Protein 7BNR (pdb70)

GO terms:
  GO:0005737 cytoplasm (C, EXP)
  GO:0043273 CTPase activity (F, EXP)

B-factor: mean 39.51, std 19.96, range [14.96, 132.94]

Nearest PDB structures (foldseek):
  7bnr-assembly1_A  TM=1.005E+00  e=9.667E-33  Myxococcus xanthus DK 1622
  7bnk-assembly1_B  TM=9.927E-01  e=6.647E-30  Myxococcus xanthus DK 1622
  7o0n-assembly1_B  TM=9.907E-01  e=1.112E-29  Myxococcus xanthus DK 1622
  6sdk-assembly1_B  TM=9.493E-01  e=6.784E-20  Bacillus subtilis subsp. subtilis str. 168
  7ng0-assembly1_A-2  TM=9.329E-01  e=1.340E-18  Geobacillus thermoleovorans CCB_US3_UF5

Foldseek 3Di:
DKDKAFLVLEDEDPPQPDDDDDPVVLQLLLLLCLQPNDPDAWEWEQDDPGTYTLAQVSVSVSCVVNVHGITIYDYDDDDPVVSNVVSCCVPPVDDDQFLLRVLVVLVCCCPVVPDDLVRVCNNNSHDSVSNVLSVLLVPADPVLVVCSRVVLADSLLSVLLSLAPDNVVSVVLSCVCSVVVHDSVVSNVVSVVVD/DDKAFLVLEDEDPPQPDDDDDPVVLQLLLLQCLQPNDPDAWEWEDDDPGTYGLAQPSVSVSCVVNPHRITHHDYDHDDPVVSRVVSVCVPPVDDDQALLSVLVVLVCCCPVVNDDLVRVCRNSSHDSVSNVLSVLLVPADPVLNVCSRVVLAPSLLSSLLSLQPDRVVSVVLSVVCNVVVDDSVSSNVVSVVNVVD

Structure (mmCIF, N/CA/C/O backbone):
data_7BNR
#
_entry.id   7BNR
#
_cell.length_a   45.750
_cell.length_b   80.870
_cell.length_c   135.710
_cell.angle_alpha   90.000
_cell.angle_beta   90.000
_cell.angle_gamma   90.000
#
_symmetry.space_group_name_H-M   'P 21 21 21'
#
loop_
_entity.id
_entity.type
_entity.pdbx_description
1 polymer 'ParB family protein'
2 non-polymer "Cytosine 5'-[gamma-thio]triphosphate"
3 non-polymer GLYCEROL
4 non-polymer 'MAGNESIUM ION'
5 water water
#
loop_
_atom_site.group_PDB
_atom_site.id
_atom_site.type_symbol
_atom_site.label_atom_id
_atom_site.label_alt_id
_atom_site.label_comp_id
_atom_site.label_asym_id
_atom_site.label_e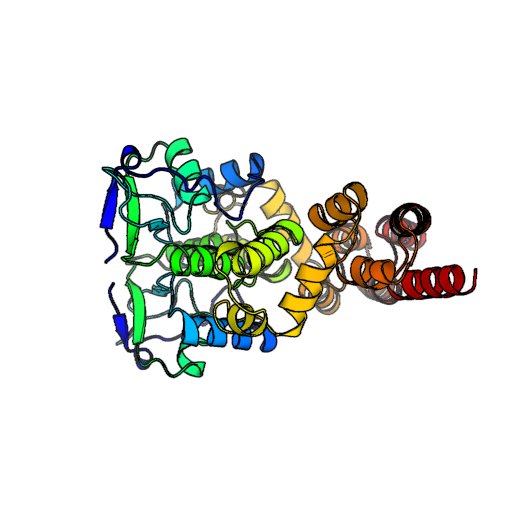ntity_id
_atom_site.label_seq_id
_atom_site.pdbx_PDB_ins_code
_atom_site.Cartn_x
_atom_site.Cartn_y
_atom_site.Cartn_z
_atom_site.occupancy
_atom_site.B_iso_or_equiv
_atom_site.auth_seq_id
_atom_site.auth_comp_id
_atom_site.auth_asym_id
_atom_site.auth_atom_id
_atom_site.pdbx_PDB_model_num
ATOM 1 N N . GLY A 1 3 ? -27.63662 24.36279 -37.22279 1.000 65.70306 37 GLY A N 1
ATOM 2 C CA . GLY A 1 3 ? -27.40114 22.95495 -37.48830 1.000 55.83780 37 GLY A CA 1
ATOM 3 C C . GLY A 1 3 ? -25.95484 22.66419 -37.83443 1.000 56.53709 37 GLY A C 1
ATOM 4 O O . GLY A 1 3 ? -25.18292 23.57846 -38.12642 1.000 43.52722 37 GLY A O 1
ATOM 5 N N . VAL A 1 4 ? -25.57344 21.39253 -37.79646 1.000 52.28683 38 VAL A N 1
ATOM 6 C CA . VAL A 1 4 ? -24.21868 20.99152 -38.15716 1.000 52.53493 38 VAL A CA 1
ATOM 7 C C . VAL A 1 4 ? -24.17997 20.73235 -39.65541 1.000 60.85303 38 VAL A C 1
ATOM 8 O O . VAL A 1 4 ? -24.85089 19.82643 -40.16123 1.000 57.99118 38 VAL A O 1
ATOM 12 N N . LEU A 1 5 ? -23.39894 21.53637 -40.36137 1.000 55.92395 39 LEU A N 1
ATOM 13 C CA . LEU A 1 5 ? -23.22840 21.43716 -41.79730 1.000 50.22719 39 LEU A CA 1
ATOM 14 C C . LEU A 1 5 ? -21.74073 21.31213 -42.08955 1.000 42.35949 39 LEU A C 1
ATOM 15 O O . LEU A 1 5 ? -20.89876 21.55765 -41.22362 1.000 43.02631 39 LEU A O 1
ATOM 20 N N . LYS A 1 6 ? -21.40872 20.91378 -43.31173 1.000 35.50565 40 LYS A N 1
ATOM 21 C CA . LYS A 1 6 ? -20.02014 20.88008 -43.75612 1.000 33.51572 40 LYS A CA 1
ATOM 22 C C . LYS A 1 6 ? -19.73502 22.17196 -44.50952 1.000 29.13363 40 LYS A C 1
ATOM 23 O O . LYS A 1 6 ? -20.43682 22.49385 -45.47223 1.000 34.11143 40 LYS A O 1
ATOM 29 N N . LEU A 1 7 ? -18.71841 22.91888 -44.06255 1.000 29.78877 41 LEU A N 1
ATOM 30 C CA . LEU A 1 7 ? -18.37312 24.14442 -44.76986 1.000 31.32105 41 LEU A CA 1
ATOM 31 C C . LEU A 1 7 ? -17.05839 23.96882 -45.52040 1.000 29.70502 41 LEU A C 1
ATOM 32 O O . LEU A 1 7 ? -16.13363 23.33961 -44.99570 1.000 29.44698 41 LEU A O 1
ATOM 37 N N . PRO A 1 8 ? -16.94163 24.49060 -46.74112 1.000 33.08648 42 PRO A N 1
ATOM 38 C CA . PRO A 1 8 ? -15.64697 24.45622 -47.42993 1.000 29.37442 42 PRO A CA 1
ATOM 39 C C . PRO A 1 8 ? -14.56845 25.09116 -46.56485 1.000 37.17966 42 PRO A C 1
ATOM 40 O O . PRO A 1 8 ? -14.75504 26.16594 -45.99162 1.000 31.60694 42 PRO A O 1
ATOM 44 N N . ILE A 1 9 ? -13.43130 24.40564 -46.45043 1.000 32.24810 43 ILE A N 1
ATOM 45 C CA . ILE A 1 9 ? -12.40103 24.87973 -45.53312 1.000 30.65962 43 ILE A CA 1
ATOM 46 C C . ILE A 1 9 ? -11.90033 26.26492 -45.92984 1.000 33.28569 43 ILE A C 1
ATOM 47 O O . ILE A 1 9 ? -11.55955 27.07786 -45.06245 1.000 31.42602 43 ILE A O 1
ATOM 52 N N . GLU A 1 10 ? -11.86900 26.57050 -47.22939 1.000 29.78889 44 GLU A N 1
ATOM 53 C CA . GLU A 1 10 ? -11.37582 27.86365 -47.69487 1.000 30.83017 44 GLU A CA 1
ATOM 54 C C . GLU A 1 10 ? -12.35799 29.00068 -47.44829 1.000 34.44032 44 GLU A C 1
ATOM 55 O O . GLU A 1 10 ? -11.97018 30.16746 -47.57209 1.000 34.84030 44 GLU A O 1
ATOM 61 N N . SER A 1 11 ? -13.61308 28.69926 -47.12260 1.000 30.02843 45 SER A N 1
ATOM 62 C CA . SER A 1 11 ? -14.58150 29.74117 -46.79879 1.000 32.01622 45 SER A CA 1
ATOM 63 C C . SER A 1 11 ? -14.45949 30.21534 -45.35554 1.000 29.58259 45 SER A C 1
ATOM 64 O O . SER A 1 11 ? -15.16635 31.15225 -44.95875 1.000 30.21354 45 SER A O 1
ATOM 67 N N . ILE A 1 12 ? -13.56604 29.60800 -44.57926 1.000 25.80707 46 ILE A N 1
ATOM 68 C CA . ILE A 1 12 ? -13.39848 29.88300 -43.15685 1.000 23.56902 46 ILE A CA 1
ATOM 69 C C . ILE A 1 12 ? -12.05192 30.56245 -42.95610 1.000 27.92888 46 ILE A C 1
ATOM 70 O O . ILE A 1 12 ? -11.04266 30.13259 -43.52725 1.000 27.40691 46 ILE A O 1
ATOM 75 N N . HIS A 1 13 ? -12.03639 31.63512 -42.16709 1.000 24.09273 47 HIS A N 1
ATOM 76 C CA . HIS A 1 13 ? -10.79210 32.29855 -41.80962 1.000 21.72118 47 HIS A CA 1
ATOM 77 C C . HIS A 1 13 ? -10.70936 32.46384 -40.29715 1.000 21.73369 47 HIS A C 1
ATOM 78 O O . HIS A 1 13 ? -11.71988 32.45896 -39.58948 1.000 22.01657 47 HIS A O 1
ATOM 85 N N . ARG A 1 14 ? -9.47997 32.62249 -39.81313 1.000 21.06281 48 ARG A N 1
ATOM 86 C CA . ARG A 1 14 ? -9.24298 32.69061 -38.38174 1.000 19.84398 48 ARG A CA 1
ATOM 87 C C . ARG A 1 14 ? -9.72931 34.01809 -37.81325 1.000 20.85833 48 ARG A C 1
ATOM 88 O O . ARG A 1 14 ? -9.89964 35.00755 -38.52865 1.000 23.73546 48 ARG A O 1
ATOM 96 N N . ASP A 1 15 ? -9.95345 34.02542 -36.50227 1.000 21.52334 49 ASP A N 1
ATOM 97 C CA . ASP A 1 15 ? -10.14890 35.26784 -35.76414 1.000 24.02073 49 ASP A CA 1
ATOM 98 C C . ASP A 1 15 ? -8.76637 35.77291 -35.37005 1.000 21.71559 49 ASP A C 1
ATOM 99 O O . ASP A 1 15 ? -8.07919 35.14759 -34.55371 1.000 21.75713 49 ASP A O 1
ATOM 104 N N . LYS A 1 16 ? -8.34140 36.88628 -35.96287 1.000 22.43918 50 LYS A N 1
ATOM 105 C CA . LYS A 1 16 ? -7.02680 37.40517 -35.60614 1.000 21.08951 50 LYS A CA 1
ATOM 106 C C . LYS A 1 16 ? -6.96826 37.83252 -34.14324 1.000 21.70262 50 LYS A C 1
ATOM 107 O O . LYS A 1 16 ? -5.87378 37.94619 -33.58443 1.000 25.31985 50 LYS A O 1
ATOM 113 N N . ASP A 1 17 ? -8.11705 38.02781 -33.49492 1.000 20.65756 51 ASP A N 1
ATOM 114 C CA . ASP A 1 17 ? -8.16843 38.33834 -32.07123 1.000 21.81599 51 ASP A CA 1
ATOM 115 C C . ASP A 1 17 ? -8.53751 37.12552 -31.21940 1.000 22.09818 51 ASP A C 1
ATOM 116 O O . ASP A 1 17 ? -9.03638 37.28267 -30.09989 1.000 23.21342 51 ASP A O 1
ATOM 121 N N . ALA A 1 18 ? -8.26537 35.91763 -31.71239 1.000 22.74943 52 ALA A N 1
ATOM 122 C CA . ALA A 1 18 ? -8.54509 34.72578 -30.93331 1.000 22.40618 52 ALA A CA 1
ATOM 123 C C . ALA A 1 18 ? -7.80211 34.78120 -29.60065 1.000 21.92554 52 ALA A C 1
ATOM 124 O O . ALA A 1 18 ? -6.69619 35.31934 -29.51997 1.000 22.22910 52 ALA A O 1
ATOM 126 N N . PRO A 1 19 ? -8.38579 34.22041 -28.53756 1.000 24.74749 53 PRO A N 1
ATOM 127 C CA . PRO A 1 19 ? -7.69877 34.23644 -27.23786 1.000 23.21194 53 PRO A CA 1
ATOM 128 C C . PRO A 1 19 ? -6.42887 33.39904 -27.20936 1.000 23.45340 53 PRO A C 1
ATOM 129 O O . PRO A 1 19 ? -5.52203 33.71509 -26.42977 1.000 25.50997 53 PRO A O 1
ATOM 133 N N . ARG A 1 20 ? -6.33600 32.34643 -28.01825 1.000 21.42843 54 ARG A N 1
ATOM 134 C CA . ARG A 1 20 ? -5.10207 31.56688 -28.10628 1.000 21.41584 54 ARG A CA 1
ATOM 135 C C . ARG A 1 20 ? -4.10121 32.28892 -28.99759 1.000 23.45933 54 ARG A C 1
ATOM 136 O O . ARG A 1 20 ? -4.39618 32.56796 -30.16569 1.000 24.60242 54 ARG A O 1
ATOM 144 N N . THR A 1 21 ? -2.90439 32.55123 -28.46588 1.000 23.31480 55 THR A N 1
ATOM 145 C CA . THR A 1 21 ? -1.84335 33.14200 -29.26682 1.000 25.98643 55 THR A CA 1
ATOM 146 C C . THR A 1 21 ? -0.68449 32.19398 -29.54527 1.000 32.07261 55 THR A C 1
ATOM 147 O O . THR A 1 21 ? 0.07065 32.43889 -30.49076 1.000 44.95575 55 THR A O 1
ATOM 151 N N . TYR A 1 22 ? -0.53788 31.11306 -28.77768 1.000 28.90629 56 TYR A N 1
ATOM 152 C CA . TYR A 1 22 ? 0.50789 30.11836 -29.00400 1.000 31.93794 56 TYR A CA 1
ATOM 153 C C . TYR A 1 22 ? -0.11621 28.84152 -29.54640 1.000 28.25548 56 TYR A C 1
ATOM 154 O O . TYR A 1 22 ? -0.98499 28.25110 -28.89650 1.000 29.80558 56 TYR A O 1
ATOM 163 N N . PHE A 1 23 ? 0.34390 28.40760 -30.71704 1.000 30.58122 57 PHE A N 1
ATOM 164 C CA . PHE A 1 23 ? -0.12486 27.17559 -31.35248 1.000 27.80343 57 PHE A CA 1
ATOM 165 C C . PHE A 1 23 ? 1.03467 26.18350 -31.40761 1.000 29.68606 57 PHE A C 1
ATOM 166 O O . PHE A 1 23 ? 1.92066 26.28950 -32.26236 1.000 34.18037 57 PHE A O 1
ATOM 174 N N . ASP A 1 24 ? 1.02722 25.22285 -30.48627 1.000 26.61983 58 ASP A N 1
ATOM 175 C CA . ASP A 1 24 ? 2.08744 24.22697 -30.42770 1.000 31.12506 58 ASP A CA 1
ATOM 176 C C . ASP A 1 24 ? 2.07478 23.3590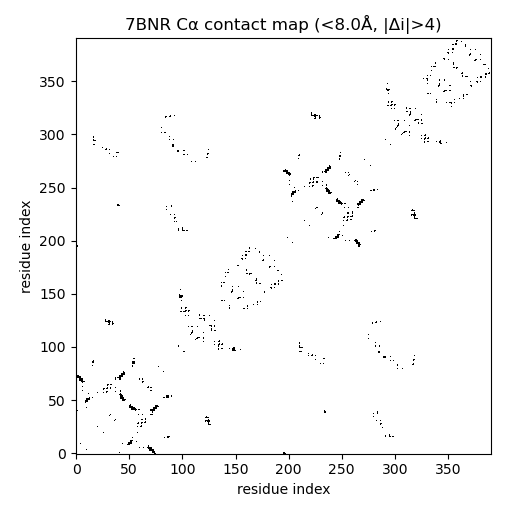8 -31.68095 1.000 32.05617 58 ASP A C 1
ATOM 177 O O . ASP A 1 24 ? 1.04883 22.76994 -32.02876 1.000 28.21236 58 ASP A O 1
ATOM 182 N N . GLU A 1 25 ? 3.21691 23.30471 -32.37424 1.000 32.90891 59 GLU A N 1
ATOM 183 C CA . GLU A 1 25 ? 3.28193 22.56756 -33.63404 1.000 32.90849 59 GLU A CA 1
ATOM 184 C C . GLU A 1 25 ? 3.07490 21.07577 -33.42282 1.000 32.33097 59 GLU A C 1
ATOM 185 O O . GLU A 1 25 ? 2.34963 20.43162 -34.18831 1.000 32.69921 59 GLU A O 1
ATOM 191 N N . GLU A 1 26 ? 3.73624 20.49940 -32.41815 1.000 32.57044 60 GLU A N 1
ATOM 192 C CA . GLU A 1 26 ? 3.63382 19.05792 -32.22057 1.000 32.77093 60 GLU A CA 1
ATOM 193 C C . GLU A 1 26 ? 2.20106 18.65415 -31.89936 1.000 34.04686 60 GLU A C 1
ATOM 194 O O . GLU A 1 26 ? 1.68556 17.67070 -32.44454 1.000 30.64807 60 GLU A O 1
ATOM 200 N N . LYS A 1 27 ? 1.53320 19.40818 -31.02625 1.000 29.66381 61 LYS A N 1
ATOM 201 C CA . LYS A 1 27 ? 0.15806 19.05342 -30.67889 1.000 26.90390 61 LYS A CA 1
ATOM 202 C C . LYS A 1 27 ? -0.78354 19.23572 -31.85592 1.000 27.57363 61 LYS A C 1
ATOM 203 O O . LYS A 1 27 ? -1.76518 18.49247 -31.98768 1.000 24.54442 61 LYS A O 1
ATOM 209 N N . LEU A 1 28 ? -0.52745 20.23088 -32.70714 1.000 25.16173 62 LEU A N 1
ATOM 210 C CA . LEU A 1 28 ? -1.32433 20.36266 -33.92540 1.000 25.64571 62 LEU A CA 1
ATOM 211 C C . LEU A 1 28 ? -1.12817 19.16661 -34.83751 1.000 25.67253 62 LEU A C 1
ATOM 212 O O . LEU A 1 28 ? -2.08417 18.65359 -35.45102 1.000 26.92800 62 LEU A O 1
ATOM 217 N N . LYS A 1 29 ? 0.10185 18.70415 -34.94977 1.000 26.12057 63 LYS A N 1
ATOM 218 C CA . LYS A 1 29 ? 0.28754 17.44379 -35.65353 1.000 26.49147 63 LYS A CA 1
ATOM 219 C C . LYS A 1 29 ? -0.39650 16.24285 -35.00949 1.000 27.52815 63 LYS A C 1
ATOM 220 O O . LYS A 1 29 ? -0.90794 15.38067 -35.72226 1.000 28.61940 63 LYS A O 1
ATOM 226 N N . GLU A 1 30 ? -0.39728 16.13044 -33.67572 1.000 24.41468 64 GLU A N 1
ATOM 227 C CA . GLU A 1 30 ? -1.18610 15.04444 -33.08312 1.000 21.64180 64 GLU A CA 1
ATOM 228 C C . GLU A 1 30 ? -2.66056 15.17356 -33.43229 1.000 25.24104 64 GLU A C 1
ATOM 229 O O . GLU A 1 30 ? -3.28671 14.17976 -33.80002 1.000 21.63275 64 GLU A O 1
ATOM 235 N N . LEU A 1 31 ? -3.22129 16.38117 -33.35267 1.000 22.42849 65 LEU A N 1
ATOM 236 C CA . LEU A 1 31 ? -4.62534 16.58870 -33.71876 1.000 20.41127 65 LEU A CA 1
ATOM 237 C C . LEU A 1 31 ? -4.91101 16.15873 -35.15568 1.000 21.02568 65 LEU A C 1
ATOM 238 O O . LEU A 1 31 ? -5.91927 15.49789 -35.43666 1.000 20.22325 65 LEU A O 1
ATOM 243 N N . SER A 1 32 ? -4.03489 16.53402 -36.08637 1.000 21.86096 66 SER A N 1
ATOM 244 C CA . SER A 1 32 ? -4.25177 16.17367 -37.48408 1.000 23.23649 66 SER A CA 1
ATOM 245 C C . SER A 1 32 ? -4.23550 14.65656 -37.67327 1.000 25.05867 66 SER A C 1
ATOM 246 O O . SER A 1 32 ? -5.05984 14.10433 -38.41240 1.000 23.97469 66 SER A O 1
ATOM 249 N N . GLU A 1 33 ? -3.31695 13.95887 -37.00261 1.000 24.02752 67 GLU A N 1
ATOM 250 C CA . GLU A 1 33 ? -3.31328 12.50095 -37.09366 1.000 20.67620 67 GLU A CA 1
ATOM 251 C C . GLU A 1 33 ? -4.61758 11.91292 -36.56642 1.000 20.23000 67 GLU A C 1
ATOM 252 O O . GLU A 1 33 ? -5.12883 10.92745 -37.11545 1.000 23.28209 67 GLU A O 1
ATOM 258 N N . SER A 1 34 ? -5.16881 12.49262 -35.49530 1.000 21.00770 68 SER A N 1
ATOM 259 C CA . SER A 1 34 ? -6.43247 11.97021 -34.97972 1.000 20.81894 68 SER A CA 1
ATOM 260 C C . SER A 1 34 ? -7.57105 12.22744 -35.95674 1.000 21.21765 68 SER A C 1
ATOM 261 O O . SER A 1 34 ? -8.50307 11.41769 -36.04686 1.000 21.50124 68 SER A O 1
ATOM 264 N N . ILE A 1 35 ? -7.50158 13.33226 -36.70453 1.000 20.35546 69 ILE A N 1
ATOM 265 C CA . ILE A 1 35 ? -8.52621 13.62771 -37.70249 1.000 22.36984 69 ILE A CA 1
ATOM 266 C C . ILE A 1 35 ? -8.41445 12.68494 -38.90152 1.000 22.47584 69 ILE A C 1
ATOM 267 O O . ILE A 1 35 ? -9.43192 12.26048 -39.46830 1.000 24.23533 69 ILE A O 1
ATOM 272 N N . LYS A 1 36 ? -7.19270 12.31787 -39.29758 1.000 22.78662 70 LYS A N 1
ATOM 273 C CA . LYS A 1 36 ? -7.05114 11.31086 -40.34582 1.000 25.09880 70 LYS A CA 1
ATOM 274 C C . LYS A 1 36 ? -7.74041 10.00966 -39.95183 1.000 25.64099 70 LYS A C 1
ATOM 275 O O . LYS A 1 36 ? -8.31562 9.32110 -40.80169 1.000 25.09387 70 LYS A O 1
ATOM 281 N N . ALA A 1 37 ? -7.69105 9.65348 -38.66533 1.000 22.79477 71 ALA A N 1
ATOM 282 C CA . ALA A 1 37 ? -8.27611 8.39155 -38.22564 1.000 22.74128 71 ALA A CA 1
ATOM 283 C C . ALA A 1 37 ? -9.77573 8.50270 -37.97339 1.000 21.64860 71 ALA A C 1
ATOM 284 O O . ALA A 1 37 ? -10.52690 7.57432 -38.30050 1.000 24.84315 71 ALA A O 1
ATOM 286 N N . GLN A 1 38 ? -10.22877 9.61480 -37.38701 1.000 20.29189 72 GLN A N 1
ATOM 287 C CA . GLN A 1 38 ? -11.58040 9.70675 -36.84843 1.000 21.09341 72 GLN A CA 1
ATOM 288 C C . GLN A 1 38 ? -12.44641 10.76681 -37.49948 1.000 20.85757 72 GLN A C 1
ATOM 289 O O . GLN A 1 38 ? -13.65294 10.80254 -37.22196 1.000 23.63327 72 GLN A O 1
ATOM 295 N N . GLY A 1 39 ? -11.88062 11.62295 -38.34313 1.000 21.11363 73 GLY A N 1
ATOM 296 C CA . GLY A 1 39 ? -12.56078 12.84046 -38.74981 1.000 19.60843 73 GLY A CA 1
ATOM 297 C C . GLY A 1 39 ? -12.58568 13.85291 -37.61308 1.000 19.58592 73 GLY A C 1
ATOM 298 O O . GLY A 1 39 ? -12.02466 13.64827 -36.53511 1.000 21.47687 73 GLY A O 1
ATOM 299 N N . VAL A 1 40 ? -13.26857 14.96724 -37.86821 1.000 20.93178 74 VAL A N 1
ATOM 300 C CA . VAL A 1 40 ? -13.50963 15.98475 -36.84842 1.000 20.30231 74 VAL A CA 1
ATOM 301 C C . VAL A 1 40 ? -14.76190 15.59778 -36.07013 1.000 21.71873 74 VAL A C 1
ATOM 302 O O . VAL A 1 40 ? -15.86247 15.55644 -36.63053 1.000 22.74563 74 VAL A O 1
ATOM 306 N N . LEU A 1 41 ? -14.58998 15.31028 -34.77741 1.000 18.27277 75 LEU A N 1
ATOM 307 C CA . LEU A 1 41 ? -15.67699 14.81772 -33.93405 1.000 20.70490 75 LEU A CA 1
ATOM 308 C C . LEU A 1 41 ? -16.63738 15.92136 -33.51546 1.000 21.79225 75 LEU A C 1
ATOM 309 O O . LEU A 1 41 ? -17.84511 15.68206 -33.39140 1.000 21.69818 75 LEU A O 1
ATOM 314 N N . GLN A 1 42 ? -16.11051 17.10795 -33.22849 1.000 19.11147 76 GLN A N 1
ATOM 315 C CA A GLN A 1 42 ? -16.89819 18.22263 -32.71356 0.897 19.89461 76 GLN A CA 1
ATOM 316 C CA B GLN A 1 42 ? -16.91379 18.21286 -32.72649 0.103 20.05895 76 GLN A CA 1
ATOM 317 C C . GLN A 1 42 ? -16.89121 19.36503 -33.71852 1.000 18.02192 76 GLN A C 1
ATOM 318 O O . GLN A 1 42 ? -15.80666 19.87344 -34.05341 1.000 19.12290 76 GLN A O 1
ATOM 329 N N . PRO A 1 43 ? -18.05036 19.80548 -34.20089 1.000 22.04010 77 PRO A N 1
ATOM 330 C CA . PRO A 1 43 ? -18.08544 20.90797 -35.16598 1.000 18.78930 77 PRO A CA 1
ATOM 331 C C . PRO A 1 43 ? -17.44573 22.16184 -34.59719 1.000 20.24048 77 PRO A C 1
ATOM 332 O O . PRO A 1 43 ? -17.57422 22.47039 -33.40876 1.000 23.20917 77 PRO A O 1
ATOM 336 N N . ILE A 1 44 ? -16.76257 22.89019 -35.46402 1.000 20.47837 78 ILE A N 1
ATOM 337 C CA . ILE A 1 44 ? -16.26368 24.20245 -35.07682 1.000 19.71675 78 ILE A CA 1
ATOM 338 C C . ILE A 1 44 ? -17.41226 25.20330 -35.08973 1.000 24.10271 78 ILE A C 1
ATOM 339 O O . ILE A 1 44 ? -18.43032 25.01789 -35.75926 1.000 23.59626 78 ILE A O 1
ATOM 344 N N . LEU A 1 45 ? -17.25417 26.26863 -34.31370 1.000 19.98717 79 LEU A N 1
ATOM 345 C CA . LEU A 1 45 ? -18.24183 27.33855 -34.25103 1.000 18.69856 79 LEU A CA 1
ATOM 346 C C . LEU A 1 45 ? -17.72925 28.50600 -35.08898 1.000 18.47695 79 LEU A C 1
ATOM 347 O O . LEU A 1 45 ? -16.57418 28.91101 -34.94019 1.000 21.28657 79 LEU A O 1
ATOM 352 N N . VAL A 1 46 ? -18.57869 29.04400 -35.96926 1.000 18.07391 80 VAL A N 1
ATOM 353 C CA . VAL A 1 46 ? -18.18524 30.15077 -36.83627 1.000 19.77793 80 VAL A CA 1
ATOM 354 C C . VAL A 1 46 ? -19.30706 31.18112 -36.84766 1.000 20.29810 80 VAL A C 1
ATOM 355 O O . VAL A 1 46 ? -20.44084 30.90938 -36.44580 1.000 23.90194 80 VAL A O 1
ATOM 359 N N . ARG A 1 47 ? -18.97949 32.37538 -37.33700 1.000 21.78965 81 ARG A N 1
ATOM 360 C CA . ARG A 1 47 ? -19.97353 33.40500 -37.60062 1.000 24.36229 81 ARG A CA 1
ATOM 361 C C . ARG A 1 47 ? -19.72636 33.98028 -38.97924 1.000 22.85927 81 ARG A C 1
ATOM 362 O O . ARG A 1 47 ? -18.58535 34.04827 -39.44544 1.000 23.56098 81 ARG A O 1
ATOM 370 N N . LYS A 1 48 ? -20.80495 34.38599 -39.63739 1.000 24.39222 82 LYS A N 1
ATOM 371 C CA . LYS A 1 48 ? -20.64478 34.95621 -40.96742 1.000 26.36930 82 LYS A CA 1
ATOM 372 C C . LYS A 1 48 ? -19.76036 36.19708 -40.87144 1.000 27.93890 82 LYS A C 1
ATOM 373 O O . LYS A 1 48 ? -19.91992 37.01525 -39.96848 1.000 27.09296 82 LYS A O 1
ATOM 379 N N . ASP A 1 49 ? -18.81928 36.33380 -41.79808 1.000 28.09539 83 ASP A N 1
ATOM 380 C CA . ASP A 1 49 ? -17.83610 37.41497 -41.70777 1.000 28.22001 83 ASP A CA 1
ATOM 381 C C . ASP A 1 49 ? -17.27236 37.66584 -43.09152 1.000 28.28810 83 ASP A C 1
ATOM 382 O O . ASP A 1 49 ? -16.77102 36.73536 -43.73414 1.000 29.94852 83 ASP A O 1
ATOM 387 N N . GLY A 1 50 ? -17.35561 38.90605 -43.54816 1.000 30.37104 84 GLY A N 1
ATOM 388 C CA . GLY A 1 50 ? -16.96689 39.19882 -44.91655 1.000 38.67907 84 GLY A CA 1
ATOM 389 C C . GLY A 1 50 ? -17.83621 38.40677 -45.86884 1.000 37.99526 84 GLY A C 1
ATOM 390 O O . GLY A 1 50 ? -19.06537 38.36972 -45.73803 1.000 45.32418 84 GLY A O 1
ATOM 391 N N . ASP A 1 51 ? -17.20168 37.76244 -46.84370 1.000 37.35711 85 ASP A N 1
ATOM 392 C CA . ASP A 1 51 ? -17.90540 36.87500 -47.76088 1.000 40.73249 85 ASP A CA 1
ATOM 393 C C . ASP A 1 51 ? -17.85338 35.41704 -47.32266 1.000 43.49815 8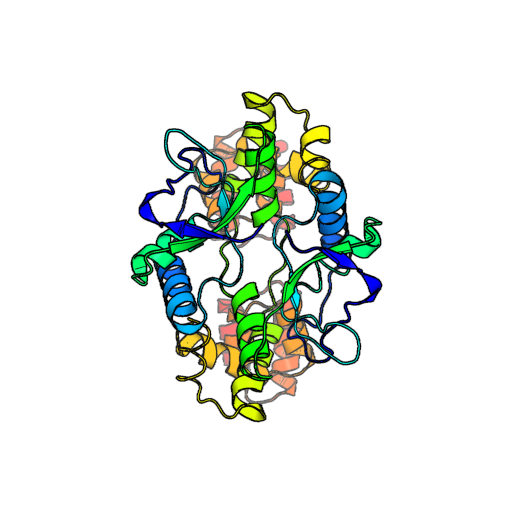5 ASP A C 1
ATOM 394 O O . ASP A 1 51 ? -18.35482 34.54668 -48.04347 1.000 42.58698 85 ASP A O 1
ATOM 399 N N . GLY A 1 52 ? -17.26314 35.13177 -46.16638 1.000 35.97967 86 GLY A N 1
ATOM 400 C CA . GLY A 1 52 ? -17.21662 33.77816 -45.65618 1.000 30.99754 86 GLY A CA 1
ATOM 401 C C . GLY A 1 52 ? -17.57894 33.71180 -44.18815 1.000 31.17746 86 GLY A C 1
ATOM 402 O O . GLY A 1 52 ? -18.59544 34.27718 -43.76428 1.000 28.72380 86 GLY A O 1
ATOM 403 N N . TYR A 1 53 ? -16.73027 33.05554 -43.40282 1.000 24.51239 87 TYR A N 1
ATOM 404 C CA . TYR A 1 53 ? -16.99084 32.77254 -41.99964 1.000 20.20027 87 TYR A CA 1
ATOM 405 C C . TYR A 1 53 ? -15.72930 33.00529 -41.18660 1.000 23.72572 87 TYR A C 1
ATOM 406 O O . TYR A 1 53 ? -14.63641 32.62876 -41.61536 1.000 24.61704 87 TYR A O 1
ATOM 415 N N . ARG A 1 54 ? -15.88899 33.61455 -40.01117 1.000 24.97820 88 ARG A N 1
ATOM 416 C CA A ARG A 1 54 ? -14.80885 33.77141 -39.04451 0.487 22.37170 88 ARG A CA 1
ATOM 417 C CA B ARG A 1 54 ? -14.80832 33.77544 -39.04900 0.513 22.37863 88 ARG A CA 1
ATOM 418 C C . ARG A 1 54 ? -14.96911 32.75204 -37.92907 1.000 22.52251 88 ARG A C 1
ATOM 419 O O . ARG A 1 54 ? -16.07852 32.52089 -37.43845 1.000 21.06918 88 ARG A O 1
ATOM 434 N N . ILE A 1 55 ? -13.85850 32.12864 -37.53527 1.000 20.93707 89 ILE A N 1
ATOM 435 C CA . ILE A 1 55 ? -13.91963 31.13203 -36.47411 1.000 20.53058 89 ILE A CA 1
ATOM 436 C C . ILE A 1 55 ? -14.21683 31.78559 -35.13587 1.000 21.18954 89 ILE A C 1
ATOM 437 O O . ILE A 1 55 ? -13.57404 32.77374 -34.74450 1.000 22.61141 89 ILE A O 1
ATOM 442 N N . ILE A 1 56 ? -15.19468 31.22538 -34.43186 1.000 18.53621 90 ILE A N 1
ATOM 443 C CA . ILE A 1 56 ? -15.45884 31.54379 -33.03609 1.000 18.49953 90 ILE A CA 1
ATOM 444 C C . ILE A 1 56 ? -14.67012 30.62671 -32.12230 1.000 22.66365 90 ILE A C 1
ATOM 445 O O . ILE A 1 56 ? -13.92499 31.07455 -31.24912 1.000 21.63182 90 ILE A O 1
ATOM 450 N N . ALA A 1 57 ? -14.83784 29.32238 -32.30861 1.000 20.48749 91 ALA A N 1
ATOM 451 C CA . ALA A 1 57 ? -14.09239 28.33959 -31.54539 1.000 21.15570 91 ALA A CA 1
ATOM 452 C C . ALA A 1 57 ? -13.76999 27.19225 -32.48351 1.000 22.05898 91 ALA A C 1
ATOM 453 O O . ALA A 1 57 ? -14.66688 26.68296 -33.15605 1.000 21.39292 91 ALA A O 1
ATOM 455 N N . GLY A 1 58 ? -12.50111 26.80489 -32.54298 1.000 19.26569 92 GLY A N 1
ATOM 456 C CA . GLY A 1 58 ? -12.11433 25.66378 -33.35198 1.000 19.75876 92 GLY A CA 1
ATOM 457 C C . GLY A 1 58 ? -10.97838 25.89859 -34.32977 1.000 20.60125 92 GLY A C 1
ATOM 458 O O . GLY A 1 58 ? -10.87866 25.18908 -35.33576 1.000 19.99885 92 GLY A O 1
ATOM 459 N N . GLU A 1 59 ? -10.09227 26.86674 -34.06125 1.000 17.14653 93 GLU A N 1
ATOM 460 C CA . GLU A 1 59 ? -9.02931 27.12040 -35.02305 1.000 18.00610 93 GLU A CA 1
ATOM 461 C C . GLU A 1 59 ? -8.06213 25.94211 -35.13751 1.000 21.67771 93 GLU A C 1
ATOM 462 O O . GLU A 1 59 ? -7.55442 25.66460 -36.22951 1.000 21.12678 93 GLU A O 1
ATOM 468 N N . ARG A 1 60 ? -7.76592 25.25001 -34.03201 1.000 20.54701 94 ARG A N 1
ATOM 469 C CA . ARG A 1 60 ? -6.84698 24.12063 -34.13700 1.000 19.56555 94 ARG A CA 1
ATOM 470 C C . ARG A 1 60 ? -7.44719 23.03231 -35.01736 1.000 18.32460 94 ARG A C 1
ATOM 471 O O . ARG A 1 60 ? -6.75603 22.46109 -35.87189 1.000 19.18513 94 ARG A O 1
ATOM 479 N N . ARG A 1 61 ? -8.74383 22.75239 -34.83757 1.000 18.95961 95 ARG A N 1
ATOM 480 C CA . ARG A 1 61 ? -9.41989 21.77753 -35.69426 1.000 19.07507 95 ARG A CA 1
ATOM 481 C C . ARG A 1 61 ? -9.35528 22.20270 -37.15506 1.000 23.09946 95 ARG A C 1
ATOM 482 O O . ARG A 1 61 ? -9.13993 21.37618 -38.04494 1.000 19.66123 95 ARG A O 1
ATOM 490 N N . TRP A 1 62 ? -9.54247 23.49597 -37.42307 1.000 18.65678 96 TRP A N 1
ATOM 491 C CA . TRP A 1 62 ? -9.49829 23.98407 -38.79794 1.000 20.53500 96 TRP A CA 1
ATOM 492 C C . TRP A 1 62 ? -8.08649 23.85753 -39.37534 1.000 21.22524 96 TRP A C 1
ATOM 493 O O . TRP A 1 62 ? -7.90716 23.38024 -40.50326 1.000 22.57752 96 TRP A O 1
ATOM 504 N N . ARG A 1 63 ? -7.06824 24.27612 -38.61110 1.000 20.91139 97 ARG A N 1
ATOM 505 C CA . ARG A 1 63 ? -5.68309 24.13370 -39.05802 1.000 21.10918 97 ARG A CA 1
ATOM 506 C C . ARG A 1 63 ? -5.32532 22.67397 -39.28819 1.000 21.52520 97 ARG A C 1
ATOM 507 O O . ARG A 1 63 ? -4.68591 22.32593 -40.28830 1.000 24.25968 97 ARG A O 1
ATOM 515 N N . ALA A 1 64 ? -5.68768 21.81362 -38.33888 1.000 23.24962 98 ALA A N 1
ATOM 516 C CA . ALA A 1 64 ? -5.31023 20.40836 -38.43477 1.000 23.60125 98 ALA A CA 1
ATOM 517 C C . ALA A 1 64 ? -6.06292 19.70665 -39.55673 1.000 22.51601 98 ALA A C 1
ATOM 518 O O . ALA A 1 64 ? -5.52947 18.77501 -40.17421 1.000 23.88882 98 ALA A O 1
ATOM 520 N N . SER A 1 65 ? -7.29787 20.13448 -39.82929 1.000 22.92028 99 SER A N 1
ATOM 521 C CA . SER A 1 65 ? -8.02619 19.60731 -40.97866 1.000 25.19790 99 SER A CA 1
ATOM 522 C C . SER A 1 65 ? -7.33094 19.97053 -42.28399 1.000 25.58627 99 SER A C 1
ATOM 523 O O . SER A 1 65 ? -7.22432 19.13334 -43.18859 1.000 28.64263 99 SER A O 1
ATOM 526 N N . GLN A 1 66 ? -6.85478 21.21610 -42.40525 1.000 25.17436 100 GLN A N 1
ATOM 527 C CA . GLN A 1 66 ? -6.06523 21.59590 -43.57421 1.000 29.14935 100 GLN A CA 1
ATOM 528 C C . GLN A 1 66 ? -4.86434 20.67310 -43.73510 1.000 31.49468 100 GLN A C 1
ATOM 529 O O . GLN A 1 66 ? -4.59654 20.15939 -44.82713 1.000 33.06859 100 GLN A O 1
ATOM 535 N N . ALA A 1 67 ? -4.12287 20.45756 -42.64684 1.000 30.38929 101 ALA A N 1
ATOM 536 C CA . ALA A 1 67 ? -2.91930 19.63846 -42.71877 1.000 34.54489 101 ALA A CA 1
ATOM 537 C C . ALA A 1 67 ? -3.24180 18.19294 -43.06532 1.000 38.08917 101 ALA A C 1
ATOM 538 O O . ALA A 1 67 ? -2.41536 17.50477 -43.67604 1.000 39.63926 101 ALA A O 1
ATOM 540 N N . ALA A 1 68 ? -4.42484 17.71418 -42.68735 1.000 31.03430 102 ALA A N 1
ATOM 541 C CA . ALA A 1 68 ? -4.83047 16.35254 -43.00900 1.000 30.86667 102 ALA A CA 1
ATOM 542 C C . ALA A 1 68 ? -5.39276 16.21799 -44.41805 1.000 36.94827 102 ALA A C 1
ATOM 543 O O . ALA A 1 68 ? -5.81734 15.12033 -44.79359 1.000 44.10861 102 ALA A O 1
ATOM 545 N N . GLY A 1 69 ? -5.40034 17.29147 -45.20448 1.000 37.13376 103 GLY A N 1
ATOM 546 C CA . GLY A 1 69 ? -5.89658 17.22899 -46.56267 1.000 39.85702 103 GLY A CA 1
ATOM 547 C C . GLY A 1 69 ? -7.40021 17.27076 -46.70808 1.000 41.73384 103 GLY A C 1
ATOM 548 O O . GLY A 1 69 ? -7.90524 16.99640 -47.80252 1.000 42.23703 103 GLY A O 1
ATOM 549 N N . LEU A 1 70 ? -8.13401 17.59008 -45.64486 1.000 33.07740 104 LEU A N 1
ATOM 550 C CA . LEU A 1 70 ? -9.57785 17.73239 -45.75567 1.000 32.97158 104 LEU A CA 1
ATOM 551 C C . LEU A 1 70 ? -9.93253 19.00461 -46.52059 1.000 36.35446 104 LEU A C 1
ATOM 552 O O . LEU A 1 70 ? -9.20733 20.00278 -46.48386 1.000 34.76421 104 LEU A O 1
ATOM 557 N N . LYS A 1 71 ? -11.06860 18.95882 -47.21891 1.000 31.05551 105 LYS A N 1
ATOM 558 C CA . LYS A 1 71 ? -11.55929 20.08377 -47.99617 1.000 33.50389 105 LYS A CA 1
ATOM 559 C C . LYS A 1 71 ? -12.76730 20.75594 -47.36391 1.000 29.75147 105 LYS A C 1
ATOM 560 O O . LYS A 1 71 ? -13.18818 21.81867 -47.83813 1.000 33.37650 105 LYS A O 1
ATOM 566 N N . GLU A 1 72 ? -13.32571 20.17031 -46.30899 1.000 28.11979 106 GLU A N 1
ATOM 567 C CA . GLU A 1 72 ? -14.48616 20.71568 -45.62903 1.000 31.49106 106 GLU A CA 1
ATOM 568 C C . GLU A 1 72 ? -14.38475 20.35502 -44.15562 1.000 30.58766 106 GLU A C 1
ATOM 569 O O . GLU A 1 72 ? -13.65500 19.43853 -43.76735 1.000 30.01651 106 GLU A O 1
ATOM 575 N N . VAL A 1 73 ? -15.12218 21.09393 -43.33621 1.000 25.13724 107 VAL A N 1
ATOM 576 C CA . VAL A 1 73 ? -15.07765 20.92349 -41.88756 1.000 24.29946 107 VAL A CA 1
ATOM 577 C C . VAL A 1 73 ? -16.48787 21.03660 -41.32253 1.000 25.35948 107 VAL A C 1
ATOM 578 O O . VAL A 1 73 ? -17.26196 21.90237 -41.75633 1.000 26.93551 107 VAL A O 1
ATOM 582 N N . PRO A 1 74 ? -16.87255 20.18471 -40.37601 1.000 23.45656 108 PRO A N 1
ATOM 583 C CA . PRO A 1 74 ? -18.18596 20.34487 -39.74023 1.000 22.82546 108 PRO A CA 1
ATOM 584 C C . PRO A 1 74 ? -18.22143 21.63240 -38.93500 1.000 20.65207 108 PRO A C 1
ATOM 585 O O . PRO A 1 74 ? -17.26466 21.97161 -38.23545 1.000 23.35330 108 PRO A O 1
ATOM 589 N N . ALA A 1 75 ? -19.33139 22.35760 -39.04228 1.000 21.21075 109 ALA A N 1
ATOM 590 C CA . ALA A 1 75 ? -19.39505 23.67110 -38.41402 1.000 22.41495 109 ALA A CA 1
ATOM 591 C C . ALA A 1 75 ? -20.82137 23.98712 -37.99042 1.000 26.07160 109 ALA A C 1
ATOM 592 O O . ALA A 1 75 ? -21.79146 23.44361 -38.52628 1.000 28.37805 109 ALA A O 1
ATOM 594 N N . ILE A 1 76 ? -20.92556 24.87041 -37.00074 1.000 21.14983 110 ILE A N 1
ATOM 595 C CA . ILE A 1 76 ? -22.19051 25.44272 -36.56247 1.000 21.78362 110 ILE A CA 1
ATOM 596 C C . ILE A 1 76 ? -22.07771 26.94947 -36.74109 1.000 20.96358 110 ILE A C 1
ATOM 597 O O . ILE A 1 76 ? -21.14569 27.56720 -36.21216 1.000 21.13548 110 ILE A O 1
ATOM 602 N N . VAL A 1 77 ? -23.00533 27.53348 -37.49636 1.000 21.39022 111 VAL A N 1
ATOM 603 C CA . VAL A 1 77 ? -23.01251 28.97533 -37.73364 1.000 19.14331 111 VAL A CA 1
ATOM 604 C C . VAL A 1 77 ? -23.83379 29.64761 -36.64281 1.000 21.98262 111 VAL A C 1
ATOM 605 O O . VAL A 1 77 ? -25.02409 29.35645 -36.47992 1.000 27.94301 111 VAL A O 1
ATOM 609 N N . ARG A 1 78 ? -23.20126 30.54896 -35.90070 1.000 21.04357 112 ARG A N 1
ATOM 610 C CA . ARG A 1 78 ? -23.83937 31.27326 -34.81201 1.000 20.43492 112 ARG A CA 1
ATOM 611 C C . ARG A 1 78 ? -24.04377 32.72041 -35.24432 1.000 23.79965 112 ARG A C 1
ATOM 612 O O . ARG A 1 78 ? -23.13459 33.33676 -35.80855 1.000 25.68905 112 ARG A O 1
ATOM 620 N N . ASP A 1 79 ? -25.23518 33.25339 -34.99531 1.000 23.97230 113 ASP A N 1
ATOM 621 C CA . ASP A 1 79 ? -25.50900 34.67252 -35.22274 1.000 25.08669 113 ASP A CA 1
ATOM 622 C C . ASP A 1 79 ? -25.39612 35.35284 -33.86576 1.000 23.10595 113 ASP A C 1
ATOM 623 O O . ASP A 1 79 ? -26.35877 35.42716 -33.10063 1.000 28.42291 113 ASP A O 1
ATOM 628 N N . VAL A 1 80 ? -24.19786 35.84906 -33.56474 1.000 22.86526 114 VAL A N 1
ATOM 629 C CA . VAL A 1 80 ? -23.89094 36.40783 -32.25911 1.000 23.34908 114 VAL A CA 1
ATOM 630 C C . VAL A 1 80 ? -23.13303 37.71342 -32.42021 1.000 20.26556 114 VAL A C 1
ATOM 631 O O . VAL A 1 80 ? -22.53866 37.99869 -33.46387 1.000 22.60242 114 VAL A O 1
ATOM 635 N N . THR A 1 81 ? -23.16730 38.50752 -31.35409 1.000 22.20208 115 THR A N 1
ATOM 636 C CA . THR A 1 81 ? -22.36341 39.71017 -31.25306 1.000 19.92389 115 THR A CA 1
ATOM 637 C C . THR A 1 81 ? -20.88433 39.34974 -31.15277 1.000 21.45049 115 THR A C 1
ATOM 638 O O . THR A 1 81 ? -20.50775 38.19420 -30.88846 1.000 23.93954 115 THR A O 1
ATOM 642 N N . GLU A 1 82 ? -20.04107 40.36425 -31.35870 1.000 21.13181 116 GLU A N 1
ATOM 643 C CA A GLU A 1 82 ? -18.60742 40.19542 -31.15018 0.521 23.25179 116 GLU A CA 1
ATOM 644 C CA B GLU A 1 82 ? -18.60851 40.18494 -31.15139 0.479 23.24575 116 GLU A CA 1
ATOM 645 C C . GLU A 1 82 ? -18.30977 39.81273 -29.70602 1.000 26.14805 116 GLU A C 1
ATOM 646 O O . GLU A 1 82 ? -17.49948 38.91365 -29.44304 1.000 23.84659 116 GLU A O 1
ATOM 657 N N . VAL A 1 83 ? -18.96801 40.47391 -28.75149 1.000 24.33328 117 VAL A N 1
ATOM 658 C CA . VAL A 1 83 ? -18.69494 40.17513 -27.35030 1.000 24.80963 117 VAL A CA 1
ATOM 659 C C . VAL A 1 83 ? -19.13174 38.75230 -27.01940 1.000 23.32595 117 VAL A C 1
ATOM 660 O O . VAL A 1 83 ? -18.39035 37.99685 -26.38197 1.000 23.35201 117 VAL A O 1
ATOM 664 N N . GLN A 1 84 ? -20.32710 38.34688 -27.46118 1.000 22.13553 118 GLN A N 1
ATOM 665 C CA . GLN A 1 84 ? -20.72179 36.97336 -27.14866 1.000 19.64357 118 GLN A CA 1
ATOM 666 C C . GLN A 1 84 ? -19.85841 35.96053 -27.89298 1.000 20.47197 118 GLN A C 1
ATOM 667 O O . GLN A 1 84 ? -19.55775 34.89322 -27.34758 1.000 20.37236 118 GLN A O 1
ATOM 673 N N . ALA A 1 85 ? -19.42378 36.26604 -29.11868 1.000 20.44233 119 ALA A N 1
ATOM 674 C CA . ALA A 1 85 ? -18.50024 35.34959 -29.78676 1.000 20.65792 119 ALA A CA 1
ATOM 675 C C . ALA A 1 85 ? -17.22067 35.17205 -28.97452 1.000 21.70411 119 ALA A C 1
ATOM 676 O O . ALA A 1 85 ? -16.66788 34.06483 -28.90279 1.000 20.83667 119 ALA A O 1
ATOM 678 N N . PHE A 1 86 ? -16.73396 36.24833 -28.34909 1.000 21.05226 120 PHE A N 1
ATOM 679 C CA . PHE A 1 86 ? -15.51401 36.12004 -27.55377 1.000 19.99796 120 PHE A CA 1
ATOM 680 C C . PHE A 1 86 ? -15.78929 35.37534 -26.25080 1.000 23.49155 120 PHE A C 1
ATOM 681 O O . PHE A 1 86 ? -14.96952 34.56220 -25.81104 1.000 21.90622 120 PHE A O 1
ATOM 689 N N . GLU A 1 87 ? -16.93908 35.62810 -25.62379 1.000 20.35156 121 GLU A N 1
ATOM 690 C CA . GLU A 1 87 ? -17.34559 34.81728 -24.47744 1.000 21.30817 121 GLU A CA 1
ATOM 691 C C . GLU A 1 87 ? -17.33621 33.33315 -24.83251 1.000 22.54808 121 GLU A C 1
ATOM 692 O O . GLU A 1 87 ? -16.83467 32.50415 -24.06721 1.000 21.25724 121 GLU A O 1
ATOM 698 N N . LEU A 1 88 ? -17.89096 32.98694 -26.00065 1.000 19.81530 122 LEU A N 1
ATOM 699 C CA . LEU A 1 88 ? -17.96874 31.58825 -26.41964 1.000 17.83274 122 LEU A CA 1
ATOM 700 C C . LEU A 1 88 ? -16.58298 31.00410 -26.63831 1.000 21.10454 122 LEU A C 1
ATOM 701 O O . LEU A 1 88 ? -16.31888 29.85290 -26.26993 1.000 19.61580 122 LEU A O 1
ATOM 706 N N . ALA A 1 89 ? -15.68896 31.78129 -27.25608 1.000 20.01961 123 ALA A N 1
ATOM 707 C CA . ALA A 1 89 ? -14.32442 31.31719 -27.46055 1.000 18.68519 123 ALA A CA 1
ATOM 708 C C . ALA A 1 89 ? -13.66154 30.95909 -26.13648 1.000 23.74825 123 ALA A C 1
ATOM 709 O O . ALA A 1 89 ? -12.97281 29.93621 -26.03613 1.000 21.67819 123 ALA A O 1
ATOM 711 N N . LEU A 1 90 ? -13.85230 31.79255 -25.11228 1.000 18.71912 124 LEU A N 1
ATOM 712 C CA . LEU A 1 90 ? -13.28588 31.50390 -23.79910 1.000 19.58030 124 LEU A CA 1
ATOM 713 C C . LEU A 1 90 ? -13.95091 30.28337 -23.16823 1.000 21.40432 124 LEU A C 1
ATOM 714 O O . LEU A 1 90 ? -13.26360 29.38132 -22.66700 1.000 19.68114 124 LEU A O 1
ATOM 719 N N . VAL A 1 91 ? -15.28664 30.23253 -23.19630 1.000 18.95500 125 VAL A N 1
ATOM 720 C CA . VAL A 1 91 ? -16.00667 29.12783 -22.56163 1.000 19.51649 125 VAL A CA 1
ATOM 721 C C . VAL A 1 91 ? -15.58927 27.79766 -23.17397 1.000 20.14177 125 VAL A C 1
ATOM 722 O O . VAL A 1 91 ? -15.36487 26.80988 -22.45652 1.000 20.12134 125 VAL A O 1
ATOM 726 N N . GLU A 1 92 ? -15.46133 27.74795 -24.50359 1.000 17.09099 126 GLU A N 1
ATOM 727 C CA . GLU A 1 92 ? -15.14012 26.47925 -25.16006 1.000 21.74932 126 GLU A CA 1
ATOM 728 C C . GLU A 1 92 ? -13.83669 25.90151 -24.62246 1.000 22.59546 126 GLU A C 1
ATOM 729 O O . GLU A 1 92 ? -13.72317 24.68726 -24.41271 1.000 19.87664 126 GLU A O 1
ATOM 735 N N . ASN A 1 93 ? -12.83536 26.75106 -24.40359 1.000 19.66287 127 ASN A N 1
ATOM 736 C CA . ASN A 1 93 ? -11.54513 26.26610 -23.93142 1.000 20.89535 127 ASN A CA 1
ATOM 737 C C . ASN A 1 93 ? -11.46301 26.13851 -22.42115 1.000 23.54237 127 ASN A C 1
ATOM 738 O O . ASN A 1 93 ? -10.75225 25.25893 -21.92720 1.000 26.65011 127 ASN A O 1
ATOM 743 N N . LEU A 1 94 ? -12.14897 26.99485 -21.66848 1.000 19.87788 128 LEU A N 1
ATOM 744 C CA . LEU A 1 94 ? -11.95577 27.02227 -20.22704 1.000 22.13034 128 LEU A CA 1
ATOM 745 C C . LEU A 1 94 ? -12.82469 26.01411 -19.49193 1.000 30.21262 128 LEU A C 1
ATOM 746 O O . LEU A 1 94 ? -12.44702 25.57549 -18.40049 1.000 35.46264 128 LEU A O 1
ATOM 751 N N . GLN A 1 95 ? -13.95125 25.60846 -20.07178 1.000 19.88671 129 GLN A N 1
ATOM 752 C CA . GLN A 1 95 ? -14.90665 24.75483 -19.36735 1.000 19.24831 129 GLN A CA 1
ATOM 753 C C . GLN A 1 95 ? -14.71102 23.30000 -19.79670 1.000 21.85053 129 GLN A C 1
ATOM 754 O O . GLN A 1 95 ? -15.56571 22.69243 -20.45216 1.000 21.49666 129 GLN A O 1
ATOM 760 N N . ARG A 1 96 ? -13.55792 22.74457 -19.40566 1.000 20.58921 130 ARG A N 1
ATOM 761 C CA . ARG A 1 96 ? -13.18654 21.37832 -19.77696 1.000 21.41755 130 ARG A CA 1
ATOM 762 C C . ARG A 1 96 ? -12.42026 20.74579 -18.62420 1.000 24.17113 130 ARG A C 1
ATOM 763 O O . ARG A 1 96 ? -11.74507 21.44065 -17.85768 1.000 25.44281 130 ARG A O 1
ATOM 771 N N . ALA A 1 97 ? -12.48027 19.41445 -18.53922 1.000 23.18035 131 ALA A N 1
ATOM 772 C CA . ALA A 1 97 ? -11.68864 18.66027 -17.57177 1.000 24.45005 131 ALA A CA 1
ATOM 773 C C . ALA A 1 97 ? -11.04830 17.47716 -18.28340 1.000 31.40711 131 ALA A C 1
ATOM 774 O O . ALA A 1 97 ? -11.74857 16.67175 -18.90515 1.000 26.30917 131 ALA A O 1
ATOM 776 N N . ASP A 1 98 ? -9.72488 17.38092 -18.20582 1.000 28.36041 132 ASP A N 1
ATOM 777 C CA . ASP A 1 98 ? -9.00582 16.31353 -18.88169 1.000 27.35552 132 ASP A CA 1
ATOM 778 C C . ASP A 1 98 ? -9.13657 14.99781 -18.11952 1.000 25.87035 132 ASP A C 1
ATOM 779 O O . ASP A 1 98 ? -9.38680 14.96457 -16.91238 1.000 26.38527 132 ASP A O 1
ATOM 784 N N . LEU A 1 99 ? -8.95783 13.90159 -18.84920 1.000 25.71817 133 LEU A N 1
ATOM 785 C CA . LEU A 1 99 ? -8.76166 12.60940 -18.20967 1.000 24.88480 133 LEU A CA 1
ATOM 786 C C . LEU A 1 99 ? -7.46482 12.65612 -17.41630 1.000 26.36558 133 LEU A C 1
ATOM 787 O O . LEU A 1 99 ? -6.47080 13.22008 -17.87643 1.000 25.33854 133 LEU A O 1
ATOM 792 N N . ASN A 1 100 ? -7.45266 12.05818 -16.23044 1.000 25.90104 134 ASN A N 1
ATOM 793 C CA . ASN A 1 100 ? -6.19300 12.00075 -15.50041 1.000 25.98146 134 ASN A CA 1
ATOM 794 C C . ASN A 1 100 ? -5.31220 10.91662 -16.11362 1.000 26.64578 134 ASN A C 1
ATOM 795 O O . ASN A 1 100 ? -5.74887 10.15596 -16.98163 1.000 25.04589 134 ASN A O 1
ATOM 800 N N . PRO A 1 101 ? -4.03954 10.85209 -15.72063 1.000 26.36580 135 PRO A N 1
ATOM 801 C CA . PRO A 1 101 ? -3.12109 9.91051 -16.38552 1.000 22.96150 135 PRO A CA 1
ATOM 802 C C . PRO A 1 101 ? -3.53954 8.46022 -16.26930 1.000 28.79352 135 PRO A C 1
ATOM 803 O O . PRO A 1 101 ? -3.27376 7.67664 -17.18951 1.000 26.59502 135 PRO A O 1
ATOM 807 N N . ILE A 1 102 ? -4.18171 8.06993 -15.16914 1.000 23.64964 136 ILE A N 1
ATOM 808 C CA . ILE A 1 102 ? -4.58362 6.67364 -15.03051 1.000 25.09945 136 ILE A CA 1
ATOM 809 C C . ILE A 1 102 ? -5.78941 6.38331 -15.91490 1.000 28.78755 136 ILE A C 1
ATOM 810 O O . ILE A 1 102 ? -5.86880 5.33157 -16.55952 1.000 26.05775 136 ILE A O 1
ATOM 815 N N . GLU A 1 103 ? -6.73519 7.32295 -15.98150 1.000 27.50106 137 GLU A N 1
ATOM 816 C CA . GLU A 1 103 ? -7.87846 7.16212 -16.87211 1.000 25.68288 137 GLU A CA 1
ATOM 817 C C . GLU A 1 103 ? -7.42689 7.01105 -18.32042 1.000 25.62619 137 GLU A C 1
ATOM 818 O O . GLU A 1 103 ? -7.93717 6.15529 -19.05516 1.000 25.76801 137 GLU A O 1
ATOM 824 N N . GLU A 1 104 ? -6.47210 7.83808 -18.74835 1.000 23.45581 138 GLU A N 1
ATOM 825 C CA . GLU A 1 104 ? -5.92442 7.71336 -20.09596 1.000 23.71438 138 GLU A CA 1
ATOM 826 C C . GLU A 1 104 ? -5.30320 6.33917 -20.29762 1.000 25.29679 138 GLU A C 1
ATOM 827 O O . GLU A 1 104 ? -5.59332 5.64917 -21.28280 1.000 23.30781 138 GLU A O 1
ATOM 833 N N . ALA A 1 105 ? -4.44924 5.92305 -19.35884 1.000 24.86252 139 ALA A N 1
ATOM 834 C CA . ALA A 1 105 ? -3.78736 4.62661 -19.46799 1.000 22.52845 139 ALA A CA 1
ATOM 835 C C . ALA A 1 105 ? -4.79719 3.48598 -19.52152 1.000 24.03894 139 ALA A C 1
ATOM 836 O O . ALA A 1 105 ? -4.64083 2.54626 -20.31119 1.000 23.80457 139 ALA A O 1
ATOM 838 N N . GLU A 1 106 ? -5.82238 3.53356 -18.66820 1.000 22.64230 140 GLU A N 1
ATOM 839 C CA . GLU A 1 106 ? -6.81827 2.46727 -18.66963 1.000 25.43494 140 GLU A CA 1
ATOM 840 C C . GLU A 1 106 ? -7.59479 2.44675 -19.98001 1.000 24.35719 140 GLU A C 1
ATOM 841 O O . GLU A 1 106 ? -8.05153 1.38042 -20.41347 1.000 25.94100 140 GLU A O 1
ATOM 847 N N . GLY A 1 107 ? -7.76962 3.61239 -20.61044 1.000 24.18695 141 GLY A N 1
ATOM 848 C CA . GLY A 1 107 ? -8.40307 3.64792 -21.92031 1.000 23.78067 141 GLY A CA 1
ATOM 849 C C . GLY A 1 107 ? -7.58849 2.91708 -22.97310 1.000 24.75808 141 GLY A C 1
ATOM 850 O O . GLY A 1 107 ? -8.12329 2.12126 -23.74982 1.000 24.60943 141 GLY A O 1
ATOM 851 N N . TYR A 1 108 ? -6.28002 3.18376 -23.01705 1.000 21.32393 142 TYR A N 1
ATOM 852 C CA . TYR A 1 108 ? -5.40869 2.43903 -23.92181 1.000 22.82952 142 TYR A CA 1
ATOM 853 C C . TYR A 1 108 ? -5.44311 0.95013 -23.60108 1.000 23.14011 142 TYR A C 1
ATOM 854 O O . TYR A 1 108 ? -5.46537 0.10580 -24.50656 1.000 23.02835 142 TYR A O 1
ATOM 863 N N . LYS A 1 109 ? -5.42931 0.61075 -22.30665 1.000 23.14638 143 LYS A N 1
ATOM 864 C CA . LYS A 1 109 ? -5.43380 -0.78817 -21.89191 1.000 25.27742 143 LYS A CA 1
ATOM 865 C C . LYS A 1 109 ? -6.67696 -1.50951 -22.39883 1.000 25.34054 143 LYS A C 1
ATOM 866 O O . LYS A 1 109 ? -6.60400 -2.67837 -22.80914 1.000 25.51183 143 LYS A O 1
ATOM 872 N N . ARG A 1 110 ? -7.83417 -0.84017 -22.36035 1.000 24.46334 144 ARG A N 1
ATOM 873 C CA . ARG A 1 110 ? -9.04740 -1.47463 -22.86363 1.000 26.40634 144 ARG A CA 1
ATOM 874 C C . ARG A 1 110 ? -8.95533 -1.70477 -24.36788 1.000 26.72523 144 ARG A C 1
ATOM 875 O O . ARG A 1 110 ? -9.35474 -2.76430 -24.86364 1.000 26.26427 144 ARG A O 1
ATOM 883 N N . LEU A 1 111 ? -8.42390 -0.72951 -25.11174 1.000 24.42612 145 LEU A N 1
ATOM 884 C CA . LEU A 1 111 ? -8.21084 -0.93837 -26.54172 1.000 24.61628 145 LEU A CA 1
ATOM 885 C C . LEU A 1 111 ? -7.30015 -2.13794 -26.79083 1.000 27.19786 145 LEU A C 1
ATOM 886 O O . LEU A 1 111 ? -7.52511 -2.91701 -27.72465 1.000 25.87543 145 LEU A O 1
ATOM 891 N N . VAL A 1 112 ? -6.27547 -2.31376 -25.95863 1.000 24.81402 146 VAL A N 1
ATOM 892 C CA . VAL A 1 112 ? -5.34585 -3.42122 -26.16522 1.000 24.83087 146 VAL A CA 1
ATOM 893 C C . VAL A 1 112 ? -5.97619 -4.74268 -25.73812 1.000 28.97557 146 VAL A C 1
ATOM 894 O O . VAL A 1 112 ? -5.96101 -5.72455 -26.49023 1.000 34.11568 146 VAL A O 1
ATOM 898 N N . ASP A 1 113 ? -6.52943 -4.79749 -24.52409 1.000 28.51472 147 ASP A N 1
ATOM 899 C CA . ASP A 1 113 ? -7.02188 -6.07278 -23.99756 1.000 31.14738 147 ASP A CA 1
ATOM 900 C C . ASP A 1 113 ? -8.35881 -6.47841 -24.61314 1.000 32.33258 147 ASP A C 1
ATOM 901 O O . ASP A 1 113 ? -8.48907 -7.57234 -25.17727 1.000 39.77933 147 ASP A O 1
ATOM 906 N N . GLU A 1 114 ? -9.37477 -5.62691 -24.48148 1.000 30.55682 148 GLU A N 1
ATOM 907 C CA . GLU A 1 114 ? -10.71340 -6.00510 -24.92231 1.000 30.78244 148 GLU A CA 1
ATOM 908 C C . GLU A 1 114 ? -10.83708 -5.97200 -26.43972 1.000 33.45071 148 GLU A C 1
ATOM 909 O O . GLU A 1 114 ? -11.41007 -6.88466 -27.04372 1.000 32.92951 148 GLU A O 1
ATOM 915 N N . PHE A 1 115 ? -10.33041 -4.91756 -27.07445 1.000 26.87721 149 PHE A N 1
ATOM 916 C CA . PHE A 1 115 ? -10.48501 -4.74675 -28.51199 1.000 28.65139 149 PHE A CA 1
ATOM 917 C C . PHE A 1 115 ? -9.27592 -5.22789 -29.31101 1.000 30.21399 149 PHE A C 1
ATOM 918 O O . PHE A 1 115 ? -9.27211 -5.10856 -30.53963 1.000 30.76337 149 PHE A O 1
ATOM 926 N N . LYS A 1 116 ? -8.26365 -5.77957 -28.64467 1.000 27.85917 150 LYS A N 1
ATOM 927 C CA . LYS A 1 116 ? -7.20088 -6.55050 -29.30052 1.000 29.55465 150 LYS A CA 1
ATOM 928 C C . LYS A 1 116 ? -6.36081 -5.70969 -30.26678 1.000 36.15954 150 LYS A C 1
ATOM 929 O O . LYS A 1 116 ? -5.89702 -6.19473 -31.30192 1.000 32.24678 150 LYS A O 1
ATOM 935 N N . LEU A 1 117 ? -6.12961 -4.45090 -29.91961 1.000 28.03566 151 LEU A N 1
ATOM 936 C CA . LEU A 1 117 ? -5.25685 -3.59539 -30.70934 1.000 25.37117 151 LEU A CA 1
ATOM 937 C C . LEU A 1 117 ? -3.82958 -3.66597 -30.17312 1.000 24.74872 151 LEU A C 1
ATOM 938 O O . LEU A 1 117 ? -3.61438 -3.83515 -28.96948 1.000 27.65422 151 LEU A O 1
ATOM 943 N N . THR A 1 118 ? -2.85142 -3.56147 -31.07902 1.000 24.68067 152 THR A N 1
ATOM 944 C CA . THR A 1 118 ? -1.47130 -3.36277 -30.64666 1.000 22.73305 152 THR A CA 1
ATOM 945 C C . THR A 1 118 ? -1.26542 -1.90558 -30.22880 1.000 22.54439 152 THR A C 1
ATOM 946 O O . THR A 1 118 ? -2.05777 -1.02190 -30.56378 1.000 23.36068 152 THR A O 1
ATOM 950 N N . GLN A 1 119 ? -0.16918 -1.65137 -29.50519 1.000 21.66078 153 GLN A N 1
ATOM 951 C CA . GLN A 1 119 ? 0.13343 -0.26961 -29.13246 1.000 23.03595 153 GLN A CA 1
ATOM 952 C C . GLN A 1 119 ? 0.27279 0.62069 -30.36249 1.000 21.79747 153 GLN A C 1
ATOM 953 O O . GLN A 1 119 ? -0.18583 1.76882 -30.36104 1.000 22.21551 153 GLN A O 1
ATOM 959 N N . GLU A 1 120 ? 0.92801 0.12210 -31.41344 1.000 23.74512 154 GLU A N 1
ATOM 960 C CA . GLU A 1 120 ? 1.02282 0.89294 -32.64963 1.000 22.74079 154 GLU A CA 1
ATOM 961 C C . GLU A 1 120 ? -0.35813 1.21611 -33.20095 1.000 25.82645 154 GLU A C 1
ATOM 962 O O . GLU A 1 120 ? -0.62690 2.35139 -33.61159 1.000 24.52451 154 GLU A O 1
ATOM 968 N N . GLN A 1 121 ? -1.24890 0.22306 -33.22526 1.000 23.55569 155 GLN A N 1
ATOM 969 C CA . GLN A 1 121 ? -2.59456 0.46881 -33.72835 1.000 23.62558 155 GLN A CA 1
ATOM 970 C C . GLN A 1 121 ? -3.32909 1.48935 -32.87069 1.000 21.03054 155 GLN A C 1
ATOM 971 O O . GLN A 1 121 ? -4.05179 2.34223 -33.39801 1.000 22.87576 155 GLN A O 1
ATOM 977 N N . VAL A 1 122 ? -3.15732 1.42773 -31.54854 1.000 20.94564 156 VAL A N 1
ATOM 978 C CA . VAL A 1 122 ? -3.76877 2.43748 -30.68800 1.000 23.20402 156 VAL A CA 1
ATOM 979 C C . VAL A 1 122 ? -3.24364 3.81952 -31.05407 1.000 25.36588 156 VAL A C 1
ATOM 980 O O . VAL A 1 122 ? -4.01565 4.77215 -31.20763 1.000 23.07103 156 VAL A O 1
ATOM 984 N N . SER A 1 123 ? -1.92121 3.93868 -31.22179 1.000 21.13457 157 SER A N 1
ATOM 985 C CA A SER A 1 123 ? -1.31533 5.21833 -31.58253 0.570 22.09654 157 SER A CA 1
ATOM 986 C CA B SER A 1 123 ? -1.32678 5.22429 -31.57345 0.057 22.19899 157 SER A CA 1
ATOM 987 C CA C SER A 1 123 ? -1.33531 5.23152 -31.56460 0.372 22.13437 157 SER A CA 1
ATOM 988 C C . SER A 1 123 ? -1.96301 5.80705 -32.82793 1.000 24.88505 157 SER A C 1
ATOM 989 O O . SER A 1 123 ? -2.23649 7.01337 -32.89374 1.000 24.30419 157 SER A O 1
ATOM 996 N N . VAL A 1 124 ? -2.20696 4.96792 -33.83462 1.000 20.85175 158 VAL A N 1
ATOM 997 C CA . VAL A 1 124 ? -2.80534 5.45025 -35.07576 1.000 21.39466 158 VAL A CA 1
ATOM 998 C C . VAL A 1 124 ? -4.24252 5.89429 -34.84291 1.000 25.99121 158 VAL A C 1
ATOM 999 O O . VAL A 1 124 ? -4.65716 6.96071 -35.31231 1.000 23.76926 158 VAL A O 1
ATOM 1003 N N . ARG A 1 125 ? -5.02591 5.08929 -34.11549 1.000 22.15585 159 ARG A N 1
ATOM 1004 C CA . ARG A 1 125 ? -6.44396 5.42044 -33.95566 1.000 20.56608 159 ARG A CA 1
ATOM 1005 C C . ARG A 1 125 ? -6.65398 6.66822 -33.10752 1.000 24.65797 159 ARG A C 1
ATOM 1006 O O . ARG A 1 125 ? -7.60859 7.41565 -33.34759 1.000 25.26531 159 ARG A O 1
ATOM 1014 N N . VAL A 1 126 ? -5.80542 6.91074 -32.10673 1.000 22.27508 160 VAL A N 1
ATOM 1015 C CA . VAL A 1 126 ? -6.02592 8.05463 -31.21958 1.000 21.30173 160 VAL A CA 1
ATOM 1016 C C . VAL A 1 126 ? -5.17404 9.26031 -31.57799 1.000 22.80516 160 VAL A C 1
ATOM 1017 O O . VAL A 1 126 ? -5.38037 10.33524 -30.99305 1.000 23.10015 160 VAL A O 1
ATOM 1021 N N . GLY A 1 127 ? -4.22938 9.12656 -32.50818 1.000 21.80729 161 GLY A N 1
ATOM 1022 C CA . GLY A 1 127 ? -3.38392 10.24749 -32.88377 1.000 22.17933 161 GLY A CA 1
ATOM 1023 C C . GLY A 1 127 ? -2.31415 10.61112 -31.87568 1.000 24.83648 161 GLY A C 1
ATOM 1024 O O . GLY A 1 127 ? -1.93715 11.78237 -31.77819 1.000 22.87715 161 GLY A O 1
ATOM 1025 N N . LYS A 1 128 ? -1.79891 9.63588 -31.12646 1.000 20.66176 162 LYS A N 1
ATOM 1026 C CA . LYS A 1 128 ? -0.74786 9.87751 -30.14877 1.000 23.10591 162 LYS A CA 1
ATOM 1027 C C . LYS A 1 128 ? 0.50303 9.10778 -30.55149 1.000 25.28263 162 LYS A C 1
ATOM 1028 O O . LYS A 1 128 ? 0.42425 8.08067 -31.23172 1.000 25.73034 162 LYS A O 1
ATOM 1034 N N . GLU A 1 129 ? 1.66627 9.59806 -30.13831 1.000 23.86203 163 GLU A N 1
ATOM 1035 C CA A GLU A 1 129 ? 2.88084 8.83590 -30.38085 0.398 27.50720 163 GLU A CA 1
ATOM 1036 C CA B GLU A 1 129 ? 2.89186 8.84266 -30.36108 0.602 27.48852 163 GLU A CA 1
ATOM 1037 C C . GLU A 1 129 ? 2.81764 7.50272 -29.64646 1.000 21.77055 163 GLU A C 1
ATOM 1038 O O . GLU A 1 129 ? 2.28704 7.40351 -28.53842 1.000 23.26203 163 GLU A O 1
ATOM 1049 N N . ARG A 1 130 ? 3.35990 6.46488 -30.28085 1.000 25.06163 164 ARG A N 1
ATOM 1050 C CA . ARG A 1 130 ? 3.29754 5.15117 -29.65377 1.000 22.01461 164 ARG A CA 1
ATOM 1051 C C . ARG A 1 130 ? 3.98518 5.16943 -28.29249 1.000 21.73651 164 ARG A C 1
ATOM 1052 O O . ARG A 1 130 ? 3.54059 4.49163 -27.35910 1.000 22.23520 164 ARG A O 1
ATOM 1060 N N . SER A 1 131 ? 5.07467 5.93841 -28.15665 1.000 22.33629 165 SER A N 1
ATOM 1061 C CA . SER A 1 131 ? 5.76305 5.98226 -26.86947 1.000 26.96427 165 SER A CA 1
ATOM 1062 C C . SER A 1 131 ? 4.86136 6.55661 -25.78622 1.000 25.11832 165 SER A C 1
ATOM 1063 O O . SER A 1 131 ? 4.98391 6.18056 -24.61496 1.000 25.88776 165 SER A O 1
ATOM 1066 N N . THR A 1 132 ? 3.96661 7.48169 -26.15085 1.000 24.61627 166 THR A N 1
ATOM 1067 C CA . THR A 1 132 ? 2.99763 7.99221 -25.18423 1.000 24.42782 166 THR A CA 1
ATOM 1068 C C . THR A 1 132 ? 2.07403 6.88137 -24.70904 1.000 25.24230 166 THR A C 1
ATOM 1069 O O . THR A 1 132 ? 1.79080 6.76296 -23.51092 1.000 23.65768 166 THR A O 1
ATOM 1073 N N . VAL A 1 133 ? 1.60647 6.04968 -25.63881 1.000 21.18391 167 VAL A N 1
ATOM 1074 C CA . VAL A 1 133 ? 0.76150 4.91815 -25.27391 1.000 21.72519 167 VAL A CA 1
ATOM 1075 C C . VAL A 1 133 ? 1.54012 3.94921 -24.39906 1.000 22.86100 167 VAL A C 1
ATOM 1076 O O . VAL A 1 133 ? 1.04581 3.48066 -23.36536 1.000 24.11578 167 VAL A O 1
ATOM 1080 N N . ALA A 1 134 ? 2.77395 3.63077 -24.80816 1.000 23.28434 168 ALA A N 1
ATOM 1081 C CA . ALA A 1 134 ? 3.57009 2.64765 -24.08110 1.000 26.07487 168 ALA A CA 1
ATOM 1082 C C . ALA A 1 134 ? 3.84530 3.10122 -22.65295 1.000 24.34151 168 ALA A C 1
ATOM 1083 O O . ALA A 1 134 ? 3.72347 2.31329 -21.70735 1.000 26.05915 168 ALA A O 1
ATOM 1085 N N . ASN A 1 135 ? 4.22101 4.37039 -22.47128 1.000 26.19005 169 ASN A N 1
ATOM 1086 C CA . ASN A 1 135 ? 4.55772 4.82682 -21.12823 1.000 28.61194 169 ASN A CA 1
ATOM 1087 C C . ASN A 1 135 ? 3.31825 4.93415 -20.24601 1.000 26.47454 169 ASN A C 1
ATOM 1088 O O . ASN A 1 135 ? 3.39435 4.67196 -19.03823 1.000 28.58225 169 ASN A O 1
ATOM 1093 N N . ALA A 1 136 ? 2.17462 5.29605 -20.82729 1.000 26.03061 170 ALA A N 1
ATOM 1094 C CA . ALA A 1 136 ? 0.92875 5.31611 -20.06538 1.000 25.77586 170 ALA A CA 1
ATOM 1095 C C . ALA A 1 136 ? 0.59008 3.92659 -19.53933 1.000 27.77806 170 ALA A C 1
ATOM 1096 O O . ALA A 1 136 ? 0.25851 3.75536 -18.36013 1.000 25.73428 170 ALA A O 1
ATOM 1098 N N . LEU A 1 137 ? 0.69864 2.91098 -20.39773 1.000 24.75449 171 LEU A N 1
ATOM 1099 C CA . LEU A 1 137 ? 0.37530 1.55337 -19.97687 1.000 27.27639 171 LEU A CA 1
ATOM 1100 C C . LEU A 1 137 ? 1.29083 1.08605 -18.85046 1.000 27.48805 171 LEU A C 1
ATOM 1101 O O . LEU A 1 137 ? 0.86290 0.33010 -17.96969 1.000 27.19840 171 LEU A O 1
ATOM 1106 N N . ARG A 1 138 ? 2.54730 1.53461 -18.84981 1.000 29.12148 172 ARG A N 1
ATOM 1107 C CA . ARG A 1 138 ? 3.46973 1.10848 -17.80424 1.000 26.75435 172 ARG A CA 1
ATOM 1108 C C . ARG A 1 138 ? 3.02150 1.58884 -16.42837 1.000 28.97448 172 ARG A C 1
ATOM 1109 O O . ARG A 1 138 ? 3.35674 0.96349 -15.41643 1.000 31.80040 172 ARG A O 1
ATOM 1117 N N . LEU A 1 139 ? 2.25620 2.68367 -16.36875 1.000 28.14102 173 LEU A N 1
ATOM 1118 C CA . LEU A 1 139 ? 1.79174 3.19128 -15.08104 1.000 29.60677 173 LEU A CA 1
ATOM 1119 C C . LEU A 1 139 ? 0.88622 2.19345 -14.37525 1.000 32.79030 173 LEU A C 1
ATOM 1120 O O . LEU A 1 139 ? 0.82411 2.17533 -13.13965 1.000 31.08564 173 LEU A O 1
ATOM 1125 N N . LEU A 1 140 ? 0.16972 1.36434 -15.13533 1.000 28.18640 174 LEU A N 1
ATOM 1126 C CA . LEU A 1 140 ? -0.83374 0.50133 -14.53058 1.000 30.66979 174 LEU A CA 1
ATOM 1127 C C . LEU A 1 140 ? -0.22762 -0.60645 -13.68167 1.000 34.07594 174 LEU A C 1
ATOM 1128 O O . LEU A 1 140 ? -0.96913 -1.27664 -12.95582 1.000 38.03281 174 LEU A O 1
ATOM 1133 N N . ALA A 1 141 ? 1.08792 -0.81315 -13.75220 1.000 35.07954 175 ALA A N 1
ATOM 1134 C CA . ALA A 1 141 ? 1.75877 -1.78034 -12.89432 1.000 37.57801 175 ALA A CA 1
ATOM 1135 C C . ALA A 1 141 ? 1.96324 -1.26053 -11.47919 1.000 40.53302 175 ALA A C 1
ATOM 1136 O O . ALA A 1 141 ? 2.36393 -2.03360 -10.60345 1.000 41.15122 175 ALA A O 1
ATOM 1138 N N . LEU A 1 142 ? 1.70315 0.01986 -11.23768 1.000 36.94890 176 LEU A N 1
ATOM 1139 C CA . LEU A 1 142 ? 1.87453 0.57735 -9.91095 1.000 38.18882 176 LEU A CA 1
ATOM 1140 C C . LEU A 1 142 ? 0.79614 0.05479 -8.96550 1.000 43.86941 176 LEU A C 1
ATOM 1141 O O . LEU A 1 142 ? -0.30486 -0.31520 -9.40097 1.000 37.95189 176 LEU A O 1
ATOM 1146 N N . PRO A 1 143 ? 1.09523 0.00501 -7.66589 1.000 42.38486 177 PRO A N 1
ATOM 1147 C CA . PRO A 1 143 ? 0.07364 -0.40179 -6.69019 1.000 45.34525 177 PRO A CA 1
ATOM 1148 C C . PRO A 1 143 ? -1.13915 0.51752 -6.75034 1.000 44.52471 177 PRO A C 1
ATOM 1149 O O . PRO A 1 143 ? -1.05202 1.67831 -7.15365 1.000 43.35465 177 PRO A O 1
ATOM 1153 N N . THR A 1 144 ? -2.28584 -0.01130 -6.31301 1.000 46.62033 178 THR A N 1
ATOM 1154 C CA . THR A 1 144 ? -3.52966 0.74882 -6.40147 1.000 44.93306 178 THR A CA 1
ATOM 1155 C C . THR A 1 144 ? -3.39983 2.11019 -5.72782 1.000 41.17236 178 THR A C 1
ATOM 1156 O O . THR A 1 144 ? -3.80063 3.13167 -6.29228 1.000 43.35484 178 THR A O 1
ATOM 1160 N N . ASP A 1 145 ? -2.83817 2.14533 -4.51536 1.000 46.37042 179 ASP A N 1
ATOM 1161 C CA . ASP A 1 145 ? -2.74303 3.41416 -3.79877 1.000 46.09403 179 ASP A CA 1
ATOM 1162 C C . ASP A 1 145 ? -1.81081 4.38561 -4.51428 1.000 40.43656 179 ASP A C 1
ATOM 1163 O O . ASP A 1 145 ? -2.06880 5.59510 -4.54094 1.000 41.91445 179 ASP A O 1
ATOM 1168 N N . VAL A 1 146 ? -0.72769 3.87713 -5.10662 1.000 47.04267 180 VAL A N 1
ATOM 1169 C CA . VAL A 1 146 ? 0.18460 4.74632 -5.84394 1.000 42.06617 180 VAL A CA 1
ATOM 1170 C C . VAL A 1 146 ? -0.49105 5.28713 -7.09724 1.000 41.75670 180 VAL A C 1
ATOM 1171 O O . VAL A 1 146 ? -0.38252 6.47908 -7.41446 1.000 38.61591 180 VAL A O 1
ATOM 1175 N N . LYS A 1 147 ? -1.20707 4.42855 -7.82730 1.000 40.88080 181 LYS A N 1
ATOM 1176 C CA . LYS A 1 147 ? -1.94109 4.90656 -8.99519 1.000 40.50399 181 LYS A CA 1
ATOM 1177 C C . LYS A 1 147 ? -2.94977 5.97674 -8.60482 1.000 37.04694 181 LYS A C 1
ATOM 1178 O O . LYS A 1 147 ? -3.18152 6.92798 -9.35984 1.000 39.24213 181 LYS A O 1
ATOM 1184 N N . GLY A 1 148 ? -3.55608 5.84342 -7.42311 1.000 40.59094 182 GLY A N 1
ATOM 1185 C CA . GLY A 1 148 ? -4.46920 6.87411 -6.95752 1.000 43.04779 182 GLY A CA 1
ATOM 1186 C C . GLY A 1 148 ? -3.78987 8.21923 -6.78570 1.000 41.67655 182 GLY A C 1
ATOM 1187 O O . GLY A 1 148 ? -4.39242 9.26606 -7.03372 1.000 40.64581 182 GLY A O 1
ATOM 1188 N N . MET A 1 149 ? -2.52440 8.20928 -6.35606 1.000 42.62864 183 MET A N 1
ATOM 1189 C CA . MET A 1 149 ? -1.78506 9.45790 -6.19484 1.000 44.20586 183 MET A CA 1
ATOM 1190 C C . MET A 1 149 ? -1.46726 10.09109 -7.54322 1.000 43.39810 183 MET A C 1
ATOM 1191 O O . MET A 1 149 ? -1.50396 11.31959 -7.68128 1.000 41.44246 183 MET A O 1
ATOM 1196 N N . VAL A 1 150 ? -1.14230 9.27169 -8.54675 1.000 41.52338 184 VAL A N 1
ATOM 1197 C CA . VAL A 1 150 ? -0.96915 9.79705 -9.89835 1.000 35.52689 184 VAL A CA 1
ATOM 1198 C C . VAL A 1 150 ? -2.28276 10.36743 -10.41363 1.000 37.64965 184 VAL A C 1
ATOM 1199 O O . VAL A 1 150 ? -2.31159 11.41752 -11.06724 1.000 39.98894 184 VAL A O 1
ATOM 1203 N N . ALA A 1 151 ? -3.39315 9.68921 -10.12103 1.000 38.03601 185 ALA A N 1
ATOM 1204 C CA . ALA A 1 151 ? -4.68425 10.13618 -10.63024 1.000 36.94569 185 ALA A CA 1
ATOM 1205 C C . ALA A 1 151 ? -5.06954 11.49998 -10.06609 1.000 42.51970 185 ALA A C 1
ATOM 1206 O O . ALA A 1 151 ? -5.54169 12.37050 -10.80769 1.000 41.92701 185 ALA A O 1
ATOM 1208 N N . ASP A 1 152 ? -4.88452 11.70983 -8.76085 1.000 43.96160 186 ASP A N 1
ATOM 1209 C CA . ASP A 1 152 ? -5.27564 12.97183 -8.14093 1.000 50.91519 186 ASP A CA 1
ATOM 1210 C C . ASP A 1 152 ? -4.18438 14.03207 -8.22061 1.000 47.07325 186 ASP A C 1
ATOM 1211 O O . ASP A 1 152 ? -4.33336 15.10177 -7.62242 1.000 52.27490 186 ASP A O 1
ATOM 1216 N N . GLY A 1 153 ? -3.09640 13.76160 -8.93910 1.000 45.35101 187 GLY A N 1
ATOM 1217 C CA . GLY A 1 153 ? -2.06668 14.75274 -9.16585 1.000 50.50493 187 GLY A CA 1
ATOM 1218 C C . GLY A 1 153 ? -1.07002 14.93917 -8.04341 1.000 52.90205 187 GLY A C 1
ATOM 1219 O O . GLY A 1 153 ? -0.17646 15.78609 -8.17183 1.000 56.01909 187 GLY A O 1
ATOM 1220 N N . SER A 1 154 ? -1.18471 14.18489 -6.94749 1.000 47.58013 188 SER A N 1
ATOM 1221 C CA . SER A 1 154 ? -0.21117 14.30725 -5.86842 1.000 49.38186 188 SER A CA 1
ATOM 1222 C C . SER A 1 154 ? 1.14886 13.73609 -6.25244 1.000 58.98715 188 SER A C 1
ATOM 1223 O O . SER A 1 154 ? 2.14710 14.04415 -5.59226 1.000 59.24419 188 SER A O 1
ATOM 1226 N N . LEU A 1 155 ? 1.20818 12.91353 -7.29754 1.000 53.12434 189 LEU A N 1
ATOM 1227 C CA . LEU A 1 155 ? 2.45294 12.36286 -7.81573 1.000 47.77071 189 LEU A CA 1
ATOM 1228 C C . LEU A 1 155 ? 2.49526 12.62711 -9.31104 1.000 51.36190 189 LEU A C 1
ATOM 1229 O O . LEU A 1 155 ? 1.53800 12.30204 -10.02031 1.000 50.95705 189 LEU A O 1
ATOM 1234 N N . SER A 1 156 ? 3.58798 13.20924 -9.79871 1.000 54.11940 190 SER A N 1
ATOM 1235 C CA . SER A 1 156 ? 3.61547 13.42817 -11.23381 1.000 56.89837 190 SER A CA 1
ATOM 1236 C C . SER A 1 156 ? 3.90856 12.11750 -11.94967 1.000 56.65575 190 SER A C 1
ATOM 1237 O O . SER A 1 156 ? 4.28913 11.10921 -11.34753 1.000 53.07452 190 SER A O 1
ATOM 1240 N N . MET A 1 157 ? 3.74208 12.15229 -13.26716 1.000 55.39033 191 MET A N 1
ATOM 1241 C CA . MET A 1 157 ? 4.11936 11.01370 -14.08809 1.000 51.04559 191 MET A CA 1
ATOM 1242 C C . MET A 1 157 ? 5.62071 10.76498 -14.01074 1.000 48.36011 191 MET A C 1
ATOM 1243 O O . MET A 1 157 ? 6.07059 9.61898 -14.12011 1.000 52.77788 191 MET A O 1
ATOM 1248 N N . GLY A 1 158 ? 6.40500 11.82275 -13.79848 1.000 46.91108 192 GLY A N 1
ATOM 1249 C CA . GLY A 1 158 ? 7.83702 11.64658 -13.61660 1.000 57.86717 192 GLY A CA 1
ATOM 1250 C C . GLY A 1 158 ? 8.17132 10.95270 -12.30910 1.000 49.88996 192 GLY A C 1
ATOM 1251 O O . GLY A 1 158 ? 9.00081 10.03953 -12.27175 1.000 55.00771 192 GLY A O 1
ATOM 1252 N N . HIS A 1 159 ? 7.54055 11.38541 -11.21419 1.000 54.86588 193 HIS A N 1
ATOM 1253 C CA . HIS A 1 159 ? 7.67457 10.65583 -9.95695 1.000 46.00557 193 HIS A CA 1
ATOM 1254 C C . HIS A 1 159 ? 7.27181 9.19805 -10.13620 1.000 47.10177 193 HIS A C 1
ATOM 1255 O O . HIS A 1 159 ? 7.98405 8.28426 -9.70500 1.000 43.69677 193 HIS A O 1
ATOM 1262 N N . ALA A 1 160 ? 6.12540 8.96257 -10.78043 1.000 43.27802 194 ALA A N 1
ATOM 1263 C CA . ALA A 1 160 ? 5.65381 7.59612 -10.97337 1.000 45.33961 194 ALA A CA 1
ATOM 1264 C C . ALA A 1 160 ? 6.63409 6.78468 -11.80994 1.000 47.54002 194 ALA A C 1
ATOM 1265 O O . ALA A 1 160 ? 6.90145 5.61627 -11.50535 1.000 43.36029 194 ALA A O 1
ATOM 1267 N N . ARG A 1 161 ? 7.17889 7.38314 -12.87222 1.000 48.13873 195 ARG A N 1
ATOM 1268 C CA . ARG A 1 161 ? 8.14191 6.66224 -13.69834 1.000 49.36089 195 ARG A CA 1
ATOM 1269 C C . ARG A 1 161 ? 9.35720 6.24268 -12.88203 1.000 45.92440 195 ARG A C 1
ATOM 1270 O O . ARG A 1 161 ? 9.85034 5.11741 -13.02070 1.000 51.80872 195 ARG A O 1
ATOM 1278 N N . ALA A 1 162 ? 9.84969 7.13209 -12.01804 1.000 44.50119 196 ALA A N 1
ATOM 1279 C CA . ALA A 1 162 ? 11.00736 6.79703 -11.19506 1.000 50.24194 196 ALA A CA 1
ATOM 1280 C C . ALA A 1 162 ? 10.68028 5.68833 -10.20185 1.000 47.18365 196 ALA A C 1
ATOM 1281 O O . ALA A 1 162 ? 11.50293 4.79579 -9.96578 1.000 46.77514 196 ALA A O 1
ATOM 1283 N N . LEU A 1 163 ? 9.48404 5.72727 -9.61114 1.000 47.58370 197 LEU A N 1
ATOM 1284 C CA . LEU A 1 163 ? 9.09623 4.71773 -8.63298 1.000 42.30554 197 LEU A CA 1
ATOM 1285 C C . LEU A 1 163 ? 8.89673 3.34768 -9.26404 1.000 46.08552 197 LEU A C 1
ATOM 1286 O O . LEU A 1 163 ? 8.96672 2.33618 -8.55851 1.000 47.11576 197 LEU A O 1
ATOM 1291 N N . LEU A 1 164 ? 8.65556 3.29010 -10.57414 1.000 45.56023 198 LEU A N 1
ATOM 1292 C CA . LEU A 1 164 ? 8.50914 2.00381 -11.24028 1.000 46.13684 198 LEU A CA 1
ATOM 1293 C C . LEU A 1 164 ? 9.77328 1.16105 -11.14041 1.000 57.12742 198 LEU A C 1
ATOM 1294 O O . LEU A 1 164 ? 9.71534 -0.05403 -11.35897 1.000 55.73324 198 LEU A O 1
ATOM 1299 N N . GLY A 1 165 ? 10.91103 1.77595 -10.80986 1.000 53.97790 199 GLY A N 1
ATOM 1300 C CA . GLY A 1 165 ? 12.15074 1.03183 -10.67424 1.000 60.91940 199 GLY A CA 1
ATOM 1301 C C . GLY A 1 165 ? 12.24357 0.19813 -9.41297 1.000 62.75383 199 GLY A C 1
ATOM 1302 O O . GLY A 1 165 ? 13.06614 -0.72151 -9.35287 1.000 75.06852 199 GLY A O 1
ATOM 1303 N N . VAL A 1 166 ? 11.42261 0.49003 -8.41216 1.000 60.04644 200 VAL A N 1
ATOM 1304 C CA . VAL A 1 166 ? 11.50968 -0.23578 -7.13838 1.000 60.71479 200 VAL A CA 1
ATOM 1305 C C . VAL A 1 166 ? 11.08415 -1.68503 -7.34898 1.000 71.18318 200 VAL A C 1
ATOM 1306 O O . VAL A 1 166 ? 9.98899 -1.93727 -7.88239 1.000 67.45193 200 VAL A O 1
ATOM 1310 N N . PRO A 1 167 ? 11.90219 -2.66306 -6.95046 1.000 86.97167 201 PRO A N 1
ATOM 1311 C CA . PRO A 1 167 ? 11.49874 -4.06567 -7.14367 1.000 89.18399 201 PRO A CA 1
ATOM 1312 C C . PRO A 1 167 ? 10.35803 -4.49586 -6.23882 1.000 89.17604 201 PRO A C 1
ATOM 1313 O O . PRO A 1 167 ? 9.44183 -5.18963 -6.69682 1.000 94.19994 201 PRO A O 1
ATOM 1317 N N . ARG A 1 168 ? 10.38642 -4.10986 -4.96514 1.000 83.20907 202 ARG A N 1
ATOM 1318 C CA . ARG A 1 168 ? 9.41320 -4.58191 -3.98839 1.000 77.62977 202 ARG A CA 1
ATOM 1319 C C . ARG A 1 168 ? 8.21747 -3.63962 -3.92480 1.000 78.16152 202 ARG A C 1
ATOM 1320 O O . ARG A 1 168 ? 8.37920 -2.43263 -3.71721 1.000 75.64501 202 ARG A O 1
ATOM 1322 N N . LEU A 1 169 ? 7.01919 -4.19828 -4.09488 1.000 79.21288 203 LEU A N 1
ATOM 1323 C CA . LEU A 1 169 ? 5.80985 -3.38476 -4.00919 1.000 79.19921 203 LEU A CA 1
ATOM 1324 C C . LEU A 1 169 ? 5.66349 -2.69151 -2.66124 1.000 74.12559 203 LEU A C 1
ATOM 1325 O O . LEU A 1 169 ? 5.26410 -1.51379 -2.64297 1.000 69.30254 203 LEU A O 1
ATOM 1327 N N . PRO A 1 170 ? 5.92947 -3.33874 -1.52485 1.000 67.26478 204 PRO A N 1
ATOM 1328 C CA . PRO A 1 170 ? 5.88388 -2.60213 -0.24946 1.000 67.51931 204 PRO A CA 1
ATOM 1329 C C . PRO A 1 170 ? 6.83264 -1.41496 -0.21154 1.000 66.79343 204 PRO A C 1
ATOM 1330 O O . PRO A 1 170 ? 6.41584 -0.30602 0.14862 1.000 63.68764 204 PRO A O 1
ATOM 1334 N N . GLU A 1 171 ? 8.10593 -1.61454 -0.56474 1.000 62.24104 205 GLU A N 1
ATOM 1335 C CA . GLU A 1 171 ? 9.01607 -0.47993 -0.69617 1.000 62.36061 205 GLU A CA 1
ATOM 1336 C C . GLU A 1 171 ? 8.47165 0.59939 -1.61111 1.000 54.01851 205 GLU A C 1
ATOM 1337 O O . GLU A 1 171 ? 8.53224 1.78949 -1.28378 1.000 55.23214 205 GLU A O 1
ATOM 1343 N N . LEU A 1 172 ? 7.97271 0.21280 -2.78143 1.000 54.54583 206 LEU A N 1
ATOM 1344 C CA . LEU A 1 172 ? 7.43423 1.21355 -3.69037 1.000 54.22541 206 LEU A CA 1
ATOM 1345 C C . LEU A 1 172 ? 6.40069 2.06560 -2.96774 1.000 49.77846 206 LEU A C 1
ATOM 1346 O O . LEU A 1 172 ? 6.49857 3.29795 -2.92980 1.000 47.86711 206 LEU A O 1
ATOM 1351 N N . GLN A 1 173 ? 5.43143 1.40423 -2.33911 1.000 51.53784 207 GLN A N 1
ATOM 1352 C CA . GLN A 1 173 ? 4.41470 2.07856 -1.54334 1.000 51.69679 207 GLN A CA 1
ATOM 1353 C C . GLN A 1 173 ? 5.02928 2.93902 -0.44429 1.000 53.27270 207 GLN A C 1
ATOM 1354 O O . GLN A 1 173 ? 4.58143 4.06706 -0.20766 1.000 56.67028 207 GLN A O 1
ATOM 1360 N N . ASN A 1 174 ? 6.06436 2.43412 0.23253 1.000 55.18301 208 ASN A N 1
ATOM 1361 C CA . ASN A 1 174 ? 6.69696 3.22421 1.28744 1.000 59.23608 208 ASN A CA 1
ATOM 1362 C C . ASN A 1 174 ? 7.39935 4.45054 0.71313 1.000 57.61363 208 ASN A C 1
ATOM 1363 O O . ASN A 1 174 ? 7.25251 5.56139 1.23569 1.000 61.23225 208 ASN A O 1
ATOM 1368 N N . LEU A 1 175 ? 8.16773 4.27186 -0.36314 1.000 48.80399 209 LEU A N 1
ATOM 1369 C CA . LEU A 1 175 ? 8.87592 5.40432 -0.95288 1.000 49.51174 209 LEU A CA 1
ATOM 1370 C C . LEU A 1 175 ? 7.90553 6.42513 -1.53502 1.000 52.48481 209 LEU A C 1
ATOM 1371 O O . LEU A 1 175 ? 8.14450 7.63550 -1.45050 1.000 55.33674 209 LEU A O 1
ATOM 1376 N N . ALA A 1 176 ? 6.80940 5.95780 -2.13772 1.000 53.35163 210 ALA A N 1
ATOM 1377 C CA . ALA A 1 176 ? 5.82522 6.87973 -2.69619 1.000 51.20001 210 ALA A CA 1
ATOM 1378 C C . ALA A 1 176 ? 5.21183 7.75183 -1.60900 1.000 59.65214 210 ALA A C 1
ATOM 1379 O O . ALA A 1 176 ? 4.95526 8.94138 -1.82608 1.000 64.27250 210 ALA A O 1
ATOM 1381 N N . LYS A 1 177 ? 4.96569 7.17401 -0.43180 1.000 62.59041 211 LYS A N 1
ATOM 1382 C CA . LYS A 1 177 ? 4.44090 7.95007 0.68654 1.000 73.63992 211 LYS A CA 1
ATOM 1383 C C . LYS A 1 177 ? 5.42277 9.04551 1.08825 1.000 74.80727 211 LYS A C 1
ATOM 1384 O O . LYS A 1 177 ? 5.04545 10.21478 1.22906 1.000 78.73721 211 LYS A O 1
ATOM 1390 N N . GLN A 1 178 ? 6.69852 8.68420 1.26134 1.000 68.17209 212 GLN A N 1
ATOM 1391 C CA . GLN A 1 178 ? 7.71557 9.68266 1.58114 1.000 74.18084 212 GLN A CA 1
ATOM 1392 C C . GLN A 1 178 ? 7.78426 10.76657 0.51290 1.000 73.38569 212 GLN A C 1
ATOM 1393 O O . GLN A 1 178 ? 7.92785 11.95317 0.82941 1.000 79.29278 212 GLN A O 1
ATOM 1399 N N . VAL A 1 179 ? 7.69163 10.37781 -0.75785 1.000 70.14370 213 VAL A N 1
ATOM 1400 C CA . VAL A 1 179 ? 7.89768 11.29886 -1.87054 1.000 74.85925 213 VAL A CA 1
ATOM 1401 C C . VAL A 1 179 ? 6.78730 12.33979 -1.91053 1.000 84.45374 213 VAL A C 1
ATOM 1402 O O . VAL A 1 179 ? 7.03387 13.53417 -1.70880 1.000 92.36367 213 VAL A O 1
ATOM 1406 N N . ALA A 1 180 ? 5.55706 11.89503 -2.17570 1.000 88.10835 214 ALA A N 1
ATOM 1407 C CA . ALA A 1 180 ? 4.45228 12.83546 -2.33130 1.000 92.71175 214 ALA A CA 1
ATOM 1408 C C . ALA A 1 180 ? 4.23679 13.67377 -1.07814 1.000 93.78097 214 ALA A C 1
ATOM 1409 O O . ALA A 1 180 ? 3.84374 14.84191 -1.17701 1.000 96.02112 214 ALA A O 1
ATOM 1411 N N . ASP A 1 181 ? 4.48534 13.10279 0.10326 1.000 86.70535 215 ASP A N 1
ATOM 1412 C CA . ASP A 1 181 ? 4.27074 13.84359 1.34505 1.000 85.75097 215 ASP A CA 1
ATOM 1413 C C . ASP A 1 181 ? 5.05063 15.15206 1.35020 1.000 92.11125 215 ASP A C 1
ATOM 1414 O O . ASP A 1 181 ? 4.49542 16.21856 1.63949 1.000 91.41981 215 ASP A O 1
ATOM 1419 N N . LYS A 1 182 ? 6.34054 15.09066 1.03352 1.000 97.31926 216 LYS A N 1
ATOM 1420 C CA . LYS A 1 182 ? 7.23023 16.23570 1.15792 1.000 92.77329 216 LYS A CA 1
ATOM 1421 C C . LYS A 1 182 ? 7.33601 17.05820 -0.11992 1.000 89.74764 216 LYS A C 1
ATOM 1422 O O . LYS A 1 182 ? 8.21737 17.91885 -0.21013 1.000 88.88444 216 LYS A O 1
ATOM 1428 N N . LYS A 1 183 ? 6.46029 16.83196 -1.09979 1.000 93.97860 217 LYS A N 1
ATOM 1429 C CA . LYS A 1 183 ? 6.64241 17.41810 -2.42623 1.000 92.71872 217 LYS A CA 1
ATOM 1430 C C . LYS A 1 183 ? 8.08283 17.21128 -2.88131 1.000 89.96457 217 LYS A C 1
ATOM 1431 O O . LYS A 1 183 ? 8.73529 18.11217 -3.41418 1.000 81.71460 217 LYS A O 1
ATOM 1433 N N . LEU A 1 184 ? 8.58234 16.00475 -2.63851 1.000 88.33389 218 LEU A N 1
ATOM 1434 C CA . LEU A 1 184 ? 9.98408 15.69306 -2.85797 1.000 77.61695 218 LEU A CA 1
ATOM 1435 C C . LEU A 1 184 ? 10.25586 15.65398 -4.35683 1.000 70.64514 218 LEU A C 1
ATOM 1436 O O . LEU A 1 184 ? 9.40034 15.24105 -5.13773 1.000 75.17284 218 LEU A O 1
ATOM 1441 N N . SER A 1 185 ? 11.43342 16.11558 -4.76932 1.000 65.25899 219 SER A N 1
ATOM 1442 C CA . SER A 1 185 ? 11.65717 16.31790 -6.19516 1.000 69.34303 219 SER A CA 1
ATOM 1443 C C . SER A 1 185 ? 11.79773 14.98389 -6.92676 1.000 65.23874 219 SER A C 1
ATOM 1444 O O . SER A 1 185 ? 12.10663 13.94535 -6.33597 1.000 68.46023 219 SER A O 1
ATOM 1447 N N . VAL A 1 186 ? 11.55146 15.02400 -8.23946 1.000 58.07522 220 VAL A N 1
ATOM 1448 C CA . VAL A 1 186 ? 11.77326 13.84385 -9.07186 1.000 57.30695 220 VAL A CA 1
ATOM 1449 C C . VAL A 1 186 ? 13.21019 13.36286 -8.92549 1.000 65.22777 220 VAL A C 1
ATOM 1450 O O . VAL A 1 186 ? 13.47079 12.16635 -8.75124 1.000 63.96351 220 VAL A O 1
ATOM 1454 N N . ARG A 1 187 ? 14.16500 14.29377 -8.98784 1.000 63.92616 221 ARG A N 1
ATOM 1455 C CA . ARG A 1 187 ? 15.56717 13.93355 -8.80865 1.000 64.46831 221 ARG A CA 1
ATOM 1456 C C . ARG A 1 187 ? 15.79213 13.27951 -7.45168 1.000 63.50887 221 ARG A C 1
ATOM 1457 O O . ARG A 1 187 ? 16.44672 12.23523 -7.35203 1.000 65.29001 221 ARG A O 1
ATOM 1459 N N . ASP A 1 188 ? 15.25453 13.88426 -6.38955 1.000 64.33410 222 ASP A N 1
ATOM 1460 C CA . ASP A 1 188 ? 15.39090 13.29532 -5.06209 1.000 64.01123 222 ASP A CA 1
ATOM 1461 C C . ASP A 1 188 ? 14.66470 11.95995 -4.96696 1.000 62.24775 222 ASP A C 1
ATOM 1462 O O . ASP A 1 188 ? 15.10811 11.06332 -4.24042 1.000 59.93062 222 ASP A O 1
ATOM 1467 N N . THR A 1 189 ? 13.54936 11.80833 -5.68569 1.000 56.45680 223 THR A N 1
ATOM 1468 C CA . THR A 1 189 ? 12.87657 10.51393 -5.73479 1.000 56.21330 223 THR A CA 1
ATOM 1469 C C . THR A 1 189 ? 13.75596 9.46534 -6.40300 1.000 55.13971 223 THR A C 1
ATOM 1470 O O . THR A 1 189 ? 13.87087 8.33582 -5.91304 1.000 53.19472 223 THR A O 1
ATOM 1474 N N . GLU A 1 190 ? 14.38767 9.82234 -7.52383 1.000 58.89559 224 GLU A N 1
ATOM 1475 C CA . GLU A 1 190 ? 15.29238 8.89266 -8.19156 1.000 57.45750 224 GLU A CA 1
ATOM 1476 C C . GLU A 1 190 ? 16.43675 8.48413 -7.27276 1.000 58.64110 224 GLU A C 1
ATOM 1477 O O . GLU A 1 190 ? 16.83167 7.31257 -7.24362 1.000 60.33867 224 GLU A O 1
ATOM 1483 N N . ARG A 1 191 ? 16.98871 9.43950 -6.51932 1.000 59.09628 225 ARG A N 1
ATOM 1484 C CA . ARG A 1 191 ? 18.04007 9.10680 -5.56374 1.000 64.13742 225 ARG A CA 1
ATOM 1485 C C . ARG A 1 191 ? 17.52269 8.15982 -4.48942 1.000 69.80586 225 ARG A C 1
ATOM 1486 O O . ARG A 1 191 ? 18.19372 7.18413 -4.13337 1.000 70.80798 225 ARG A O 1
ATOM 1488 N N . LEU A 1 192 ? 16.32709 8.43197 -3.96315 1.000 61.33481 226 LEU A N 1
ATOM 1489 C CA . LEU A 1 192 ? 15.74947 7.56556 -2.94222 1.000 64.90040 226 LEU A CA 1
ATOM 1490 C C . LEU A 1 192 ? 15.58232 6.14087 -3.45936 1.000 61.47855 226 LEU A C 1
ATOM 1491 O O . LEU A 1 192 ? 15.90149 5.17562 -2.75530 1.000 70.92641 226 LEU A O 1
ATOM 1496 N N . VAL A 1 193 ? 15.08728 5.98958 -4.69098 1.000 57.19462 227 VAL A N 1
ATOM 1497 C CA . VAL A 1 193 ? 14.93737 4.65988 -5.27841 1.000 52.70710 227 VAL A CA 1
ATOM 1498 C C . VAL A 1 193 ? 16.27954 3.94151 -5.32359 1.000 66.47027 227 VAL A C 1
ATOM 1499 O O . VAL A 1 193 ? 16.37133 2.74386 -5.02730 1.000 66.66235 227 VAL A O 1
ATOM 1503 N N . GLN A 1 194 ? 17.33890 4.65920 -5.70372 1.000 72.29810 228 GLN A N 1
ATOM 1504 C CA . GLN A 1 194 ? 18.67723 4.07559 -5.71918 1.000 73.32775 228 GLN A CA 1
ATOM 1505 C C . GLN A 1 194 ? 19.09712 3.64274 -4.32066 1.000 81.90818 228 GLN A C 1
ATOM 1506 O O . GLN A 1 194 ? 19.56252 2.51591 -4.11220 1.000 86.55618 228 GLN A O 1
ATOM 1512 N N . GLN A 1 195 ? 18.93740 4.54052 -3.34890 1.000 85.34387 229 GLN A N 1
ATOM 1513 C CA . GLN A 1 195 ? 19.27465 4.24609 -1.96167 1.000 84.82034 229 GLN A CA 1
ATOM 1514 C C . GLN A 1 195 ? 18.53507 3.01105 -1.45402 1.000 89.62300 229 GLN A C 1
ATOM 1515 O O . GLN A 1 195 ? 19.09156 2.21441 -0.68892 1.000 93.02239 229 GLN A O 1
ATOM 1521 N N . SER A 1 196 ? 17.28921 2.81593 -1.89768 1.000 92.34987 230 SER A N 1
ATOM 1522 C CA . SER A 1 196 ? 16.52007 1.64979 -1.46826 1.000 92.09895 230 SER A CA 1
ATOM 1523 C C . SER A 1 196 ? 17.12740 0.35271 -1.99202 1.000 96.52703 230 SER A C 1
ATOM 1524 O O . SER A 1 196 ? 17.16888 -0.65394 -1.27424 1.000 103.08137 230 SER A O 1
ATOM 1527 N N . ARG A 1 197 ? 17.59236 0.35182 -3.23721 1.000 89.46649 231 ARG A N 1
ATOM 1528 C CA . ARG A 1 197 ? 18.19123 -0.83954 -3.82844 1.000 85.43254 231 ARG A CA 1
ATOM 1529 C C . ARG A 1 197 ? 19.70820 -0.70578 -3.90929 1.000 92.29842 231 ARG A C 1
ATOM 1530 O O . ARG A 1 197 ? 20.36230 -0.33488 -2.93356 1.000 98.67475 231 ARG A O 1
ATOM 1532 N N . VAL B 1 4 ? -27.87887 21.08363 -34.81731 1.000 66.26798 38 VAL B N 1
ATOM 1533 C CA . VAL B 1 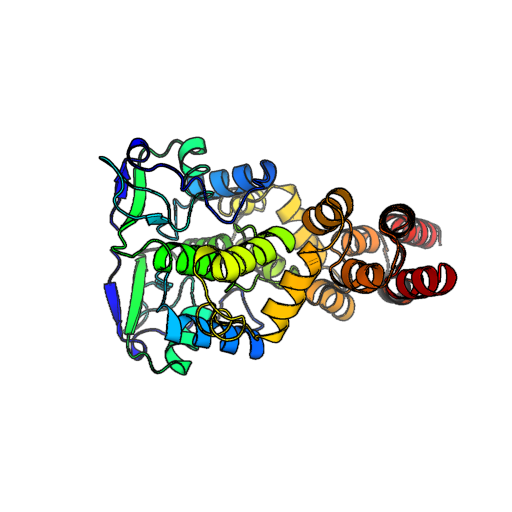4 ? -28.89691 21.80157 -34.06361 1.000 47.38202 38 VAL B CA 1
ATOM 1534 C C . VAL B 1 4 ? -29.85941 20.80435 -33.42493 1.000 47.14602 38 VAL B C 1
ATOM 1535 O O . VAL B 1 4 ? -30.74311 21.19341 -32.66121 1.000 42.61645 38 VAL B O 1
ATOM 1539 N N . LEU B 1 5 ? -29.67182 19.51873 -33.73619 1.000 50.67355 39 LEU B N 1
ATOM 1540 C CA . LEU B 1 5 ? -30.48527 18.45570 -33.15214 1.000 38.71237 39 LEU B CA 1
ATOM 1541 C C . LEU B 1 5 ? -30.46718 18.51991 -31.63427 1.000 37.87742 39 LEU B C 1
ATOM 1542 O O . LEU B 1 5 ? -29.40228 18.48166 -31.01380 1.000 35.98677 39 LEU B O 1
ATOM 1547 N N . LYS B 1 6 ? -31.65247 18.59456 -31.03890 1.000 34.68214 40 LYS B N 1
ATOM 1548 C CA . LYS B 1 6 ? -31.80994 18.62083 -29.59358 1.000 29.43346 40 LYS B CA 1
ATOM 1549 C C . LYS B 1 6 ? -32.46851 17.31836 -29.15974 1.000 34.05880 40 LYS B C 1
ATOM 1550 O O . LYS B 1 6 ? -33.53142 16.95708 -29.67460 1.000 40.94866 40 LYS B O 1
ATOM 1556 N N . LEU B 1 7 ? -31.83972 16.61630 -28.23077 1.000 27.34131 41 LEU B N 1
ATOM 1557 C CA . LEU B 1 7 ? -32.46032 15.39160 -27.74746 1.000 25.96384 41 LEU B CA 1
ATOM 1558 C C . LEU B 1 7 ? -33.00344 15.58517 -26.33951 1.000 29.56599 41 LEU B C 1
ATOM 1559 O O . LEU B 1 7 ? -32.36069 16.24935 -25.51722 1.000 29.30240 41 LEU B O 1
ATOM 1564 N N . PRO B 1 8 ? -34.17065 15.02180 -26.03024 1.000 32.48618 42 PRO B N 1
ATOM 1565 C CA . PRO B 1 8 ? -34.67780 15.08997 -24.65704 1.000 33.87082 42 PRO B CA 1
ATOM 1566 C C . PRO B 1 8 ? -33.63677 14.56274 -23.68653 1.000 31.19600 42 PRO B C 1
ATOM 1567 O O . PRO B 1 8 ? -33.02582 13.51541 -23.90733 1.000 32.96675 42 PRO B O 1
ATOM 1571 N N . ILE B 1 9 ? -33.42562 15.30341 -22.60105 1.000 32.52398 43 ILE B N 1
ATOM 1572 C CA . ILE B 1 9 ? -32.32433 14.95762 -21.71622 1.000 31.81900 43 ILE B CA 1
ATOM 1573 C C . ILE B 1 9 ? -32.57969 13.60594 -21.05063 1.000 33.89972 43 ILE B C 1
ATOM 1574 O O . ILE B 1 9 ? -31.63371 12.87776 -20.72344 1.000 35.78281 43 ILE B O 1
ATOM 1579 N N . GLU B 1 10 ? -33.85195 13.22103 -20.88814 1.000 30.04873 44 GLU B N 1
ATOM 1580 C CA . GLU B 1 10 ? -34.17577 11.93833 -20.27532 1.000 32.15249 44 GLU B CA 1
ATOM 1581 C C . GLU B 1 10 ? -33.96398 10.77048 -21.22523 1.000 33.83990 44 GLU B C 1
ATOM 1582 O O . GLU B 1 10 ? -33.93649 9.61893 -20.77422 1.000 38.23764 44 GLU B O 1
ATOM 1588 N N . SER B 1 11 ? -33.83862 11.03169 -22.52575 1.000 32.80168 45 SER B N 1
ATOM 1589 C CA . SER B 1 11 ? -33.63210 9.95292 -23.48288 1.000 31.52057 45 SER B CA 1
ATOM 1590 C C . SER B 1 11 ? -32.17268 9.54947 -23.59044 1.000 25.69365 45 SER B C 1
ATOM 1591 O O . SER B 1 11 ? -31.86022 8.62555 -24.34722 1.000 27.08990 45 SER B O 1
ATOM 1594 N N . ILE B 1 12 ? -31.28506 10.22661 -22.86439 1.000 23.83389 46 ILE B N 1
ATOM 1595 C CA . ILE B 1 12 ? -29.84361 9.99626 -22.91972 1.000 23.83963 46 ILE B CA 1
ATOM 1596 C C . ILE B 1 12 ? -29.41257 9.35641 -21.60800 1.000 28.19111 46 ILE B C 1
ATOM 1597 O O . ILE B 1 12 ? -29.85132 9.77751 -20.53126 1.000 30.04251 46 ILE B O 1
ATOM 1602 N N . HIS B 1 13 ? -28.57542 8.32749 -21.69471 1.000 26.12688 47 HIS B N 1
ATOM 1603 C CA . HIS B 1 13 ? -28.01616 7.69028 -20.51225 1.000 25.43608 47 HIS B CA 1
ATOM 1604 C C . HIS B 1 13 ? -26.52553 7.46909 -20.72123 1.000 27.09352 47 HIS B C 1
ATOM 1605 O O . HIS B 1 13 ? -26.02511 7.49573 -21.84654 1.000 25.47222 47 HIS B O 1
ATOM 1612 N N . ARG B 1 14 ? -25.81557 7.27788 -19.61500 1.000 26.96776 48 ARG B N 1
ATOM 1613 C CA . ARG B 1 14 ? -24.36263 7.22972 -19.67912 1.000 32.70217 48 ARG B CA 1
ATOM 1614 C C . ARG B 1 14 ? -23.87830 5.88611 -20.21322 1.000 31.35781 48 ARG B C 1
ATOM 1615 O O . ARG B 1 14 ? -24.58008 4.87452 -20.16678 1.000 29.80659 48 ARG B O 1
ATOM 1623 N N . ASP B 1 15 ? -22.65579 5.89110 -20.74027 1.000 26.81206 49 ASP B N 1
ATOM 1624 C CA . ASP B 1 15 ? -21.97385 4.64537 -21.07225 1.000 30.24212 49 ASP B CA 1
ATOM 1625 C C . ASP B 1 15 ? -21.33500 4.11650 -19.79505 1.000 32.39408 49 ASP B C 1
ATOM 1626 O O . ASP B 1 15 ? -20.43845 4.75188 -19.23278 1.000 32.31994 49 ASP B O 1
ATOM 1631 N N . LYS B 1 16 ? -21.79374 2.95978 -19.31683 1.000 29.35463 50 LYS B N 1
ATOM 1632 C CA . LYS B 1 16 ? -21.24539 2.45095 -18.06667 1.000 33.43245 50 LYS B CA 1
ATOM 1633 C C . LYS B 1 16 ? -19.75004 2.17457 -18.16717 1.000 43.10243 50 LYS B C 1
ATOM 1634 O O . LYS B 1 16 ? -19.06418 2.15243 -17.13896 1.000 48.55877 50 LYS B O 1
ATOM 1640 N N . ASP B 1 17 ? -19.22591 1.99233 -19.38072 1.000 38.14599 51 ASP B N 1
ATOM 1641 C CA . ASP B 1 17 ? -17.80667 1.74268 -19.60326 1.000 36.97122 51 ASP B CA 1
ATOM 1642 C C . ASP B 1 17 ? -17.06352 2.99078 -20.07577 1.000 35.97225 51 ASP B C 1
ATOM 1643 O O . ASP B 1 17 ? -16.02857 2.88214 -20.74287 1.000 36.50396 51 ASP B O 1
ATOM 1648 N N . ALA B 1 18 ? -17.56845 4.17601 -19.74261 1.000 30.75137 52 ALA B N 1
ATOM 1649 C CA . ALA B 1 18 ? -16.92341 5.39987 -20.18782 1.000 32.07373 52 ALA B CA 1
ATOM 1650 C C . ALA B 1 18 ? -15.50175 5.47710 -19.63136 1.000 29.49534 52 ALA B C 1
ATOM 1651 O O . ALA B 1 18 ? -15.21116 4.93229 -18.56002 1.000 35.49822 52 ALA B O 1
ATOM 1653 N N . PRO B 1 19 ? -14.58507 6.12439 -20.35474 1.000 30.45099 53 PRO B N 1
ATOM 1654 C CA . PRO B 1 19 ? -13.20505 6.22263 -19.85527 1.000 36.46612 53 PRO B CA 1
ATOM 1655 C C . PRO B 1 19 ? -13.07533 7.03647 -18.58026 1.000 30.06816 53 PRO B C 1
ATOM 1656 O O . PRO B 1 19 ? -12.16046 6.77739 -17.79422 1.000 33.63527 53 PRO B O 1
ATOM 1660 N N . ARG B 1 20 ? -13.95361 8.00662 -18.33884 1.000 32.97613 54 ARG B N 1
ATOM 1661 C CA . ARG B 1 20 ? -13.82665 8.84972 -17.15595 1.000 33.00271 54 ARG B CA 1
ATOM 1662 C C . ARG B 1 20 ? -14.55003 8.21633 -15.97464 1.000 42.99664 54 ARG B C 1
ATOM 1663 O O . ARG B 1 20 ? -15.73136 7.86462 -16.07221 1.000 39.58736 54 ARG B O 1
ATOM 1671 N N . THR B 1 21 ? -13.83138 8.07947 -14.86165 1.000 47.08747 55 THR B N 1
ATOM 1672 C CA . THR B 1 21 ? -14.37906 7.57793 -13.60987 1.000 55.34274 55 THR B CA 1
ATOM 1673 C C . THR B 1 21 ? -14.54445 8.65910 -12.55467 1.000 53.14934 55 THR B C 1
ATOM 1674 O O . THR B 1 21 ? -15.41112 8.53274 -11.68751 1.000 63.39666 55 THR B O 1
ATOM 1678 N N . TYR B 1 22 ? -13.74380 9.71966 -12.62192 1.000 48.85445 56 TYR B N 1
ATOM 1679 C CA . TYR B 1 22 ? -13.73634 10.78530 -11.62891 1.000 44.54555 56 TYR B CA 1
ATOM 1680 C C . TYR B 1 22 ? -14.45790 12.01208 -12.17414 1.000 37.72999 56 TYR B C 1
ATOM 1681 O O . TYR B 1 22 ? -14.11333 12.50466 -13.25358 1.000 40.86100 56 TYR B O 1
ATOM 1690 N N . PHE B 1 23 ? -15.43962 12.51512 -11.42040 1.000 40.88907 57 PHE B N 1
ATOM 1691 C CA A PHE B 1 23 ? -16.19621 13.71510 -11.78650 0.805 40.42821 57 PHE B CA 1
ATOM 1692 C CA B PHE B 1 23 ? -16.19189 13.71596 -11.78782 0.195 40.45871 57 PHE B CA 1
ATOM 1693 C C . PHE B 1 23 ? -16.08369 14.73981 -10.65929 1.000 40.08939 57 PHE B C 1
ATOM 1694 O O . PHE B 1 23 ? -16.78898 14.64391 -9.65104 1.000 44.77947 57 PHE B O 1
ATOM 1709 N N . ASP B 1 24 ? -15.19949 15.72191 -10.84073 1.000 35.63774 58 ASP B N 1
ATOM 1710 C CA . ASP B 1 24 ? -15.00251 16.79880 -9.87609 1.000 36.08570 58 ASP B CA 1
ATOM 1711 C C . ASP B 1 24 ? -16.25855 17.66188 -9.79682 1.000 37.74668 58 ASP B C 1
ATOM 1712 O O . ASP B 1 24 ? -16.71031 18.20068 -10.81182 1.000 36.06719 58 ASP B O 1
ATOM 1717 N N . GLU B 1 25 ? -16.81649 17.80822 -8.58954 1.000 42.24920 59 GLU B N 1
ATOM 1718 C CA . GLU B 1 25 ? -18.10043 18.49256 -8.45260 1.000 40.87327 59 GLU B CA 1
ATOM 1719 C C . GLU B 1 25 ? -17.97007 20.00617 -8.57362 1.000 36.53788 59 GLU B C 1
ATOM 1720 O O . GLU B 1 25 ? -18.89368 20.66126 -9.07169 1.000 34.62809 59 GLU B O 1
ATOM 1726 N N . GLU B 1 26 ? -16.84640 20.57671 -8.13119 1.000 37.01825 60 GLU B N 1
ATOM 1727 C CA . GLU B 1 26 ? -16.62480 22.00834 -8.31706 1.000 35.76546 60 GLU B CA 1
ATOM 1728 C C . GLU B 1 26 ? -16.56096 22.36427 -9.79504 1.000 29.93204 60 GLU B C 1
ATOM 1729 O O . GLU B 1 26 ? -17.14982 23.36045 -10.23156 1.000 33.74400 60 GLU B O 1
ATOM 1735 N N . LYS B 1 27 ? -15.84455 21.56072 -10.58181 1.000 33.44084 61 LYS B N 1
ATOM 1736 C CA . LYS B 1 27 ? -15.74217 21.82501 -12.01219 1.000 35.40219 61 LYS B CA 1
ATOM 1737 C C . LYS B 1 27 ? -17.06535 21.58140 -12.72824 1.000 31.81322 61 LYS B C 1
ATOM 1738 O O . LYS B 1 27 ? -17.38065 22.28491 -13.69461 1.000 28.56238 61 LYS B O 1
ATOM 1744 N N . LEU B 1 28 ? -17.84849 20.59341 -12.28381 1.000 28.47117 62 LEU B N 1
ATOM 1745 C CA . LEU B 1 28 ? -19.16558 20.38834 -12.88118 1.000 26.90669 62 LEU B CA 1
ATOM 1746 C C . LEU B 1 28 ? -20.07838 21.57803 -12.62143 1.000 27.08432 62 LEU B C 1
ATOM 1747 O O . LEU B 1 28 ? -20.87719 21.95778 -13.48660 1.000 28.41761 62 LEU B O 1
ATOM 1752 N N . LYS B 1 29 ? -19.98714 22.17106 -11.42935 1.000 27.70272 63 LYS B N 1
ATOM 1753 C CA . LYS B 1 29 ? -20.80236 23.34676 -11.13815 1.000 26.34707 63 LYS B CA 1
ATOM 1754 C C . LYS B 1 29 ? -20.42589 24.51009 -12.05021 1.000 28.76714 63 LYS B C 1
ATOM 1755 O O . LYS B 1 29 ? -21.30341 25.20281 -12.57731 1.000 29.70730 63 LYS B O 1
ATOM 1761 N N . GLU B 1 30 ? -19.12533 24.72826 -12.26578 1.000 27.37170 64 GLU B N 1
ATOM 1762 C CA . GLU B 1 30 ? -18.70262 25.76043 -13.20968 1.000 28.19616 64 GLU B CA 1
ATOM 1763 C C . GLU B 1 30 ? -19.22845 25.47659 -14.61099 1.000 30.76421 64 GLU B C 1
ATOM 1764 O O . GLU B 1 30 ? -19.70442 26.38534 -15.30076 1.000 24.71383 64 GLU B O 1
ATOM 1770 N N . LEU B 1 31 ? -19.12834 24.22478 -15.06345 1.000 23.73237 65 LEU B N 1
ATOM 1771 C CA . LEU B 1 31 ? -19.67995 23.87573 -16.36631 1.000 20.37729 65 LEU B CA 1
ATOM 1772 C C . LEU B 1 31 ? -21.15918 24.22283 -16.43859 1.000 23.38212 65 LEU B C 1
ATOM 1773 O O . LEU B 1 31 ? -21.63031 24.78200 -17.43469 1.000 26.10389 65 LEU B O 1
ATOM 1778 N N . SER B 1 32 ? -21.91186 23.87872 -15.38868 1.000 23.75732 66 SER B N 1
ATOM 1779 C CA . SER B 1 32 ? -23.33782 24.18270 -15.35835 1.000 24.44150 66 SER B CA 1
ATOM 1780 C C . SER B 1 32 ? -23.58619 25.68510 -15.41375 1.000 24.98372 66 SER B C 1
ATOM 1781 O O . SER B 1 32 ? -24.48317 26.14605 -16.12826 1.000 26.72809 66 SER B O 1
ATOM 1784 N N . GLU B 1 33 ? -22.80293 26.46806 -14.67177 1.000 25.81791 67 GLU B N 1
ATOM 1785 C CA . GLU B 1 33 ? -22.97665 27.91562 -14.73182 1.000 29.90934 67 GLU B CA 1
ATOM 1786 C C . GLU B 1 33 ? -22.73462 28.43916 -16.14329 1.000 26.50815 67 GLU B C 1
ATOM 1787 O O . GLU B 1 33 ? -23.45070 29.33602 -16.60910 1.000 27.90816 67 GLU B O 1
ATOM 1793 N N . SER B 1 34 ? -21.74249 27.87954 -16.84973 1.000 23.25371 68 SER B N 1
ATOM 1794 C CA . SER B 1 34 ? -21.49007 28.31849 -18.21822 1.000 24.66273 68 SER B CA 1
ATOM 1795 C C . SER B 1 34 ? -22.63920 27.93372 -19.14079 1.000 28.08062 68 SER B C 1
ATOM 1796 O O . SER B 1 34 ? -22.94878 28.67255 -20.08304 1.000 26.23500 68 SER B O 1
ATOM 1799 N N . ILE B 1 35 ? -23.29791 26.80128 -18.87795 1.000 21.69076 69 ILE B N 1
ATOM 1800 C CA . ILE B 1 35 ? -24.43421 26.40954 -19.70403 1.000 21.73399 69 ILE B CA 1
ATOM 1801 C C . ILE B 1 35 ? -25.63963 27.30198 -19.42743 1.000 24.57985 69 ILE B C 1
ATOM 1802 O O . ILE B 1 35 ? -26.41585 27.60952 -20.34246 1.000 26.60671 69 ILE B O 1
ATOM 1807 N N . LYS B 1 36 ? -25.82031 27.74283 -18.17997 1.000 27.72436 70 LYS B N 1
ATOM 1808 C CA . LYS B 1 36 ? -26.89693 28.68724 -17.89888 1.000 28.78126 70 LYS B CA 1
ATOM 1809 C C . LYS B 1 36 ? -26.74274 29.95106 -18.73403 1.000 32.78011 70 LYS B C 1
ATOM 1810 O O . LYS B 1 36 ? -27.73834 30.53802 -19.17700 1.000 32.24346 70 LYS B O 1
ATOM 1816 N N . ALA B 1 37 ? -25.50064 30.38439 -18.96141 1.000 27.10702 71 ALA B N 1
ATOM 1817 C CA . ALA B 1 37 ? -25.24364 31.63670 -19.66177 1.000 26.30838 71 ALA B CA 1
ATOM 1818 C C . ALA B 1 37 ? -25.19866 31.46940 -21.17467 1.000 29.06678 71 ALA B C 1
ATOM 1819 O O . ALA B 1 37 ? -25.66453 32.35228 -21.90449 1.000 30.39691 71 ALA B O 1
ATOM 1821 N N . GLN B 1 38 ? -24.64092 30.35620 -21.66244 1.000 25.11948 72 GLN B N 1
ATOM 1822 C CA . GLN B 1 38 ? -24.35394 30.19453 -23.07970 1.000 22.85281 72 GLN B CA 1
ATOM 1823 C C . GLN B 1 38 ? -25.06407 29.02046 -23.73641 1.000 23.94030 72 GLN B C 1
ATOM 1824 O O . GLN B 1 38 ? -24.99703 28.89669 -24.96459 1.000 27.60118 72 GLN B O 1
ATOM 1830 N N . GLY B 1 39 ? -25.72839 28.15793 -22.97338 1.000 23.76175 73 GLY B N 1
ATOM 1831 C CA . GLY B 1 39 ? -26.15132 26.88367 -23.51676 1.000 21.49018 73 GLY B CA 1
ATOM 1832 C C . GLY B 1 39 ? -24.94839 25.96249 -23.71342 1.000 21.69846 73 GLY B C 1
ATOM 1833 O O . GLY B 1 39 ? -23.82739 26.26318 -23.31761 1.000 23.63296 73 GLY B O 1
ATOM 1834 N N . VAL B 1 40 ? -25.21251 24.81502 -24.33374 1.000 23.97047 74 VAL B N 1
ATOM 1835 C CA . VAL B 1 40 ? -24.16954 23.85725 -24.69877 1.000 20.55877 74 VAL B CA 1
ATOM 1836 C C . VAL B 1 40 ? -23.64421 24.21826 -26.08384 1.000 22.15777 74 VAL B C 1
ATOM 1837 O O . VAL B 1 40 ? -24.40019 24.21275 -27.06275 1.000 24.06410 74 VAL B O 1
ATOM 1841 N N . LEU B 1 41 ? -22.34743 24.54510 -26.16075 1.000 19.24831 75 LEU B N 1
ATOM 1842 C CA . LEU B 1 41 ? -21.73157 25.04632 -27.39409 1.000 22.40780 75 LEU B CA 1
ATOM 1843 C C . LEU B 1 41 ? -21.39733 23.92133 -28.37645 1.000 21.70763 75 LEU B C 1
ATOM 1844 O O . LEU B 1 41 ? -21.52413 24.09208 -29.59331 1.000 24.22073 75 LEU B O 1
ATOM 1849 N N . GLN B 1 42 ? -20.89663 22.80350 -27.82276 1.000 20.34590 76 GLN B N 1
ATOM 1850 C CA . GLN B 1 42 ? -20.39021 21.54040 -28.35826 1.000 20.08989 76 GLN B CA 1
ATOM 1851 C C . GLN B 1 42 ? -21.44262 20.44696 -28.23789 1.000 17.17212 76 GLN B C 1
ATOM 1852 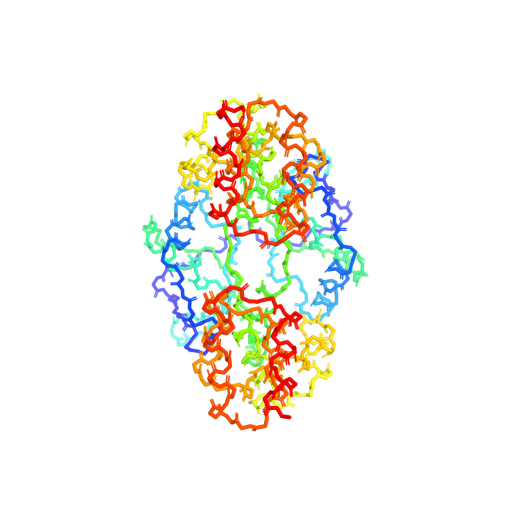O O . GLN B 1 42 ? -21.67287 19.96789 -27.11995 1.000 21.41122 76 GLN B O 1
ATOM 1858 N N . PRO B 1 43 ? -22.11448 20.01519 -29.31175 1.000 19.02393 77 PRO B N 1
ATOM 1859 C CA . PRO B 1 43 ? -23.06698 18.90182 -29.16977 1.000 18.75369 77 PRO B CA 1
ATOM 1860 C C . PRO B 1 43 ? -22.38384 17.67242 -28.60430 1.000 19.09585 77 PRO B C 1
ATOM 1861 O O . PRO B 1 43 ? -21.23357 17.37207 -28.92864 1.000 21.96273 77 PRO B O 1
ATOM 1865 N N . ILE B 1 44 ? -23.10933 16.95033 -27.75167 1.000 21.30425 78 ILE B N 1
ATOM 1866 C CA . ILE B 1 44 ? -22.61212 15.67314 -27.26340 1.000 22.80026 78 ILE B CA 1
ATOM 1867 C C . ILE B 1 44 ? -22.75201 14.63025 -28.36354 1.000 19.87945 78 ILE B C 1
ATOM 1868 O O . ILE B 1 44 ? -23.57299 14.75417 -29.27826 1.000 22.22123 78 ILE B O 1
ATOM 1873 N N . LEU B 1 45 ? -21.90581 13.61380 -28.30837 1.000 18.90599 79 LEU B N 1
ATOM 1874 C CA . LEU B 1 45 ? -21.95446 12.51557 -29.26160 1.000 17.14389 79 LEU B CA 1
ATOM 1875 C C . LEU B 1 45 ? -22.66406 11.35096 -28.58878 1.000 18.69191 79 LEU B C 1
ATOM 1876 O O . LEU B 1 45 ? -22.30346 10.97642 -27.46667 1.000 19.99771 79 LEU B O 1
ATOM 1881 N N . VAL B 1 46 ? -23.66640 10.78503 -29.26591 1.000 18.89103 80 VAL B N 1
ATOM 1882 C CA . VAL B 1 46 ? -24.42852 9.67989 -28.69931 1.000 22.14231 80 VAL B CA 1
ATOM 1883 C C . VAL B 1 46 ? -24.60871 8.57793 -29.73560 1.000 22.53746 80 VAL B C 1
ATOM 1884 O O . VAL B 1 46 ? -24.42764 8.76990 -30.93957 1.000 23.17863 80 VAL B O 1
ATOM 1888 N N . ARG B 1 47 ? -25.00567 7.41450 -29.24034 1.000 19.97783 81 ARG B N 1
ATOM 1889 C CA A ARG B 1 47 ? -25.37321 6.30846 -30.10434 0.596 21.47690 81 ARG B CA 1
ATOM 1890 C CA B ARG B 1 47 ? -25.31947 6.23845 -30.03966 0.404 21.60029 81 ARG B CA 1
ATOM 1891 C C . ARG B 1 47 ? -26.69797 5.73080 -29.63642 1.000 22.33501 81 ARG B C 1
ATOM 1892 O O . ARG B 1 47 ? -27.00822 5.70945 -28.44467 1.000 23.94856 81 ARG B O 1
ATOM 1907 N N . LYS B 1 48 ? -27.50747 5.30055 -30.60152 1.000 24.03420 82 LYS B N 1
ATOM 1908 C CA . LYS B 1 48 ? -28.78913 4.69510 -30.25932 1.000 25.96422 82 LYS B CA 1
ATOM 1909 C C . LYS B 1 48 ? -28.55612 3.48147 -29.36568 1.000 25.96412 82 LYS B C 1
ATOM 1910 O O . LYS B 1 48 ? -27.65751 2.67164 -29.61680 1.000 25.52785 82 LYS B O 1
ATOM 1916 N N . ASP B 1 49 ? -29.36674 3.36500 -28.31451 1.000 23.45903 83 ASP B N 1
ATOM 1917 C CA . ASP B 1 49 ? -29.20193 2.33021 -27.29678 1.000 24.74223 83 ASP B CA 1
ATOM 1918 C C . ASP B 1 49 ? -30.53462 2.12171 -26.59317 1.000 29.53523 83 ASP B C 1
ATOM 1919 O O . ASP B 1 49 ? -31.09192 3.07827 -26.04424 1.000 25.45108 83 ASP B O 1
ATOM 1924 N N . GLY B 1 50 ? -31.03676 0.88290 -26.59723 1.000 26.25704 84 GLY B N 1
ATOM 1925 C CA . GLY B 1 50 ? -32.36490 0.64314 -26.05643 1.000 27.88023 84 GLY B CA 1
ATOM 1926 C C . GLY B 1 50 ? -33.38643 1.49261 -26.78952 1.000 33.41425 84 GLY B C 1
ATOM 1927 O O . GLY B 1 50 ? -33.38334 1.57954 -28.02306 1.000 32.11074 84 GLY B O 1
ATOM 1928 N N . ASP B 1 51 ? -34.26772 2.13974 -26.02834 1.000 29.21032 85 ASP B N 1
ATOM 1929 C CA . ASP B 1 51 ? -35.24270 3.06836 -26.58560 1.000 28.76552 85 ASP B CA 1
ATOM 1930 C C . ASP B 1 51 ? -34.73433 4.50617 -26.63327 1.000 31.55076 85 ASP B C 1
ATOM 1931 O O . ASP B 1 51 ? -35.48929 5.40289 -27.02710 1.000 30.28703 85 ASP B O 1
ATOM 1936 N N . GLY B 1 52 ? -33.48699 4.75061 -26.23475 1.000 26.09944 86 GLY B N 1
ATOM 1937 C CA . GLY B 1 52 ? -32.93132 6.08978 -26.22994 1.000 25.48086 86 GLY B CA 1
ATOM 1938 C C . GLY B 1 52 ? -31.52324 6.13034 -26.78562 1.000 25.15850 86 GLY B C 1
ATOM 1939 O O . GLY B 1 52 ? -31.25637 5.59052 -27.86760 1.000 22.46658 86 GLY B O 1
ATOM 1940 N N . TYR B 1 53 ? -30.60958 6.75182 -26.04613 1.000 22.85302 87 TYR B N 1
ATOM 1941 C CA . TYR B 1 53 ? -29.26030 6.98406 -26.53294 1.000 22.99564 87 TYR B CA 1
ATOM 1942 C C . TYR B 1 53 ? -28.25936 6.81990 -25.40141 1.000 27.57576 87 TYR B C 1
ATOM 1943 O O . TYR B 1 53 ? -28.53723 7.15598 -24.24805 1.000 27.25519 87 TYR B O 1
ATOM 1952 N N . ARG B 1 54 ? -27.08774 6.29978 -25.75995 1.000 21.82335 88 ARG B N 1
ATOM 1953 C CA . ARG B 1 54 ? -25.96302 6.10584 -24.85648 1.000 23.33091 88 ARG B CA 1
ATOM 1954 C C . ARG B 1 54 ? -24.88608 7.12147 -25.21253 1.000 22.20495 88 ARG B C 1
ATOM 1955 O O . ARG B 1 54 ? -24.58627 7.31935 -26.39621 1.000 23.12997 88 ARG B O 1
ATOM 1963 N N . ILE B 1 55 ? -24.31867 7.78026 -24.20097 1.000 20.71124 89 ILE B N 1
ATOM 1964 C CA . ILE B 1 55 ? -23.31617 8.80867 -24.47510 1.000 20.35070 89 ILE B CA 1
ATOM 1965 C C . ILE B 1 55 ? -22.04194 8.17519 -25.01780 1.000 19.98573 89 ILE B C 1
ATOM 1966 O O . ILE B 1 55 ? -21.53731 7.18168 -24.47568 1.000 22.96685 89 ILE B O 1
ATOM 1971 N N . ILE B 1 56 ? -21.52618 8.74658 -26.10427 1.000 19.84361 90 ILE B N 1
ATOM 1972 C CA . ILE B 1 56 ? -20.16877 8.47318 -26.56866 1.000 20.63634 90 ILE B CA 1
ATOM 1973 C C . ILE B 1 56 ? -19.18050 9.44778 -25.94914 1.000 20.69800 90 ILE B C 1
ATOM 1974 O O . ILE B 1 56 ? -18.17501 9.04937 -25.35565 1.000 23.30620 90 ILE B O 1
ATOM 1979 N N . ALA B 1 57 ? -19.47192 10.73654 -26.08367 1.000 19.57457 91 ALA B N 1
ATOM 1980 C CA . ALA B 1 57 ? -18.64779 11.80243 -25.53920 1.000 20.07030 91 ALA B CA 1
ATOM 1981 C C . ALA B 1 57 ? -19.58065 12.91237 -25.09208 1.000 20.08791 91 ALA B C 1
ATOM 1982 O O . ALA B 1 57 ? -20.43171 13.34513 -25.87449 1.000 23.40428 91 ALA B O 1
ATOM 1984 N N . GLY B 1 58 ? -19.44518 13.35266 -23.83968 1.000 21.02947 92 GLY B N 1
ATOM 1985 C CA . GLY B 1 58 ? -20.28775 14.43540 -23.35593 1.000 22.61931 92 GLY B CA 1
ATOM 1986 C C . GLY B 1 58 ? -21.03371 14.19008 -22.05617 1.000 19.02757 92 GLY B C 1
ATOM 1987 O O . GLY B 1 58 ? -22.04141 14.85075 -21.79116 1.000 21.91335 92 GLY B O 1
ATOM 1988 N N . GLU B 1 59 ? -20.54145 13.27752 -21.21362 1.000 18.94651 93 GLU B N 1
ATOM 1989 C CA . GLU B 1 59 ? -21.23824 13.01005 -19.95989 1.000 20.62289 93 GLU B CA 1
ATOM 1990 C C . GLU B 1 59 ? -21.21470 14.21361 -19.02051 1.000 22.29042 93 GLU B C 1
ATOM 1991 O O . GLU B 1 59 ? -22.19832 14.46145 -18.31464 1.000 21.75099 93 GLU B O 1
ATOM 1997 N N . ARG B 1 60 ? -20.11216 14.97467 -18.97886 1.000 19.62370 94 ARG B N 1
ATOM 1998 C CA . ARG B 1 60 ? -20.11143 16.17158 -18.14218 1.000 20.85352 94 ARG B CA 1
ATOM 1999 C C . ARG B 1 60 ? -21.14334 17.17383 -18.64664 1.000 22.51216 94 ARG B C 1
ATOM 2000 O O . ARG B 1 60 ? -21.93319 17.71538 -17.86487 1.000 22.55652 94 ARG B O 1
ATOM 2008 N N . ARG B 1 61 ? -21.16420 17.42239 -19.96147 1.000 20.87945 95 ARG B N 1
ATOM 2009 C CA . ARG B 1 61 ? -22.17219 18.32620 -20.51808 1.000 21.61793 95 ARG B CA 1
ATOM 2010 C C . ARG B 1 61 ? -23.57928 17.86543 -20.15993 1.000 23.03626 95 ARG B C 1
ATOM 2011 O O . ARG B 1 61 ? -24.45330 18.67904 -19.83667 1.000 22.72154 95 ARG B O 1
ATOM 2019 N N . TRP B 1 62 ? -23.82318 16.55800 -20.22496 1.000 20.60473 96 TRP B N 1
ATOM 2020 C CA . TRP B 1 62 ? -25.16006 16.04456 -19.94501 1.000 21.61479 96 TRP B CA 1
ATOM 2021 C C . TRP B 1 62 ? -25.52593 16.23675 -18.47307 1.000 23.47556 96 TRP B C 1
ATOM 2022 O O . TRP B 1 62 ? -26.60764 16.75027 -18.15230 1.000 23.73132 96 TRP B O 1
ATOM 2033 N N . ARG B 1 63 ? -24.62680 15.85209 -17.55919 1.000 22.62116 97 ARG B N 1
ATOM 2034 C CA A ARG B 1 63 ? -24.88127 16.06993 -16.13783 0.514 23.24008 97 ARG B CA 1
ATOM 2035 C CA B ARG B 1 63 ? -24.88354 16.06998 -16.13819 0.486 23.24659 97 ARG B CA 1
ATOM 2036 C C . ARG B 1 63 ? -25.04161 17.54974 -15.82002 1.000 22.41288 97 ARG B C 1
ATOM 2037 O O . ARG B 1 63 ? -25.92981 17.93337 -15.05065 1.000 25.82503 97 ARG B O 1
ATOM 2052 N N . ALA B 1 64 ? -24.17389 18.39278 -16.38594 1.000 22.56257 98 ALA B N 1
ATOM 2053 C CA . ALA B 1 64 ? -24.23284 19.81960 -16.08832 1.000 23.45238 98 ALA B CA 1
ATOM 2054 C C . ALA B 1 64 ? -25.48431 20.45716 -16.67479 1.000 28.71209 98 ALA B C 1
ATOM 2055 O O . ALA B 1 64 ? -26.02809 21.40613 -16.09323 1.000 27.41799 98 ALA B O 1
ATOM 2057 N N . SER B 1 65 ? -25.95286 19.95475 -17.81943 1.000 23.84916 99 SER B N 1
ATOM 2058 C CA . SER B 1 65 ? -27.21116 20.44077 -18.37905 1.000 25.37673 99 SER B CA 1
ATOM 2059 C C . SER B 1 65 ? -28.38098 20.10238 -17.46753 1.000 29.46009 99 SER B C 1
ATOM 2060 O O . SER B 1 65 ? -29.29140 20.91995 -17.29183 1.000 29.63463 99 SER B O 1
ATOM 2063 N N . GLN B 1 66 ? -28.38294 18.89565 -16.89129 1.000 29.42736 100 GLN B N 1
ATOM 2064 C CA . GLN B 1 66 ? -29.40741 18.54867 -15.91011 1.000 32.25512 100 GLN B CA 1
ATOM 2065 C C . GLN B 1 66 ? -29.39222 19.52963 -14.74647 1.000 31.85072 100 GLN B C 1
ATOM 2066 O O . GLN B 1 66 ? -30.43726 20.04976 -14.33951 1.000 35.02294 100 GLN B O 1
ATOM 2072 N N . ALA B 1 67 ? -28.20408 19.79723 -14.19849 1.000 33.34753 101 ALA B N 1
ATOM 2073 C CA . ALA B 1 67 ? -28.10225 20.71315 -13.06774 1.000 34.44320 101 ALA B CA 1
ATOM 2074 C C . ALA B 1 67 ? -28.52465 22.12594 -13.44890 1.000 34.39218 101 ALA B C 1
ATOM 2075 O O . ALA B 1 67 ? -29.00449 22.88187 -12.59689 1.000 40.74376 101 ALA B O 1
ATOM 2077 N N . ALA B 1 68 ? -28.35725 22.50158 -14.71579 1.000 28.03062 102 ALA B N 1
ATOM 2078 C CA . ALA B 1 68 ? -28.74317 23.83377 -15.16034 1.000 36.53996 102 ALA B CA 1
ATOM 2079 C C . ALA B 1 68 ? -30.22910 23.95349 -15.46808 1.000 39.54866 102 ALA B C 1
ATOM 2080 O O . ALA B 1 68 ? -30.69617 25.06252 -15.74667 1.000 47.24530 102 ALA B O 1
ATOM 2082 N N . GLY B 1 69 ? -30.97413 22.85331 -15.43802 1.000 38.21659 103 GLY B N 1
ATOM 2083 C CA . GLY B 1 69 ? -32.40325 22.88854 -15.67551 1.000 41.40990 103 GLY B CA 1
ATOM 2084 C C . GLY B 1 69 ? -32.83677 22.73631 -17.11649 1.000 41.93826 103 GLY B C 1
ATOM 2085 O O . GLY B 1 69 ? -34.02541 22.91494 -17.40729 1.000 41.23673 103 GLY B O 1
ATOM 2086 N N . LEU B 1 70 ? -31.92017 22.41971 -18.02666 1.000 34.50303 104 LEU B N 1
ATOM 2087 C CA . LEU B 1 70 ? -32.28892 22.21554 -19.41985 1.000 32.81079 104 LEU B CA 1
ATOM 2088 C C . LEU B 1 70 ? -33.12444 20.95096 -19.55426 1.000 34.24423 104 LEU B C 1
ATOM 2089 O O . LEU B 1 70 ? -32.90657 19.96923 -18.83889 1.000 36.06596 104 LEU B O 1
ATOM 2094 N N . LYS B 1 71 ? -34.09332 20.96832 -20.46884 1.000 32.89375 105 LYS B N 1
ATOM 2095 C CA . LYS B 1 71 ? -34.84232 19.74892 -20.74275 1.000 31.73985 105 LYS B CA 1
ATOM 2096 C C . LYS B 1 71 ? -34.30662 18.98465 -21.94404 1.000 33.10558 105 LYS B C 1
ATOM 2097 O O . LYS B 1 71 ? -34.78125 17.87528 -22.21172 1.000 36.39387 105 LYS B O 1
ATOM 2103 N N . GLU B 1 72 ? -33.34480 19.54721 -22.67132 1.000 32.55260 106 GLU B N 1
ATOM 2104 C CA . GLU B 1 72 ? -32.82648 18.93973 -23.88752 1.000 31.21351 106 GLU B CA 1
ATOM 2105 C C . GLU B 1 72 ? -31.37406 19.36358 -24.05205 1.000 30.37210 106 GLU B C 1
ATOM 2106 O O . GLU B 1 72 ? -30.93306 20.36584 -23.48294 1.000 31.48296 106 GLU B O 1
ATOM 2112 N N . VAL B 1 73 ? -30.62821 18.58231 -24.82744 1.000 23.57948 107 VAL B N 1
ATOM 2113 C CA . VAL B 1 73 ? -29.21391 18.86331 -25.04881 1.000 24.91996 107 VAL B CA 1
ATOM 2114 C C . VAL B 1 73 ? -28.91012 18.69611 -26.53070 1.000 25.39675 107 VAL B C 1
ATOM 2115 O O . VAL B 1 73 ? -29.42741 17.76748 -27.17099 1.000 26.52705 107 VAL B O 1
ATOM 2119 N N . PRO B 1 74 ? -28.09625 19.56291 -27.12242 1.000 22.79682 108 PRO B N 1
ATOM 2120 C CA . PRO B 1 74 ? -27.71740 19.35722 -28.52341 1.000 20.72952 108 PRO B CA 1
ATOM 2121 C C . PRO B 1 74 ? -26.87875 18.09869 -28.64394 1.000 22.27455 108 PRO B C 1
ATOM 2122 O O . PRO B 1 74 ? -26.03848 17.80923 -27.78903 1.000 21.89843 108 PRO B O 1
ATOM 2126 N N . ALA B 1 75 ? -27.11509 17.34087 -29.71098 1.000 23.68237 109 ALA B N 1
ATOM 2127 C CA . ALA B 1 75 ? -26.45017 16.05364 -29.83305 1.000 22.86233 109 ALA B CA 1
ATOM 2128 C C . ALA B 1 75 ? -26.22219 15.70650 -31.29362 1.000 23.46999 109 ALA B C 1
ATOM 2129 O O . ALA B 1 75 ? -26.93812 16.16994 -32.18587 1.000 29.07031 109 ALA B O 1
ATOM 2131 N N . ILE B 1 76 ? -25.21854 14.86446 -31.51875 1.000 20.61465 110 ILE B N 1
ATOM 2132 C CA . ILE B 1 76 ? -24.94899 14.26414 -32.81465 1.000 19.01173 110 ILE B CA 1
ATOM 2133 C C . ILE B 1 76 ? -25.05536 12.75981 -32.62483 1.000 21.51604 110 ILE B C 1
ATOM 2134 O O . ILE B 1 76 ? -24.37721 12.19392 -31.76111 1.000 22.02803 110 ILE B O 1
ATOM 2139 N N . VAL B 1 77 ? -25.93015 12.12141 -33.39173 1.000 21.19051 111 VAL B N 1
ATOM 2140 C CA . VAL B 1 77 ? -26.09035 10.67300 -33.32009 1.000 21.53030 111 VAL B CA 1
ATOM 2141 C C . VAL B 1 77 ? -25.09384 10.01333 -34.26485 1.000 25.68156 111 VAL B C 1
ATOM 2142 O O . VAL B 1 77 ? -25.08892 10.29439 -35.46875 1.000 27.53388 111 VAL B O 1
ATOM 2146 N N . ARG B 1 78 ? -24.24972 9.13865 -33.71842 1.000 21.70776 112 ARG B N 1
ATOM 2147 C CA . ARG B 1 78 ? -23.24503 8.41103 -34.48350 1.000 21.28817 112 ARG B CA 1
ATOM 2148 C C . ARG B 1 78 ? -23.64050 6.94159 -34.56214 1.000 24.13771 112 ARG B C 1
ATOM 2149 O O . ARG B 1 78 ? -24.01113 6.34077 -33.54864 1.000 26.14291 112 ARG B O 1
ATOM 2157 N N . ASP B 1 79 ? -23.56163 6.36786 -35.75445 1.000 21.19632 113 ASP B N 1
ATOM 2158 C CA . ASP B 1 79 ? -23.81004 4.93894 -35.93504 1.000 21.60759 113 ASP B CA 1
ATOM 2159 C C . ASP B 1 79 ? -22.45310 4.25343 -36.00847 1.000 25.60593 113 ASP B C 1
ATOM 2160 O O . ASP B 1 79 ? -21.83712 4.17820 -37.07431 1.000 30.54279 113 ASP B O 1
ATOM 2165 N N . VAL B 1 80 ? -21.98347 3.75112 -34.86866 1.000 24.13610 114 VAL B N 1
ATOM 2166 C CA . VAL B 1 80 ? -20.63036 3.22450 -34.76478 1.000 22.93324 114 VAL B CA 1
ATOM 2167 C C . VAL B 1 80 ? -20.65696 1.91691 -33.98860 1.000 26.64144 114 VAL B C 1
ATOM 2168 O O . VAL B 1 80 ? -21.59791 1.62627 -33.24739 1.000 26.85337 114 VAL B O 1
ATOM 2172 N N . THR B 1 81 ? -19.58821 1.14311 -34.14601 1.000 25.20642 115 THR B N 1
ATOM 2173 C CA . THR B 1 81 ? -19.37131 -0.04600 -33.33499 1.000 28.43775 115 THR B CA 1
ATOM 2174 C C . THR B 1 81 ? -18.90993 0.34034 -31.92869 1.000 28.21790 115 THR B C 1
ATOM 2175 O O . THR B 1 81 ? -18.63759 1.50926 -31.63361 1.000 25.16156 115 THR B O 1
ATOM 2179 N N . GLU B 1 82 ? -18.83662 -0.66395 -31.04410 1.000 24.22903 116 GLU B N 1
ATOM 2180 C CA A GLU B 1 82 ? -18.36356 -0.40425 -29.68765 0.522 29.11534 116 GLU B CA 1
ATOM 2181 C CA B GLU B 1 82 ? -18.36057 -0.41190 -29.68646 0.478 29.11992 116 GLU B CA 1
ATOM 2182 C C . GLU B 1 82 ? -16.90917 0.04962 -29.68437 1.000 26.28731 116 GLU B C 1
ATOM 2183 O O . GLU B 1 82 ? -16.55076 0.99420 -28.97259 1.000 24.66571 116 GLU B O 1
ATOM 2194 N N . VAL B 1 83 ? -16.04941 -0.61096 -30.46360 1.000 23.62765 117 VAL B N 1
ATOM 2195 C CA . VAL B 1 83 ? -14.65417 -0.18033 -30.47555 1.000 22.85885 117 VAL B CA 1
ATOM 2196 C C . VAL B 1 83 ? -14.54537 1.22362 -31.06365 1.000 23.37597 117 VAL B C 1
ATOM 2197 O O . VAL B 1 83 ? -13.77624 2.06179 -30.57275 1.000 23.98347 117 VAL B O 1
ATOM 2201 N N . GLN B 1 84 ? -15.32372 1.51181 -32.11186 1.000 20.63038 118 GLN B N 1
ATOM 2202 C CA . GLN B 1 84 ? -15.28811 2.84774 -32.70807 1.000 22.09916 118 GLN B CA 1
ATOM 2203 C C . GLN B 1 84 ? -15.76272 3.90219 -31.71418 1.000 23.43390 118 GLN B C 1
ATOM 2204 O O . GLN B 1 84 ? -15.16563 4.98378 -31.60148 1.000 20.38008 118 GLN B O 1
ATOM 2210 N N . ALA B 1 85 ? -16.84308 3.60626 -30.98900 1.000 21.56835 119 ALA B N 1
ATOM 2211 C CA . ALA B 1 85 ? -17.35873 4.54864 -30.00330 1.000 21.83942 119 ALA B CA 1
ATOM 2212 C C . ALA B 1 85 ? -16.33769 4.79880 -28.90206 1.000 24.64322 119 ALA B C 1
ATOM 2213 O O . ALA B 1 85 ? -16.19546 5.92957 -28.42317 1.000 20.65978 119 ALA B O 1
ATOM 2215 N N . PHE B 1 86 ? -15.60045 3.76291 -28.49635 1.000 20.46009 120 PHE B N 1
ATOM 2216 C CA . PHE B 1 86 ? -14.62733 3.96561 -27.42800 1.000 19.44192 120 PHE B CA 1
ATOM 2217 C C . PHE B 1 86 ? -13.44593 4.79096 -27.92579 1.000 19.25316 120 PHE B C 1
ATOM 2218 O O . PHE B 1 86 ? -12.92506 5.64576 -27.19814 1.000 20.27194 120 PHE B O 1
ATOM 2226 N N . GLU B 1 87 ? -13.01382 4.55335 -29.16652 1.000 19.46722 121 GLU B N 1
ATOM 2227 C CA . GLU B 1 87 ? -11.95395 5.38077 -29.74230 1.000 19.55130 121 GLU B CA 1
ATOM 2228 C C . GLU B 1 87 ? -12.37291 6.84296 -29.79985 1.000 21.13265 121 GLU B C 1
ATOM 2229 O O . GLU B 1 87 ? -11.56679 7.73871 -29.50612 1.000 19.83091 121 GLU B O 1
ATOM 2235 N N . LEU B 1 88 ? -13.62276 7.10351 -30.19794 1.000 18.14128 122 LEU B N 1
ATOM 2236 C CA . LEU B 1 88 ? -14.11450 8.48179 -30.26544 1.000 19.37965 122 LEU B CA 1
ATOM 2237 C C . LEU B 1 88 ? -14.12011 9.12681 -28.88919 1.000 21.21636 122 LEU B C 1
ATOM 2238 O O . LEU B 1 88 ? -13.76922 10.30802 -28.74310 1.000 20.32987 122 LEU B O 1
ATOM 2243 N N . ALA B 1 89 ? -14.53416 8.36695 -27.87034 1.000 19.54533 123 ALA B N 1
ATOM 2244 C CA . ALA B 1 89 ? -14.56952 8.87841 -26.50534 1.000 21.90273 123 ALA B CA 1
ATOM 2245 C C . ALA B 1 89 ? -13.18458 9.29634 -26.04180 1.000 21.60057 123 ALA B C 1
ATOM 2246 O O . ALA B 1 89 ? -13.02041 10.35586 -25.42547 1.000 21.92248 123 ALA B O 1
ATOM 2248 N N . LEU B 1 90 ? -12.17687 8.47148 -26.32263 1.000 18.47987 124 LEU B N 1
ATOM 2249 C CA . LEU B 1 90 ? -10.81114 8.82184 -25.94350 1.000 20.02994 124 LEU B CA 1
ATOM 2250 C C . LEU B 1 90 ? -10.31584 10.03748 -26.71706 1.000 18.20315 124 LEU B C 1
ATOM 2251 O O . LEU B 1 90 ? -9.73295 10.96465 -26.13908 1.000 20.20281 124 LEU B O 1
ATOM 2256 N N . VAL B 1 91 ? -10.51571 10.04542 -28.03472 1.000 17.41724 125 VAL B N 1
ATOM 2257 C CA . VAL B 1 91 ? -9.97591 11.14026 -28.84334 1.000 19.77441 125 VAL B CA 1
ATOM 2258 C C . VAL B 1 91 ? -10.59066 12.47878 -28.43559 1.000 18.79541 125 VAL B C 1
ATOM 2259 O O . VAL B 1 91 ? -9.89959 13.50718 -28.41114 1.000 19.31882 125 VAL B O 1
ATOM 2263 N N . GLU B 1 92 ? -11.89414 12.49793 -28.12245 1.000 18.58987 126 GLU B N 1
ATOM 2264 C CA . GLU B 1 92 ? -12.54225 13.76637 -27.78079 1.000 19.57264 126 GLU B CA 1
ATOM 2265 C C . GLU B 1 92 ? -11.85590 14.41872 -26.58955 1.000 21.56365 126 GLU B C 1
ATOM 2266 O O . GLU B 1 92 ? -11.71105 15.64700 -26.53682 1.000 21.38989 126 GLU B O 1
ATOM 2272 N N . ASN B 1 93 ? -11.43037 13.61442 -25.61802 1.000 19.49235 127 ASN B N 1
ATOM 2273 C CA . ASN B 1 93 ? -10.77703 14.16294 -24.43618 1.000 24.68753 127 ASN B CA 1
ATOM 2274 C C . ASN B 1 93 ? -9.28414 14.36088 -24.61622 1.000 25.60726 127 ASN B C 1
ATOM 2275 O O . ASN B 1 93 ? -8.72082 15.31639 -24.06228 1.000 27.20280 127 ASN B O 1
ATOM 2280 N N . LEU B 1 94 ? -8.62449 13.48668 -25.37385 1.000 21.11064 128 LEU B N 1
ATOM 2281 C CA . LEU B 1 94 ? -7.16781 13.53047 -25.43038 1.000 19.72023 128 LEU B CA 1
ATOM 2282 C C . LEU B 1 94 ? -6.62557 14.54681 -26.42697 1.000 25.62292 128 LEU B C 1
ATOM 2283 O O . LEU B 1 94 ? -5.48086 14.98721 -26.27452 1.000 34.66136 128 LEU B O 1
ATOM 2288 N N . GLN B 1 95 ? -7.40430 14.94425 -27.42774 1.000 23.77261 129 GLN B N 1
ATOM 2289 C CA . GLN B 1 95 ? -6.88140 15.79991 -28.49086 1.000 20.78301 129 GLN B CA 1
ATOM 2290 C C . GLN B 1 95 ? -7.34400 17.23707 -28.27202 1.000 19.09542 129 GLN B C 1
ATOM 2291 O O . GLN B 1 95 ? -8.18601 17.77309 -28.99512 1.000 21.00360 129 GLN B O 1
ATOM 2297 N N . ARG B 1 96 ? -6.76913 17.84964 -27.23115 1.000 20.84290 130 ARG B N 1
ATOM 2298 C CA . ARG B 1 96 ? -7.11670 19.21211 -26.82988 1.000 19.68695 130 ARG B CA 1
ATOM 2299 C C . ARG B 1 96 ? -5.90256 19.90191 -26.23773 1.000 20.79685 130 ARG B C 1
ATOM 2300 O O . ARG B 1 96 ? -5.05091 19.26476 -25.61612 1.000 23.18991 130 ARG B O 1
ATOM 2308 N N . ALA B 1 97 ? -5.86792 21.22593 -26.38063 1.000 20.57373 131 ALA B N 1
ATOM 2309 C CA . ALA B 1 97 ? -4.80014 22.05537 -25.82873 1.000 21.19899 131 ALA B CA 1
ATOM 2310 C C . ALA B 1 97 ? -5.43885 23.23379 -25.11165 1.000 23.59059 131 ALA B C 1
ATOM 2311 O O . ALA B 1 97 ? -6.19481 23.99465 -25.72168 1.000 24.18299 131 ALA B O 1
ATOM 2313 N N . ASP B 1 98 ? -5.13828 23.38186 -23.82531 1.000 24.57356 132 ASP B N 1
ATOM 2314 C CA . ASP B 1 98 ? -5.73698 24.44362 -23.02945 1.000 24.94872 132 ASP B CA 1
ATOM 2315 C C . ASP B 1 98 ? -5.03778 25.77603 -23.27203 1.000 23.39386 132 ASP B C 1
ATOM 2316 O O . ASP B 1 98 ? -3.86601 25.83351 -23.65735 1.000 25.19826 132 ASP B O 1
ATOM 2321 N N . LEU B 1 99 ? -5.77986 26.85389 -23.04018 1.000 21.09117 133 LEU B N 1
ATOM 2322 C CA . LEU B 1 99 ? -5.16796 28.17122 -22.94075 1.000 21.49588 133 LEU B CA 1
ATOM 2323 C C . LEU B 1 99 ? -4.24862 28.20547 -21.72697 1.000 23.36194 133 LEU B C 1
ATOM 2324 O O . LEU B 1 99 ? -4.56864 27.64351 -20.67631 1.000 24.34689 133 LEU B O 1
ATOM 2329 N N . ASN B 1 100 ? -3.10569 28.87518 -21.84657 1.000 21.96282 134 ASN B N 1
ATOM 2330 C CA . ASN B 1 100 ? -2.26304 29.00165 -20.66560 1.000 24.94712 134 ASN B CA 1
ATOM 2331 C C . ASN B 1 100 ? -2.84377 30.08039 -19.75668 1.000 27.20192 134 ASN B C 1
ATOM 2332 O O . ASN B 1 100 ? -3.77467 30.80023 -20.13159 1.000 25.58604 134 ASN B O 1
ATOM 2337 N N . PRO B 1 101 ? -2.36530 30.17319 -18.51579 1.000 25.77892 135 PRO B N 1
ATOM 2338 C CA . PRO B 1 101 ? -3.01345 31.08748 -17.56085 1.000 26.54480 135 PRO B CA 1
ATOM 2339 C C . PRO B 1 101 ? -2.95392 32.54461 -17.97125 1.000 25.01436 135 PRO B C 1
ATOM 2340 O O . PRO B 1 101 ? -3.84116 33.31410 -17.58765 1.000 25.51545 135 PRO B O 1
ATOM 2344 N N . ILE B 1 102 ? -1.93532 32.95314 -18.72835 1.000 25.56014 136 ILE B N 1
ATOM 2345 C CA . ILE B 1 102 ? -1.87369 34.34288 -19.17603 1.000 27.37335 136 ILE B CA 1
ATOM 2346 C C . ILE B 1 102 ? -2.82879 34.56763 -20.34293 1.000 24.96154 136 ILE B C 1
ATOM 2347 O O . ILE B 1 102 ? -3.49218 35.60571 -20.42267 1.000 24.93268 136 ILE B O 1
ATOM 2352 N N . GLU B 1 103 ? -2.92922 33.59693 -21.25935 1.000 24.08965 137 GLU B N 1
ATOM 2353 C CA . GLU B 1 103 ? -3.94478 33.69258 -22.30626 1.000 25.44236 137 GLU B CA 1
ATOM 2354 C C . GLU B 1 103 ? -5.33771 33.80484 -21.69829 1.000 27.47066 137 GLU B C 1
ATOM 2355 O O . GLU B 1 103 ? -6.16783 34.60299 -22.15573 1.000 22.00262 137 GLU B O 1
ATOM 2361 N N . GLU B 1 104 ? -5.60863 33.01811 -20.65499 1.000 21.84518 138 GLU B N 1
ATOM 2362 C CA . GLU B 1 104 ? -6.89755 33.10273 -19.97700 1.000 22.58541 138 GLU B CA 1
ATOM 2363 C C . GLU B 1 104 ? -7.10334 34.48112 -19.36540 1.000 26.17713 138 GLU B C 1
ATOM 2364 O O . GLU B 1 104 ? -8.15831 35.10262 -19.53926 1.000 25.10975 138 GLU B O 1
ATOM 2370 N N . ALA B 1 105 ? -6.09738 34.97486 -18.63997 1.000 24.18585 139 ALA B N 1
ATOM 2371 C CA . ALA B 1 105 ? -6.22684 36.27042 -17.98199 1.000 24.22545 139 ALA B CA 1
ATOM 2372 C C . ALA B 1 105 ? -6.39884 37.39295 -18.99548 1.000 23.96350 139 ALA B C 1
ATOM 2373 O O . ALA B 1 105 ? -7.19544 38.31406 -18.77861 1.000 25.57013 139 ALA B O 1
ATOM 2375 N N . GLU B 1 106 ? -5.65904 37.34017 -20.10906 1.000 23.90934 140 GLU B N 1
ATOM 2376 C CA . GLU B 1 106 ? -5.80498 38.37613 -21.12685 1.000 26.42961 140 GLU B CA 1
ATOM 2377 C C . GLU B 1 106 ? -7.19335 38.33373 -21.75575 1.000 30.13875 140 GLU B C 1
ATOM 2378 O O . GLU B 1 106 ? -7.71245 39.37203 -22.18486 1.000 26.53097 140 GLU B O 1
ATOM 2384 N N . GLY B 1 107 ? -7.80862 37.14969 -21.81283 1.000 22.97565 141 GLY B N 1
ATOM 2385 C CA . GLY B 1 107 ? -9.18331 37.06730 -22.28433 1.000 27.68854 141 GLY B CA 1
ATOM 2386 C C . GLY B 1 107 ? -10.15581 37.78290 -21.36377 1.000 24.40100 141 GLY B C 1
ATOM 2387 O O . GLY B 1 107 ? -11.01141 38.54880 -21.81754 1.000 23.94380 141 GLY B O 1
ATOM 2388 N N . TYR B 1 108 ? -10.04910 37.53230 -20.05580 1.000 24.93559 142 TYR B N 1
ATOM 2389 C CA . TYR B 1 108 ? -10.87572 38.26648 -19.10476 1.000 24.76069 142 TYR B CA 1
ATOM 2390 C C . TYR B 1 108 ? -10.63691 39.76524 -19.23977 1.000 26.21513 142 TYR B C 1
ATOM 2391 O O . TYR B 1 108 ? -11.58720 40.55616 -19.22693 1.000 27.78155 142 TYR B O 1
ATOM 2400 N N . LYS B 1 10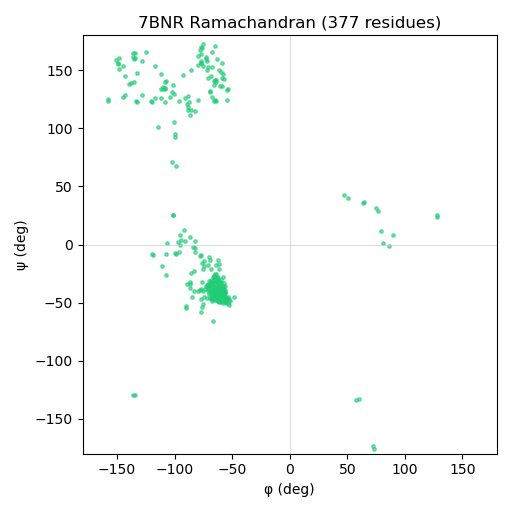9 ? -9.36845 40.17233 -19.38194 1.000 26.26796 143 LYS B N 1
ATOM 2401 C CA . LYS B 1 109 ? -9.05203 41.59365 -19.51207 1.000 27.46287 143 LYS B CA 1
ATOM 2402 C C . LYS B 1 109 ? -9.72626 42.20367 -20.73064 1.000 30.37355 143 LYS B C 1
ATOM 2403 O O . LYS B 1 109 ? -10.21232 43.33925 -20.67336 1.000 29.60380 143 LYS B O 1
ATOM 2409 N N . ARG B 1 110 ? -9.76550 41.47268 -21.84790 1.000 25.60486 144 ARG B N 1
ATOM 2410 C CA . ARG B 1 110 ? -10.39544 42.03365 -23.03775 1.000 29.99377 144 ARG B CA 1
ATOM 2411 C C . ARG B 1 110 ? -11.89473 42.21217 -22.82974 1.000 27.84956 144 ARG B C 1
ATOM 2412 O O . ARG B 1 110 ? -12.47070 43.21435 -23.26362 1.000 29.71370 144 ARG B O 1
ATOM 2420 N N . LEU B 1 111 ? -12.54451 41.25007 -22.17002 1.000 25.24169 145 LEU B N 1
ATOM 2421 C CA . LEU B 1 111 ? -13.95678 41.41712 -21.84345 1.000 24.61723 145 LEU B CA 1
ATOM 2422 C C . LEU B 1 111 ? -14.17861 42.68011 -21.01857 1.000 29.58648 145 LEU B C 1
ATOM 2423 O O . LEU B 1 111 ? -15.15124 43.41185 -21.23648 1.000 28.64659 145 LEU B O 1
ATOM 2428 N N . VAL B 1 112 ? -13.27290 42.96674 -20.08302 1.000 26.91745 146 VAL B N 1
ATOM 2429 C CA . VAL B 1 112 ? -13.44002 44.13599 -19.22144 1.000 29.65437 146 VAL B CA 1
ATOM 2430 C C . VAL B 1 112 ? -13.09667 45.42336 -19.96187 1.000 32.03626 146 VAL B C 1
ATOM 2431 O O . VAL B 1 112 ? -13.88966 46.37365 -19.97985 1.000 33.34186 146 VAL B O 1
ATOM 2435 N N . ASP B 1 113 ? -11.90190 45.49614 -20.55309 1.000 32.11966 147 ASP B N 1
ATOM 2436 C CA . ASP B 1 113 ? -11.44701 46.76711 -21.11875 1.000 32.19550 147 ASP B CA 1
ATOM 2437 C C . ASP B 1 113 ? -12.11604 47.07800 -22.45154 1.000 33.76147 147 ASP B C 1
ATOM 2438 O O . ASP B 1 113 ? -12.55162 48.21284 -22.68496 1.000 37.46685 147 ASP B O 1
ATOM 2443 N N . GLU B 1 114 ? -12.17412 46.10027 -23.35143 1.000 34.00338 148 GLU B N 1
ATOM 2444 C CA . GLU B 1 114 ? -12.68443 46.36559 -24.69027 1.000 30.62140 148 GLU B CA 1
ATOM 2445 C C . GLU B 1 114 ? -14.20283 46.26762 -24.74607 1.000 34.67888 148 GLU B C 1
ATOM 2446 O O . GLU B 1 114 ? -14.86595 47.12892 -25.33282 1.000 32.87165 148 GLU B O 1
ATOM 2452 N N . PHE B 1 115 ? -14.77310 45.22954 -24.14980 1.000 30.34777 149 PHE B N 1
ATOM 2453 C CA . PHE B 1 115 ? -16.21287 45.03196 -24.21728 1.000 28.51986 149 PHE B CA 1
ATOM 2454 C C . PHE B 1 115 ? -16.95351 45.60602 -23.01574 1.000 31.04697 149 PHE B C 1
ATOM 2455 O O . PHE B 1 115 ? -18.18196 45.50823 -22.96341 1.000 32.86960 149 PHE B O 1
ATOM 2463 N N . LYS B 1 116 ? -16.23664 46.19876 -22.05968 1.000 30.24357 150 LYS B N 1
ATOM 2464 C CA . LYS B 1 116 ? -16.83495 46.98991 -20.97874 1.000 33.57731 150 LYS B CA 1
ATOM 2465 C C . LYS B 1 116 ? -17.72683 46.15257 -20.06108 1.000 37.73010 150 LYS B C 1
ATOM 2466 O O . LYS B 1 116 ? -18.74794 46.62682 -19.55466 1.000 37.55010 150 LYS B O 1
ATOM 2472 N N . LEU B 1 117 ? -17.32729 44.90836 -19.82328 1.000 31.61189 151 LEU B N 1
ATOM 2473 C CA . LEU B 1 117 ? -17.96381 44.06983 -18.82106 1.000 31.30758 151 LEU B CA 1
ATOM 2474 C C . LEU B 1 117 ? -17.34315 44.33841 -17.45345 1.000 31.49230 151 LEU B C 1
ATOM 2475 O O . LEU B 1 117 ? -16.17506 44.71754 -17.34747 1.000 35.21675 151 LEU B O 1
ATOM 2480 N N . THR B 1 118 ? -18.14196 44.16001 -16.40372 1.000 32.74108 152 THR B N 1
ATOM 2481 C CA . THR B 1 118 ? -17.58405 44.10668 -15.05981 1.000 36.10848 152 THR B CA 1
ATOM 2482 C C . THR B 1 118 ? -17.00411 42.71997 -14.79867 1.000 39.39266 152 THR B C 1
ATOM 2483 O O . THR B 1 118 ? -17.31608 41.75367 -15.49980 1.000 33.00915 152 THR B O 1
ATOM 2487 N N . GLN B 1 119 ? -16.14782 42.62114 -13.77386 1.000 37.97959 153 GLN B N 1
ATOM 2488 C CA . GLN B 1 119 ? -15.62391 41.30379 -13.41046 1.000 35.06633 153 GLN B CA 1
ATOM 2489 C C . GLN B 1 119 ? -16.74981 40.34282 -13.04957 1.000 40.83642 153 GLN B C 1
ATOM 2490 O O . GLN B 1 119 ? -16.68325 39.14845 -13.36853 1.000 33.97833 153 GLN B O 1
ATOM 2496 N N . GLU B 1 120 ? -17.78165 40.83638 -12.36035 1.000 39.26988 154 GLU B N 1
ATOM 2497 C CA . GLU B 1 120 ? -18.91748 39.97964 -12.03708 1.000 42.23352 154 GLU B CA 1
ATOM 2498 C C . GLU B 1 120 ? -19.60922 39.48770 -13.30034 1.000 39.57959 154 GLU B C 1
ATOM 2499 O O . GLU B 1 120 ? -20.00982 38.32057 -13.38327 1.000 38.00610 154 GLU B O 1
ATOM 2505 N N . GLN B 1 121 ? -19.75279 40.35941 -14.30062 1.000 30.72276 155 GLN B N 1
ATOM 2506 C CA . GLN B 1 121 ? -20.35702 39.92877 -15.55805 1.000 34.22244 155 GLN B CA 1
ATOM 2507 C C . GLN B 1 121 ? -19.48421 38.89615 -16.26253 1.000 35.17027 155 GLN B C 1
ATOM 2508 O O . GLN B 1 121 ? -19.99705 37.91804 -16.81910 1.000 30.63563 155 GLN B O 1
ATOM 2514 N N . VAL B 1 122 ? -18.16488 39.09919 -16.26520 1.000 29.11370 156 VAL B N 1
ATOM 2515 C CA . VAL B 1 122 ? -17.26994 38.08783 -16.82518 1.000 29.14575 156 VAL B CA 1
ATOM 2516 C C . VAL B 1 122 ? -17.50180 36.75125 -16.13551 1.000 32.61405 156 VAL B C 1
ATOM 2517 O O . VAL B 1 122 ? -17.66980 35.71240 -16.78678 1.000 29.01803 156 VAL B O 1
ATOM 2521 N N . SER B 1 123 ? -17.52570 36.76427 -14.80091 1.000 28.26611 157 SER B N 1
ATOM 2522 C CA . SER B 1 123 ? -17.78140 35.54946 -14.03262 1.000 32.83657 157 SER B CA 1
ATOM 2523 C C . SER B 1 123 ? -19.05358 34.84700 -14.49356 1.000 36.09057 157 SER B C 1
ATOM 2524 O O . SER B 1 123 ? -19.06721 33.62822 -14.71073 1.000 30.57304 157 SER B O 1
ATOM 2527 N N . VAL B 1 124 ? -20.14310 35.60357 -14.63067 1.000 30.16887 158 VAL B N 1
ATOM 2528 C CA . VAL B 1 124 ? -21.42297 34.99644 -14.97673 1.000 29.81010 158 VAL B CA 1
ATOM 2529 C C . VAL B 1 124 ? -21.39749 34.46019 -16.40135 1.000 28.89548 158 VAL B C 1
ATOM 2530 O O . VAL B 1 124 ? -21.86723 33.34752 -16.66592 1.000 27.70925 158 VAL B O 1
ATOM 2534 N N . ARG B 1 125 ? -20.84402 35.22948 -17.34164 1.000 26.67746 159 ARG B N 1
ATOM 2535 C CA A ARG B 1 125 ? -20.92934 34.86930 -18.75769 0.595 24.87397 159 ARG B CA 1
ATOM 2536 C CA B ARG B 1 125 ? -20.97667 34.82151 -18.73299 0.405 24.97393 159 ARG B CA 1
ATOM 2537 C C . ARG B 1 125 ? -20.01563 33.70984 -19.12105 1.000 26.21110 159 ARG B C 1
ATOM 2538 O O . ARG B 1 125 ? -20.32412 32.94690 -20.04100 1.000 27.46625 159 ARG B O 1
ATOM 2553 N N . VAL B 1 126 ? -18.87227 33.58158 -18.44506 1.000 24.49576 160 VAL B N 1
ATOM 2554 C CA . VAL B 1 126 ? -17.97231 32.46774 -18.74551 1.000 22.31121 160 VAL B CA 1
ATOM 2555 C C . VAL B 1 126 ? -18.12127 31.32413 -17.75375 1.000 27.56700 160 VAL B C 1
ATOM 2556 O O . VAL B 1 126 ? -17.52558 30.25646 -17.96682 1.000 26.50109 160 VAL B O 1
ATOM 2560 N N . GLY B 1 127 ? -18.89486 31.50420 -16.68690 1.000 25.03306 161 GLY B N 1
ATOM 2561 C CA . GLY B 1 127 ? -19.12888 30.42819 -15.74412 1.000 26.43337 161 GLY B CA 1
ATOM 2562 C C . GLY B 1 127 ? -17.98338 30.15455 -14.80116 1.000 34.14760 161 GLY B C 1
ATOM 2563 O O . GLY B 1 127 ? -17.81872 29.01652 -14.35385 1.000 30.02706 161 GLY B O 1
ATOM 2564 N N . LYS B 1 128 ? -17.18511 31.16786 -14.47755 1.000 30.40496 162 LYS B N 1
ATOM 2565 C CA . LYS B 1 128 ? -16.04028 31.00650 -13.59762 1.000 32.43832 162 LYS B CA 1
ATOM 2566 C C . LYS B 1 128 ? -16.28975 31.73952 -12.28695 1.000 38.40819 162 LYS B C 1
ATOM 2567 O O . LYS B 1 128 ? -16.96050 32.77577 -12.25328 1.000 34.80209 162 LYS B O 1
ATOM 2573 N N . GLU B 1 129 ? -15.75448 31.18326 -11.20299 1.000 36.26390 163 GLU B N 1
ATOM 2574 C CA . GLU B 1 129 ? -15.96774 31.76989 -9.88706 1.000 40.31896 163 GLU B CA 1
ATOM 2575 C C . GLU B 1 129 ? -15.43624 33.19821 -9.85451 1.000 39.08193 163 GLU B C 1
ATOM 2576 O O . GLU B 1 129 ? -14.47321 33.53999 -10.54678 1.000 40.34420 163 GLU B O 1
ATOM 2582 N N . ARG B 1 130 ? -16.08536 34.04068 -9.04334 1.000 39.35182 164 ARG B N 1
ATOM 2583 C CA . ARG B 1 130 ? -15.67943 35.44006 -8.93763 1.000 44.91927 164 ARG B CA 1
ATOM 2584 C C . ARG B 1 130 ? -14.17674 35.55455 -8.72617 1.000 42.34145 164 ARG B C 1
ATOM 2585 O O . ARG B 1 130 ? -13.50498 36.38140 -9.35381 1.000 41.97812 164 ARG B O 1
ATOM 2593 N N . SER B 1 131 ? -13.63692 34.72828 -7.83258 1.000 42.22114 165 SER B N 1
ATOM 2594 C CA . SER B 1 131 ? -12.24783 34.84050 -7.41093 1.000 44.81936 165 SER B CA 1
ATOM 2595 C C . SER B 1 131 ? -11.27138 34.38526 -8.48580 1.000 42.64014 165 SER B C 1
ATOM 2596 O O . SER B 1 131 ? -10.17610 34.94909 -8.59770 1.000 41.15352 165 SER B O 1
ATOM 2599 N N . THR B 1 132 ? -11.63373 33.36018 -9.26046 1.000 41.22885 166 THR B N 1
ATOM 2600 C CA . THR B 1 132 ? -10.79068 32.93207 -10.37230 1.000 35.23329 166 THR B CA 1
ATOM 2601 C C . THR B 1 132 ? -10.53556 34.08537 -11.33455 1.000 34.71520 166 THR B C 1
ATOM 2602 O O . THR B 1 132 ? -9.39545 34.32766 -11.74927 1.000 32.07360 166 THR B O 1
ATOM 2606 N N . VAL B 1 133 ? -11.59350 34.81115 -11.70078 1.000 33.86514 167 VAL B N 1
ATOM 2607 C CA . VAL B 1 133 ? -11.44245 35.94845 -12.60470 1.000 30.03780 167 VAL B CA 1
ATOM 2608 C C . VAL B 1 133 ? -10.55673 37.01640 -11.97252 1.000 35.41231 167 VAL B C 1
ATOM 2609 O O . VAL B 1 133 ? -9.61428 37.52017 -12.59695 1.000 31.78569 167 VAL B O 1
ATOM 2613 N N . ALA B 1 134 ? -10.84395 37.37429 -10.71806 1.000 37.09120 168 ALA B N 1
ATOM 2614 C CA . ALA B 1 134 ? -10.06993 38.41946 -10.05384 1.000 40.93907 168 ALA B CA 1
ATOM 2615 C C . ALA B 1 134 ? -8.59949 38.03441 -9.93668 1.000 38.45844 168 ALA B C 1
ATOM 2616 O O . ALA B 1 134 ? -7.71241 38.85707 -10.19433 1.000 37.74922 168 ALA B O 1
ATOM 2618 N N . ASN B 1 135 ? -8.32081 36.78765 -9.55153 1.000 37.04054 169 ASN B N 1
ATOM 2619 C CA . ASN B 1 135 ? -6.93478 36.35945 -9.39056 1.000 39.57455 169 ASN B CA 1
ATOM 2620 C C . ASN B 1 135 ? -6.20220 36.33761 -10.72618 1.000 32.79417 169 ASN B C 1
ATOM 2621 O O . ASN B 1 135 ? -5.03180 36.72670 -10.80338 1.000 40.35833 169 ASN B O 1
ATOM 2626 N N . ALA B 1 136 ? -6.87073 35.88232 -11.78788 1.000 30.67453 170 ALA B N 1
ATOM 2627 C CA . ALA B 1 136 ? -6.24088 35.85703 -13.10530 1.000 32.62073 170 ALA B CA 1
ATOM 2628 C C . ALA B 1 136 ? -5.89616 37.26625 -13.57080 1.000 32.81376 170 ALA B C 1
ATOM 2629 O O . ALA B 1 136 ? -4.79238 37.52260 -14.06679 1.000 31.95478 170 ALA B O 1
ATOM 2631 N N . LEU B 1 137 ? -6.83380 38.19996 -13.41185 1.000 30.51881 171 LEU B N 1
ATOM 2632 C CA . LEU B 1 137 ? -6.57717 39.57509 -13.82456 1.000 30.06972 171 LEU B CA 1
ATOM 2633 C C . LEU B 1 137 ? -5.40256 40.17543 -13.05851 1.000 39.39192 171 LEU B C 1
ATOM 2634 O O . LEU B 1 137 ? -4.63442 40.97388 -13.60918 1.000 38.39406 171 LEU B O 1
ATOM 2639 N N . ARG B 1 138 ? -5.24596 39.80729 -11.78432 1.000 36.62366 172 ARG B N 1
ATOM 2640 C CA . ARG B 1 138 ? -4.14329 40.34957 -10.99589 1.000 38.02110 172 ARG B CA 1
ATOM 2641 C C . ARG B 1 138 ? -2.79176 39.89094 -11.52794 1.000 40.00453 172 ARG B C 1
ATOM 2642 O O . ARG B 1 138 ? -1.79040 40.59889 -11.35881 1.000 41.39605 172 ARG B O 1
ATOM 2650 N N . LEU B 1 139 ? -2.74602 38.72304 -12.17620 1.000 38.55785 173 LEU B N 1
ATOM 2651 C CA . LEU B 1 139 ? -1.49414 38.22457 -12.73954 1.000 38.26902 173 LEU B CA 1
ATOM 2652 C C . LEU B 1 139 ? -0.91146 39.18915 -13.76086 1.000 36.52844 173 LEU B C 1
ATOM 2653 O O . LEU B 1 139 ? 0.31006 39.24452 -13.93587 1.000 42.24326 173 LEU B O 1
ATOM 2658 N N . LEU B 1 140 ? -1.76483 39.93656 -14.45890 1.000 36.07033 174 LEU B N 1
ATOM 2659 C CA . LEU B 1 140 ? -1.30100 40.78009 -15.54936 1.000 35.31440 174 LEU B CA 1
ATOM 2660 C C . LEU B 1 140 ? -0.47282 41.96011 -15.06292 1.000 38.48659 174 LEU B C 1
ATOM 2661 O O . LEU B 1 140 ? 0.18952 42.60595 -15.88077 1.000 38.11509 174 LEU B O 1
ATOM 2666 N N . ALA B 1 141 ? -0.49445 42.25468 -13.76372 1.000 37.95946 175 ALA B N 1
ATOM 2667 C CA . ALA B 1 141 ? 0.36937 43.28290 -13.19535 1.000 39.70838 175 ALA B CA 1
ATOM 2668 C C . ALA B 1 141 ? 1.80094 42.80489 -13.00140 1.000 42.97383 175 ALA B C 1
ATOM 2669 O O . ALA B 1 141 ? 2.67979 43.62189 -12.70251 1.000 41.43273 175 ALA B O 1
ATOM 2671 N N . LEU B 1 142 ? 2.04872 41.51088 -13.16148 1.000 42.23369 176 LEU B N 1
ATOM 2672 C CA . LEU B 1 142 ? 3.37800 40.95853 -12.97962 1.000 42.75744 176 LEU B CA 1
ATOM 2673 C C . LEU B 1 142 ? 4.31602 41.45825 -14.07858 1.000 38.96020 176 LEU B C 1
ATOM 2674 O O . LEU B 1 142 ? 3.87231 41.78447 -15.18232 1.000 43.24762 176 LEU B O 1
ATOM 2679 N N . PRO B 1 143 ? 5.61825 41.52804 -13.80384 1.000 44.62325 177 PRO B N 1
ATOM 2680 C CA . PRO B 1 143 ? 6.56921 41.89706 -14.85841 1.000 48.57528 177 PRO B CA 1
ATOM 2681 C C . PRO B 1 143 ? 6.57704 40.86515 -15.97786 1.000 50.06556 177 PRO B C 1
ATOM 2682 O O . PRO B 1 143 ? 6.16776 39.71480 -15.80595 1.000 51.61863 177 PRO B O 1
ATOM 2686 N N . THR B 1 144 ? 7.06316 41.29745 -17.14482 1.000 50.70208 178 THR B N 1
ATOM 2687 C CA . THR B 1 144 ? 6.94849 40.47765 -18.34860 1.000 50.09337 178 THR B CA 1
ATOM 2688 C C . THR B 1 144 ? 7.64675 39.13213 -18.18837 1.000 50.94150 178 THR B C 1
ATOM 2689 O O . THR B 1 144 ? 7.10325 38.09391 -18.58381 1.000 51.09142 178 THR B O 1
ATOM 2693 N N . ASP B 1 145 ? 8.85443 39.12253 -17.62247 1.000 51.61959 179 ASP B N 1
ATOM 2694 C CA . ASP B 1 145 ? 9.56556 37.85567 -17.49263 1.000 52.34056 179 ASP B CA 1
ATOM 2695 C C . ASP B 1 145 ? 8.85928 36.92226 -16.51570 1.000 51.52253 179 ASP B C 1
ATOM 2696 O O . ASP B 1 145 ? 8.81311 35.70675 -16.73639 1.000 46.74694 179 ASP B O 1
ATOM 2701 N N . VAL B 1 146 ? 8.28941 37.46815 -15.43914 1.000 52.58375 180 VAL B N 1
ATOM 2702 C CA . VAL B 1 146 ? 7.56992 36.62781 -14.48619 1.000 49.01308 180 VAL B CA 1
ATOM 2703 C C . VAL B 1 146 ? 6.26877 36.11837 -15.09448 1.000 43.55660 180 VAL B C 1
ATOM 2704 O O . VAL B 1 146 ? 5.85329 34.98237 -14.83700 1.000 43.02382 180 VAL B O 1
ATOM 2708 N N . LYS B 1 147 ? 5.60151 36.94451 -15.90590 1.000 41.86547 181 LYS B N 1
ATOM 2709 C CA . LYS B 1 147 ? 4.38348 36.48807 -16.56935 1.000 41.74264 181 LYS B CA 1
ATOM 2710 C C . LYS B 1 147 ? 4.67579 35.32442 -17.50792 1.000 41.10837 181 LYS B C 1
ATOM 2711 O O . LYS B 1 147 ? 3.86146 34.40443 -17.64156 1.000 37.46753 181 LYS B O 1
ATOM 2717 N N . GLY B 1 148 ? 5.83720 35.34675 -18.16639 1.000 44.81625 182 GLY B N 1
ATOM 2718 C CA . GLY B 1 148 ? 6.21376 34.22947 -19.01430 1.000 42.99063 182 GLY B CA 1
ATOM 2719 C C . GLY B 1 148 ? 6.41430 32.94296 -18.24008 1.000 38.29628 182 GLY B C 1
ATOM 2720 O O . GLY B 1 148 ? 6.15934 31.85363 -18.76208 1.000 40.98125 182 GLY B O 1
ATOM 2721 N N . MET B 1 149 ? 6.87268 33.04702 -16.99022 1.000 42.65358 183 MET B N 1
ATOM 2722 C CA . MET B 1 149 ? 7.02469 31.86229 -16.15124 1.000 40.13200 183 MET B CA 1
ATOM 2723 C C . MET B 1 149 ? 5.67136 31.27444 -15.78077 1.000 42.14372 183 MET B C 1
ATOM 2724 O O . MET B 1 149 ? 5.50817 30.04969 -15.74422 1.000 42.26617 183 MET B O 1
ATOM 2729 N N . VAL B 1 150 ? 4.69113 32.13081 -15.48982 1.000 38.12145 184 VAL B N 1
ATOM 2730 C CA . VAL B 1 150 ? 3.33495 31.64359 -15.26492 1.000 37.05657 184 VAL B CA 1
ATOM 2731 C C . VAL B 1 150 ? 2.79743 30.98496 -16.52715 1.000 36.41097 184 VAL B C 1
ATOM 2732 O O . VAL B 1 150 ? 2.15848 29.92715 -16.47360 1.000 35.03781 184 VAL B O 1
ATOM 2736 N N . ALA B 1 151 ? 3.06163 31.59122 -17.68585 1.000 38.97210 185 ALA B N 1
ATOM 2737 C CA . ALA B 1 151 ? 2.49239 31.08664 -18.93023 1.000 40.15580 185 ALA B CA 1
ATOM 2738 C C . ALA B 1 151 ? 3.01948 29.69680 -19.27267 1.000 41.85632 185 ALA B C 1
ATOM 2739 O O . ALA B 1 151 ? 2.27399 28.85730 -19.78797 1.000 37.72444 185 ALA B O 1
ATOM 2741 N N . ASP B 1 152 ? 4.29844 29.43194 -19.00811 1.000 45.22256 186 ASP B N 1
ATOM 2742 C CA . ASP B 1 152 ? 4.88989 28.15248 -19.38107 1.000 39.93762 186 ASP B CA 1
ATOM 2743 C C . ASP B 1 152 ? 4.87158 27.13433 -18.24530 1.000 50.35872 186 ASP B C 1
ATOM 2744 O O . ASP B 1 152 ? 5.46743 26.06096 -18.38193 1.000 57.86677 186 ASP B O 1
ATOM 2749 N N . GLY B 1 153 ? 4.19212 27.43854 -17.14032 1.000 44.49067 187 GLY B N 1
ATOM 2750 C CA . GLY B 1 153 ? 4.04396 26.50756 -16.04258 1.000 48.22062 187 GLY B CA 1
ATOM 2751 C C . GLY B 1 153 ? 5.16509 26.50952 -15.02530 1.000 49.28746 187 GLY B C 1
ATOM 2752 O O . GLY B 1 153 ? 5.08547 25.76051 -14.04252 1.000 54.98551 187 GLY B O 1
ATOM 2753 N N . SER B 1 154 ? 6.20270 27.32625 -15.22098 1.000 48.47406 188 SER B N 1
ATOM 2754 C CA . SER B 1 154 ? 7.32612 27.33624 -14.28804 1.000 45.61106 188 SER B CA 1
ATOM 2755 C C . SER B 1 154 ? 6.90605 27.85110 -12.91733 1.000 55.37913 188 SER B C 1
ATOM 2756 O O . SER B 1 154 ? 7.40589 27.38036 -11.88914 1.000 55.00779 188 SER B O 1
ATOM 2759 N N . LEU B 1 155 ? 6.00313 28.82546 -12.88454 1.000 46.52252 189 LEU B N 1
ATOM 2760 C CA . LEU B 1 155 ? 5.47769 29.38947 -11.65028 1.000 44.56502 189 LEU B CA 1
ATOM 2761 C C . LEU B 1 155 ? 3.98547 29.10706 -11.59466 1.000 44.92251 189 LEU B C 1
ATOM 2762 O O . LEU B 1 155 ? 3.25791 29.43210 -12.53839 1.000 50.20093 189 LEU B O 1
ATOM 2767 N N . SER B 1 156 ? 3.52894 28.50223 -10.50322 1.000 48.80018 190 SER B N 1
ATOM 2768 C CA . SER B 1 156 ? 2.10012 28.27105 -10.37057 1.000 53.06783 190 SER B CA 1
ATOM 2769 C C . SER B 1 156 ? 1.38116 29.58548 -10.08723 1.000 54.00850 190 SER B C 1
ATOM 2770 O O . SER B 1 156 ? 1.98307 30.58120 -9.67298 1.000 48.03798 190 SER B O 1
ATOM 2773 N N . MET B 1 157 ? 0.06854 29.58035 -10.32034 1.000 56.53704 191 MET B N 1
ATOM 2774 C CA . MET B 1 157 ? -0.72962 30.75541 -9.99410 1.000 62.35315 191 MET B CA 1
ATOM 2775 C C . MET B 1 157 ? -0.69823 31.04662 -8.49986 1.000 55.84911 191 MET B C 1
ATOM 2776 O O . MET B 1 157 ? -0.80738 32.20817 -8.09068 1.000 53.01002 191 MET B O 1
ATOM 2781 N N . GLY B 1 158 ? -0.53830 30.01147 -7.67277 1.000 50.02439 192 GLY B N 1
ATOM 2782 C CA . GLY B 1 158 ? -0.41412 30.23495 -6.24175 1.000 54.84099 192 GLY B CA 1
ATOM 2783 C C . GLY B 1 158 ? 0.88188 30.93112 -5.87347 1.000 54.87054 192 GLY B C 1
ATOM 2784 O O . GLY B 1 158 ? 0.89648 31.82543 -5.02215 1.000 49.52157 192 GLY B O 1
ATOM 2785 N N . HIS B 1 159 ? 1.98898 30.52525 -6.50076 1.000 49.63658 193 HIS B N 1
ATOM 2786 C CA . HIS B 1 159 ? 3.24899 31.24095 -6.32415 1.000 47.53011 193 HIS B CA 1
ATOM 2787 C C . HIS B 1 159 ? 3.12384 32.67706 -6.80869 1.000 47.16420 193 HIS B C 1
ATOM 2788 O O . HIS B 1 159 ? 3.52758 33.61997 -6.11743 1.000 45.29210 193 HIS B O 1
ATOM 2795 N N . ALA B 1 160 ? 2.57475 32.85633 -8.01286 1.000 45.06951 194 ALA B N 1
ATOM 2796 C CA . ALA B 1 160 ? 2.42183 34.19275 -8.57258 1.000 45.37997 194 ALA B CA 1
ATOM 2797 C C . ALA B 1 160 ? 1.59283 35.07654 -7.65571 1.000 46.33706 194 ALA B C 1
ATOM 2798 O O . ALA B 1 160 ? 1.88947 36.26543 -7.48753 1.000 49.19860 194 ALA B O 1
ATOM 2800 N N . ARG B 1 161 ? 0.55512 34.51033 -7.04118 1.000 47.07969 195 ARG B N 1
ATOM 2801 C CA . ARG B 1 161 ? -0.31696 35.32157 -6.20578 1.000 55.01999 195 ARG B CA 1
ATOM 2802 C C . ARG B 1 161 ? 0.44176 35.84632 -4.99351 1.000 52.08087 195 ARG B C 1
ATOM 2803 O O . ARG B 1 161 ? 0.35163 37.03364 -4.66034 1.000 54.23456 195 ARG B O 1
ATOM 2811 N N . ALA B 1 162 ? 1.22149 34.98008 -4.34224 1.000 51.77297 196 ALA B N 1
ATOM 2812 C CA . ALA B 1 162 ? 2.02711 35.41493 -3.20683 1.000 46.06399 196 ALA B CA 1
ATOM 2813 C C . ALA B 1 162 ? 3.05094 36.46438 -3.62385 1.000 48.64886 196 ALA B C 1
ATOM 2814 O O . ALA B 1 162 ? 3.29033 37.43374 -2.89419 1.000 52.32262 196 ALA B O 1
ATOM 2816 N N . LEU B 1 163 ? 3.66601 36.28988 -4.79660 1.000 47.46809 197 LEU B N 1
ATOM 2817 C CA . LEU B 1 163 ? 4.68005 37.23923 -5.24432 1.000 50.42899 197 LEU B CA 1
ATOM 2818 C C . LEU B 1 163 ? 4.08318 38.61516 -5.50179 1.000 54.76337 197 LEU B C 1
ATOM 2819 O O . LEU B 1 163 ? 4.79148 39.62633 -5.42581 1.000 51.34553 197 LEU B O 1
ATOM 2824 N N . LEU B 1 164 ? 2.78747 38.67627 -5.80727 1.000 49.40109 198 LEU B N 1
ATOM 2825 C CA . LEU B 1 164 ? 2.13495 39.96069 -6.01269 1.000 49.85764 198 LEU B CA 1
ATOM 2826 C C . LEU B 1 164 ? 2.15308 40.82526 -4.76145 1.000 60.14553 198 LEU B C 1
ATOM 2827 O O . LEU B 1 164 ? 1.85898 42.02195 -4.85179 1.000 59.69447 198 LEU B O 1
ATOM 2832 N N . GLY B 1 165 ? 2.48946 40.25379 -3.60284 1.000 55.87168 199 GLY B N 1
ATOM 2833 C CA . GLY B 1 165 ? 2.61371 41.04298 -2.39141 1.000 59.02960 199 GLY B CA 1
ATOM 2834 C C . GLY B 1 165 ? 3.87393 41.87930 -2.32866 1.000 64.69778 199 GLY B C 1
ATOM 2835 O O . GLY B 1 165 ? 3.91628 42.85875 -1.57700 1.000 67.62653 199 GLY B O 1
ATOM 2836 N N . VAL B 1 166 ? 4.89789 41.51922 -3.09775 1.000 60.82455 200 VAL B N 1
ATOM 2837 C CA . VAL B 1 166 ? 6.15192 42.26915 -3.11725 1.000 66.52392 200 VAL B CA 1
ATOM 2838 C C . VAL B 1 166 ? 5.87782 43.67070 -3.64928 1.000 76.80543 200 VAL B C 1
ATOM 2839 O O . VAL B 1 166 ? 5.35931 43.82226 -4.76513 1.000 71.62626 200 VAL B O 1
ATOM 2843 N N . PRO B 1 167 ? 6.20903 44.71937 -2.89156 1.000 84.48526 201 PRO B N 1
ATOM 2844 C CA . PRO B 1 167 ? 5.84853 46.07389 -3.34011 1.000 83.02141 201 PRO B CA 1
ATOM 2845 C C . PRO B 1 167 ? 6.66182 46.55912 -4.52714 1.000 89.47985 201 PRO B C 1
ATOM 2846 O O . PRO B 1 167 ? 6.10378 47.19718 -5.42892 1.000 84.19780 201 PRO B O 1
ATOM 2850 N N . ARG B 1 168 ? 7.96287 46.28087 -4.55684 1.000 88.55977 202 ARG B N 1
ATOM 2851 C CA . ARG B 1 168 ? 8.85082 46.79621 -5.59054 1.000 91.73958 202 ARG B CA 1
ATOM 2852 C C . ARG B 1 168 ? 9.13836 45.72585 -6.63663 1.000 95.67848 202 ARG B C 1
ATOM 2853 O O . ARG B 1 168 ? 9.39163 44.56490 -6.30159 1.000 93.72634 202 ARG B O 1
ATOM 2855 N N . LEU B 1 169 ? 9.11125 46.13192 -7.90644 1.000 96.96480 203 LEU B N 1
ATOM 2856 C CA . LEU B 1 169 ? 9.29159 45.17539 -8.99527 1.000 103.37579 203 LEU B CA 1
ATOM 2857 C C . LEU B 1 169 ? 10.67233 44.53099 -9.01382 1.000 102.83424 203 LEU B C 1
ATOM 2858 O O . LEU B 1 169 ? 10.75147 43.31921 -9.28252 1.000 101.00775 203 LEU B O 1
ATOM 2860 N N . PRO B 1 170 ? 11.77463 45.24745 -8.77072 1.000 105.73014 204 PRO B N 1
ATOM 2861 C CA . PRO B 1 170 ? 13.08111 44.56722 -8.75528 1.000 107.90904 204 PRO B CA 1
ATOM 2862 C C . PRO B 1 170 ? 13.14342 43.42920 -7.75376 1.000 98.24805 204 PRO B C 1
ATOM 2863 O O . PRO B 1 170 ? 13.66002 42.35084 -8.07314 1.000 99.55466 204 PRO B O 1
ATOM 2867 N N . GLU B 1 171 ? 12.62518 43.64113 -6.54242 1.000 86.66895 205 GLU B N 1
ATOM 2868 C CA . GLU B 1 171 ? 12.60392 42.57029 -5.55263 1.000 84.88175 205 GLU B CA 1
ATOM 2869 C C . GLU B 1 171 ? 11.75287 41.39870 -6.02619 1.000 76.73842 205 GLU B C 1
ATOM 2870 O O . GLU B 1 171 ? 12.11058 40.23436 -5.81204 1.000 70.29759 205 GLU B O 1
ATOM 2872 N N . LEU B 1 172 ? 10.62447 41.68522 -6.67881 1.000 77.99309 206 LEU B N 1
ATOM 2873 C CA . LEU B 1 172 ? 9.70832 40.61531 -7.05823 1.000 66.20310 206 LEU B CA 1
ATOM 2874 C C . LEU B 1 172 ? 10.35129 39.69175 -8.08602 1.000 70.86305 206 LEU B C 1
ATOM 2875 O O . LEU B 1 172 ? 10.22055 38.46546 -7.99795 1.000 66.96616 206 LEU B O 1
ATOM 2880 N N . GLN B 1 173 ? 11.05831 40.26652 -9.06244 1.000 75.30464 207 GLN B N 1
ATOM 2881 C CA . GLN B 1 173 ? 11.71964 39.46489 -10.08715 1.000 74.20308 207 GLN B CA 1
ATOM 2882 C C . GLN B 1 173 ? 12.84231 38.62599 -9.49205 1.000 76.48555 207 GLN B C 1
ATOM 2883 O O . GLN B 1 173 ? 13.01963 37.45955 -9.86410 1.000 72.77208 207 GLN B O 1
ATOM 2889 N N . ASN B 1 174 ? 13.61912 39.20737 -8.57609 1.000 81.91011 208 ASN B N 1
ATOM 2890 C CA . ASN B 1 174 ? 14.63680 38.43431 -7.87532 1.000 87.99684 208 ASN B CA 1
ATOM 2891 C C . ASN B 1 174 ? 14.00471 37.26139 -7.14483 1.000 81.37013 208 ASN B C 1
ATOM 2892 O O . ASN B 1 174 ? 14.50058 36.12917 -7.20607 1.000 74.28496 208 ASN B O 1
ATOM 2897 N N . LEU B 1 175 ? 12.88548 37.51171 -6.46472 1.000 74.60883 209 LEU B N 1
ATOM 2898 C CA . LEU B 1 175 ? 12.32480 36.47889 -5.60974 1.000 64.75558 209 LEU B CA 1
ATOM 2899 C C . LEU B 1 175 ? 11.75418 35.36362 -6.46195 1.000 59.68880 209 LEU B C 1
ATOM 2900 O O . LEU B 1 175 ? 11.79630 34.18700 -6.08300 1.000 60.82972 209 LEU B O 1
ATOM 2905 N N . ALA B 1 176 ? 11.18059 35.73893 -7.60623 1.000 58.80398 210 ALA B N 1
ATOM 2906 C CA . ALA B 1 176 ? 10.56072 34.76918 -8.49358 1.000 59.73588 210 ALA B CA 1
ATOM 2907 C C . ALA B 1 176 ? 11.58248 33.76640 -9.00055 1.000 65.75125 210 ALA B C 1
ATOM 2908 O O . ALA B 1 176 ? 11.28965 32.57037 -9.09867 1.000 65.09443 210 ALA B O 1
ATOM 2910 N N . LYS B 1 177 ? 12.78773 34.23342 -9.33414 1.000 65.76703 211 LYS B N 1
ATOM 2911 C CA . LYS B 1 177 ? 13.83743 33.30849 -9.74570 1.000 74.75455 211 LYS B CA 1
ATOM 2912 C C . LYS B 1 177 ? 14.20199 32.36043 -8.61043 1.000 77.45443 211 LYS B C 1
ATOM 2913 O O . LYS B 1 177 ? 14.39414 31.15876 -8.83128 1.000 78.96322 211 LYS B O 1
ATOM 2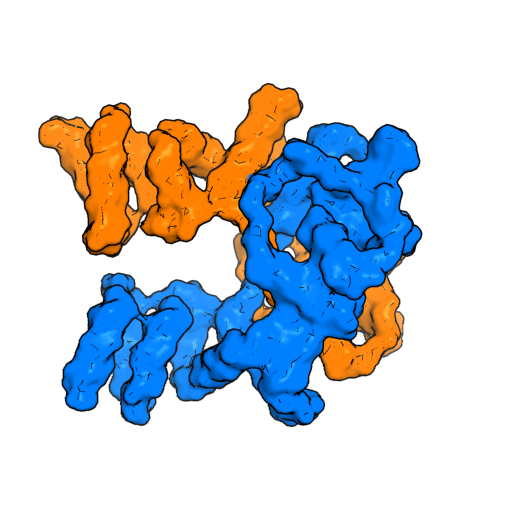915 N N . GLN B 1 178 ? 14.29277 32.88117 -7.38387 1.000 72.87238 212 GLN B N 1
ATOM 2916 C CA . GLN B 1 178 ? 14.58643 32.02203 -6.24211 1.000 76.28565 212 GLN B CA 1
ATOM 2917 C C . GLN B 1 178 ? 13.52180 30.94558 -6.07819 1.000 74.80374 212 GLN B C 1
ATOM 2918 O O . GLN B 1 178 ? 13.83994 29.78662 -5.78703 1.000 83.07126 212 GLN B O 1
ATOM 2924 N N . VAL B 1 179 ? 12.25023 31.31009 -6.25781 1.000 63.44312 213 VAL B N 1
ATOM 2925 C CA . VAL B 1 179 ? 11.17478 30.32525 -6.17195 1.000 64.01313 213 VAL B CA 1
ATOM 2926 C C . VAL B 1 179 ? 11.43095 29.17980 -7.14186 1.000 71.99825 213 VAL B C 1
ATOM 2927 O O . VAL B 1 179 ? 11.36976 28.00125 -6.77250 1.000 72.08870 213 VAL B O 1
ATOM 2931 N N . ALA B 1 180 ? 11.73635 29.51114 -8.39699 1.000 77.17910 214 ALA B N 1
ATOM 2932 C CA . ALA B 1 180 ? 11.96633 28.47708 -9.40151 1.000 84.42299 214 ALA B CA 1
ATOM 2933 C C . ALA B 1 180 ? 13.28464 27.74802 -9.16451 1.000 83.02975 214 ALA B C 1
ATOM 2934 O O . ALA B 1 180 ? 13.34282 26.51428 -9.23284 1.000 84.73450 214 ALA B O 1
ATOM 2936 N N . ASP B 1 181 ? 14.35821 28.49544 -8.89730 1.000 83.53993 215 ASP B N 1
ATOM 2937 C CA . ASP B 1 181 ? 15.66309 27.86891 -8.69952 1.000 95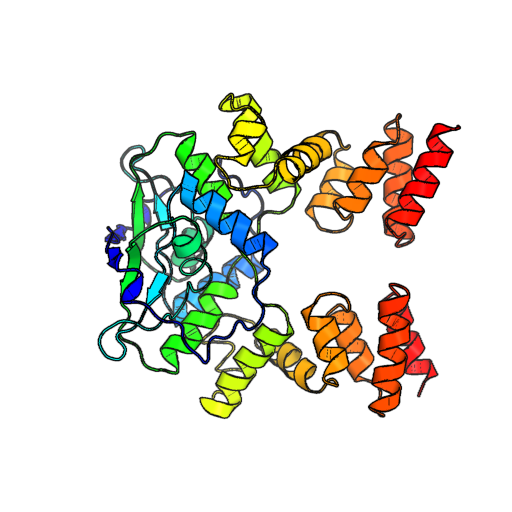.38124 215 ASP B CA 1
ATOM 2938 C C . ASP B 1 181 ? 15.59625 26.82220 -7.59050 1.000 93.04078 215 ASP B C 1
ATOM 2939 O O . ASP B 1 181 ? 16.18846 25.74102 -7.69663 1.000 94.74712 215 ASP B O 1
ATOM 2944 N N . LYS B 1 182 ? 14.84273 27.12366 -6.53379 1.000 81.85492 216 LYS B N 1
ATOM 2945 C CA . LYS B 1 182 ? 14.91328 26.43540 -5.26566 1.000 79.97331 216 LYS B CA 1
ATOM 2946 C C . LYS B 1 182 ? 13.71048 25.55054 -5.06423 1.000 84.29947 216 LYS B C 1
ATOM 2947 O O . LYS B 1 182 ? 13.57253 24.92441 -4.00863 1.000 84.01368 216 LYS B O 1
ATOM 2953 N N . LYS B 1 183 ? 12.83586 25.53205 -6.06326 1.000 82.53370 217 LYS B N 1
ATOM 2954 C CA . LYS B 1 183 ? 11.59357 24.77081 -6.05877 1.000 81.17845 217 LYS B CA 1
ATOM 2955 C C . LYS B 1 183 ? 10.78481 25.03770 -4.79301 1.000 82.69671 217 LYS B C 1
ATOM 2956 O O . LYS B 1 183 ? 10.16807 24.13756 -4.22093 1.000 80.80995 217 LYS B O 1
ATOM 2958 N N . LEU B 1 184 ? 10.76568 26.29864 -4.36668 1.000 75.72545 218 LEU B N 1
ATOM 2959 C CA . LEU B 1 184 ? 10.10887 26.65050 -3.11553 1.000 73.44440 218 LEU B CA 1
ATOM 2960 C C . LEU B 1 184 ? 8.61360 26.37380 -3.19304 1.000 70.02938 218 LEU B C 1
ATOM 2961 O O . LEU B 1 184 ? 7.97448 26.59613 -4.22484 1.000 71.63341 218 LEU B O 1
ATOM 2966 N N . SER B 1 185 ? 8.05575 25.87889 -2.09240 1.000 75.39274 219 SER B N 1
ATOM 2967 C CA . SER B 1 185 ? 6.61570 25.71770 -2.02542 1.000 78.47808 219 SER B CA 1
ATOM 2968 C C . SER B 1 185 ? 5.94514 27.08617 -2.07751 1.000 71.56885 219 SER B C 1
ATOM 2969 O O . SER B 1 185 ? 6.59090 28.13287 -1.99561 1.000 67.23019 219 SER B O 1
ATOM 2972 N N . VAL B 1 186 ? 4.62450 27.07764 -2.22290 1.000 72.41990 220 VAL B N 1
ATOM 2973 C CA . VAL B 1 186 ? 3.91267 28.32803 -2.04754 1.000 71.46599 220 VAL B CA 1
ATOM 2974 C C . VAL B 1 186 ? 4.18664 28.90071 -0.67040 1.000 70.94002 220 VAL B C 1
ATOM 2975 O O . VAL B 1 186 ? 4.11167 30.12031 -0.48043 1.000 67.28458 220 VAL B O 1
ATOM 2979 N N . ARG B 1 187 ? 4.48725 28.06060 0.31809 1.000 78.12177 221 ARG B N 1
ATOM 2980 C CA . ARG B 1 187 ? 4.28255 28.64907 1.61771 1.000 78.35476 221 ARG B CA 1
ATOM 2981 C C . ARG B 1 187 ? 5.59900 29.31583 1.98296 1.000 79.15664 221 ARG B C 1
ATOM 2982 O O . ARG B 1 187 ? 5.63924 30.32665 2.69622 1.000 79.60057 221 ARG B O 1
ATOM 2990 N N . ASP B 1 188 ? 6.69202 28.67280 1.53808 1.000 78.71446 222 ASP B N 1
ATOM 2991 C CA . ASP B 1 188 ? 8.03914 29.25499 1.54375 1.000 79.91134 222 ASP B CA 1
ATOM 2992 C C . ASP B 1 188 ? 8.06865 30.57606 0.79296 1.000 74.39327 222 ASP B C 1
ATOM 2993 O O . ASP B 1 188 ? 8.68227 31.54585 1.25303 1.000 73.86168 222 ASP B O 1
ATOM 2998 N N . THR B 1 189 ? 7.44654 30.62077 -0.38790 1.000 68.90904 223 THR B N 1
ATOM 2999 C CA . THR B 1 189 ? 7.39662 31.87245 -1.13336 1.000 67.33977 223 THR B CA 1
ATOM 3000 C C . THR B 1 189 ? 6.73038 32.96719 -0.31258 1.000 67.30563 223 THR B C 1
ATOM 3001 O O . THR B 1 189 ? 7.21129 34.10606 -0.27339 1.000 67.80089 223 THR B O 1
ATOM 3005 N N . GLU B 1 190 ? 5.62823 32.63626 0.36163 1.000 67.20463 224 GLU B N 1
ATOM 3006 C CA . GLU B 1 190 ? 4.96530 33.60869 1.22377 1.000 68.70656 224 GLU B CA 1
ATOM 3007 C C . GLU B 1 190 ? 5.91531 34.12128 2.29951 1.000 70.09095 224 GLU B C 1
ATOM 3008 O O . GLU B 1 190 ? 5.99574 35.32950 2.55050 1.000 70.40273 224 GLU B O 1
ATOM 3014 N N . ARG B 1 191 ? 6.64129 33.20863 2.95074 1.000 71.99153 225 ARG B N 1
ATOM 3015 C CA . ARG B 1 191 ? 7.60156 33.60267 3.97694 1.000 74.43148 225 ARG B CA 1
ATOM 3016 C C . ARG B 1 191 ? 8.57466 34.63465 3.43841 1.000 75.53520 225 ARG B C 1
ATOM 3017 O O . ARG B 1 191 ? 8.81126 35.68341 4.04782 1.000 79.35994 225 ARG B O 1
ATOM 3025 N N . LEU B 1 192 ? 9.16273 34.33153 2.29410 1.000 73.29502 226 LEU B N 1
ATOM 3026 C CA . LEU B 1 192 ? 10.19396 35.17999 1.73194 1.000 73.83235 226 LEU B CA 1
ATOM 3027 C C . LEU B 1 192 ? 9.64405 36.51889 1.25787 1.000 74.56814 226 LEU B C 1
ATOM 3028 O O . LEU B 1 192 ? 10.35411 37.53122 1.31219 1.000 73.58072 226 LEU B O 1
ATOM 3033 N N . VAL B 1 193 ? 8.38231 36.54619 0.82390 1.000 74.29267 227 VAL B N 1
ATOM 3034 C CA . VAL B 1 193 ? 7.72455 37.80451 0.48525 1.000 76.20979 227 VAL B CA 1
ATOM 3035 C C . VAL B 1 193 ? 7.49437 38.63971 1.73845 1.000 81.69646 227 VAL B C 1
ATOM 3036 O O . VAL B 1 193 ? 7.76342 39.84608 1.75700 1.000 85.61977 227 VAL B O 1
ATOM 3040 N N . GLN B 1 194 ? 6.97611 38.01393 2.79922 1.000 78.44484 228 GLN B N 1
ATOM 3041 C CA . GLN B 1 194 ? 6.69971 38.74808 4.03075 1.000 86.31896 228 GLN B CA 1
ATOM 3042 C C . GLN B 1 194 ? 7.94808 39.45229 4.54744 1.000 88.29834 228 GLN B C 1
ATOM 3043 O O . GLN B 1 194 ? 7.87968 40.59871 5.00638 1.000 91.07257 228 GLN B O 1
ATOM 3045 N N . GLN B 1 195 ? 9.09981 38.78258 4.47852 1.000 83.33545 229 GLN B N 1
ATOM 3046 C CA . GLN B 1 195 ? 10.33937 39.39674 4.94082 1.000 90.72372 229 GLN B CA 1
ATOM 3047 C C . GLN B 1 195 ? 10.72709 40.58852 4.07318 1.000 93.63049 229 GLN B C 1
ATOM 3048 O O . GLN B 1 195 ? 11.15266 41.62698 4.59211 1.000 100.73062 229 GLN B O 1
ATOM 3054 N N . SER B 1 196 ? 10.59217 40.46019 2.75050 1.000 89.67242 230 SER B N 1
ATOM 3055 C CA . SER B 1 196 ? 10.87689 41.59125 1.87308 1.000 95.83621 230 SER B CA 1
ATOM 3056 C C . SER B 1 196 ? 10.02540 42.80133 2.23309 1.000 104.02087 230 SER B C 1
ATOM 3057 O O . SER B 1 196 ? 10.47551 43.94377 2.08625 1.000 107.28040 230 SER B O 1
ATOM 3060 N N . ARG B 1 197 ? 8.79882 42.57265 2.71002 1.000 109.97460 231 ARG B N 1
ATOM 3061 C CA . ARG B 1 197 ? 7.93928 43.68277 3.10765 1.000 111.25108 231 ARG B CA 1
ATOM 3062 C C . ARG B 1 197 ? 8.48580 44.39018 4.34180 1.000 113.75788 231 ARG B C 1
ATOM 3063 O O . ARG B 1 197 ? 8.41385 45.62081 4.44084 1.000 114.44115 231 ARG B O 1
ATOM 3065 N N . SER B 1 198 ? 9.03151 43.63203 5.29666 1.000 103.65201 232 SER B N 1
ATOM 3066 C CA . SER B 1 198 ? 9.65963 44.25943 6.45433 1.000 104.43568 232 SER B CA 1
ATOM 3067 C C . SER B 1 198 ? 10.84841 45.11557 6.04164 1.000 108.83244 232 SER B C 1
ATOM 3068 O O . SER B 1 198 ? 11.13366 46.13239 6.68509 1.000 106.84567 232 SER B O 1
ATOM 3071 N N . SER B 1 199 ? 11.54024 44.72471 4.97304 1.000 116.46135 233 SER B N 1
ATOM 3072 C CA . SER B 1 199 ? 12.74079 45.40690 4.49571 1.000 111.21938 233 SER B CA 1
ATOM 3073 C C . SER B 1 199 ? 13.95196 44.99880 5.32639 1.000 108.88973 233 SER B C 1
ATOM 3074 O O . SER B 1 199 ? 14.24877 43.81118 5.46235 1.000 104.42913 233 SER B O 1
#

Secondary structure (DSSP, 8-state):
-EEEEEGGGEE--TT-S-----HHHHHHHHHHHHHH--SSPEEEEEETTEEEEEE-HHHHHHHHHTT-SEEEEEE----HHHHHHHHHHHHHS--PPPHHHHHHHHHHHHHTS---HHHHHHHHT--HHHHHHHHHHTTS-HHHHHHHHTTSS-HHHHHHHTT-SSHHHHHHHHHHHHHTT--HHHHHHHHHHH-/--EEEGGGEE--TT-S-----HHHHHHHHHHHHHH--SSPEEEEEETTEEEEEE-HHHHHHHHHHT-SEEEEEE----HHHHHHHHHHHHHS--PPPHHHHHHHHHHHHHTT---HHHHHHHHT--HHHHHHHHHHTTS-HHHHHHHHTTSS-HHHHHHHTT-SSHHHHHHHHHHHHHHT--HHHHHHHHHHHHH-

Radius of gyration: 22.61 Å; Cα contacts (8 Å, |Δi|>4): 611; chains: 2; bounding box: 54×54×54 Å

Solvent-accessible surface area: 18959 Å² total; per-residue (Å²): 48,59,74,118,10,64,16,143,30,5,71,78,19,179,84,21,18,24,111,138,28,41,145,119,100,24,86,39,10,0,60,1,8,117,24,26,29,21,17,14,1,0,0,0,52,113,48,70,152,9,38,31,5,10,4,9,15,23,31,29,73,2,0,83,72,22,45,66,152,89,0,9,0,21,61,59,150,16,82,88,39,45,3,9,7,0,6,0,6,22,14,22,18,52,17,87,15,26,36,21,10,28,0,85,2,0,85,38,0,40,68,86,38,156,33,79,67,81,86,0,14,82,75,0,4,38,104,131,66,51,0,16,52,2,28,133,1,31,87,5,22,114,78,0,41,33,37,2,33,107,59,60,4,52,63,16,26,0,125,20,0,55,53,10,116,49,54,87,60,10,67,77,6,1,124,62,1,22,97,140,92,39,47,56,71,75,0,101,45,38,21,130,135,52,93,108,92,86,12,65,19,144,29,5,68,71,17,170,76,24,18,27,116,142,46,39,125,130,97,19,126,22,11,5,53,2,6,122,23,15,27,22,15,32,4,0,0,0,44,159,48,82,167,12,46,44,6,13,5,8,20,25,30,17,106,2,0,70,76,22,48,64,163,81,0,12,4,39,56,67,151,30,76,79,44,81,4,10,9,4,6,0,6,26,15,22,19,48,12,87,13,39,26,24,13,24,0,74,2,0,84,41,0,41,83,84,34,156,22,76,66,81,85,0,13,82,67,0,3,31,84,129,62,45,0,18,49,9,30,144,6,19,86,6,28,114,78,1,45,35,37,2,31,106,60,69,4,50,103,32,30,0,157,18,0,54,50,7,110,51,55,104,34,11,66,92,16,0,44,45,3,45,115,119,86,35,55,54,168,46,0,82,145,40,15,66,113,31,67,84,124

CATH classification: 1.10.10.2830

InterPro domains:
  IPR003115 ParB-like, N-terminal domain [PF02195] (32-128)
  IPR003115 ParB-like, N-terminal domain [SM00470] (39-128)
  IPR004437 ParB/RepB/Spo0J partition protein [TIGR00180] (37-213)
  IPR036086 ParB/Sulfiredoxin superfamily [SSF110849] (39-130)
  IPR041468 ParB/Spo0J, HTH domain [PF17762] (132-230)
  IPR050336 Chromosome-partitioning and nucleoid occlusion protein [PTHR33375] (7-295)
  IPR057240 ParB, C-terminal dimerisation domain [PF23552] (246-294)

Sequence (391 aa):
GVLKLPIESIHRDKDAPRTYFDEEKLKELSESIKAQGVLQQPILVRKDGDGYRRIIAGERRWRASQAAGLKEVPAIVRDVTEEVQAFELALVENLQRADLNPIEEAEGYKRLVDEFKLTQEQVSSSVRVGKEERSTVANALRLLALPTDVKGMVADGSLSMGHARALLGVPRLPELQNLAKQVADKKLSVRDTERLVQQSRVLKLPIESIHRDKDAPRTYFFDEEKLKELSESIKAQGVLQPILVRRKDGDGYRIIAGERRWRRASQAAGLKEVPAIVRDVTEEVQAFELALVENLQRADLNPIEEAEGYKRLVDEFKLTQEQVSVRRVGKERSTVANALRLLALPTDVKGMVADGSLSMGHARALLGVPRLPELQNLAKQVADKKLSVRDTERLVQQSRSS

Organism: Myxococcus xanthus (strain DK1622) (NCBI:txid246197)